Protein AF-A0A3L6N0Z6-F1 (afdb_monomer_lite)

InterPro domains:
  IPR003010 Carbon-nitrogen hydrolase [PF00795] (483-631)
  IPR003010 Carbon-nitrogen hydrolase [PS50263] (480-632)
  IPR004839 Aminotransferase, class I/classII, large domain [PF00155] (136-470)
  IPR015421 Pyridoxal phosphate-dependent transferase, major domain [G3DSA:3.40.640.10] (38-479)
  IPR015424 Pyridoxal phosphate-dependent transferase [SSF53383] (55-477)
  IPR036526 Carbon-nitrogen hydrolase superfamily [G3DSA:3.60.110.10] (480-653)
  IPR036526 Carbon-nitrogen hydrolase superfamily [SSF56317] (482-646)
  IPR050859 Class-I pyridoxal-phosphate-dependent aminotransferase-like [PTHR42790] (40-479)

Sequence (654 aa):
MLKSKLSEIDNKRAASQLLPKGSAPYTCSTFFKVRQPGGKPVAKSWDHRFSEDSQQQHTSSLKAAARAAHPEMISLGTARPWAEYFPWKALEMLCPGPEGLGSTVSMDCVKEEDEYDLDIVMNYGYAGGDWECAITCGTTSAMEIAFRLFCNPGDTILMESHTYTGTLSAALAQGLKIQGVAMDELGLVPEDLNHKLENWDSLKGPKPSVLYMIPCGQNPTGSTQSLERRQAIYRVAEAHDLYIFEDDPYYLIQLGEDSSEDSDKGLDADDYLRSLPASYLSLDVSGRVLRMDTTSKVLAPGLRCGWVTASSQVINKFIAYSEVSVASPSGPSQAMIYKLLDQTWGHEGFIRWAMMLSVQYRRRRDILFTACKAHLPSGICSWRVPDVGMFLWINLNLSYPSLAMNDKDSEWEAYRYTEDTIFSKAQENGVVVSKGSWFMTNVTEMRGVSFRLTFAAAQEEGIARAVERFGRAIRSYLEDAAGTGDICGSYQKRNLWHPERPYLTLGRNPHLAAGTPLKDINGKSLRAGLLICWDLTFPEGFRALVQDGADLIIIPAYWSTAGGEDIRQLNGDAEIVFLDSVLTARAFENNAVVVFCNAGGLSRVTLPILGSLGSIPPFEDNVEVFEVDLDVLRVAEERYKIRKDMQSLEWQYK

Secondary structure (DSSP, 8-state):
-HHHHHHHHHHHHHHSPPPPPSSS--EEGGGT--PPTT--PPPPP-GGGS-HHHHH----HHHHHGGG--TT----SS-PPPGGGSS-SEEEEEEEETTEEEEEEEEEEETTSTT--TTTTT--EE--SSEEEEEES-HHHHHHHHHHHH--TT-EEEEESB--HHHHHHHHHTT-EEEEE-EETTEE-HHHHHHHHHT--GGG-SPP-EEEE--SS-TTT-----HHHHHHHHHHHHHHT-EEEEE-TTTT-B--S---TTTSTT--HHHHHHHSPPPHHHH-SSS-EEEEEESTTTT-GGG--EEEEEEHHHHHHHHHHHTTTT-SS-HHHHHHHHIIIIIISHHHHHHHHHHHHHHHHHHHHHHHHHHHHHHS-TTTEEE---SBSSEEEEEE--SS-GGGTTS-SSHHHHHHHHHHHHHHHHHHTT---EEGGGGBS-GGG--SEEEEEESSSS-HHHHHHHHHHHHHHHHHHHHHHH------------S--TTTTTT-----SPP-PEEEEEE-TTSPEEEEEE--GGGGG-HHHHHHHHHTT-SEEEEEE---TT--HHHHHH-TTHHHHHHHHHHHHHHHHHTSEEEEEETTS-EEEEETTTEEEEEEPTT----------THHHHHHHHHH-HHHHHTSTT----

Radius of gyration: 35.71 Å; chains: 1; bounding box: 82×55×104 Å

Organism: NCBI:txid396571

Structure (mmCIF, N/CA/C/O backbone):
data_AF-A0A3L6N0Z6-F1
#
_entry.id   AF-A0A3L6N0Z6-F1
#
loop_
_atom_site.group_PDB
_atom_site.id
_atom_site.type_symbol
_atom_site.label_atom_id
_atom_site.label_alt_id
_atom_site.label_comp_id
_atom_site.label_asym_id
_atom_site.label_entity_id
_atom_site.label_seq_id
_atom_site.pdbx_PDB_ins_code
_atom_site.Cartn_x
_atom_site.Cartn_y
_atom_site.Cartn_z
_atom_site.occupancy
_atom_site.B_iso_or_equiv
_atom_site.auth_seq_id
_atom_site.auth_comp_id
_atom_site.auth_asym_id
_atom_site.auth_atom_id
_atom_site.pdbx_PDB_model_num
ATOM 1 N N . MET A 1 1 ? 25.124 -20.135 -8.822 1.00 84.62 1 MET A N 1
ATOM 2 C CA . MET A 1 1 ? 24.060 -19.872 -9.816 1.00 84.62 1 MET A CA 1
ATOM 3 C C . MET A 1 1 ? 24.345 -18.586 -10.593 1.00 84.62 1 MET A C 1
ATOM 5 O O . MET A 1 1 ? 24.390 -18.631 -11.818 1.00 84.62 1 MET A O 1
ATOM 9 N N . LEU A 1 2 ? 24.600 -17.470 -9.914 1.00 87.94 2 LEU A N 1
ATOM 10 C CA . LEU A 1 2 ? 24.880 -16.148 -10.458 1.00 87.94 2 LEU A CA 1
ATOM 11 C C . LEU A 1 2 ? 26.058 -16.160 -11.427 1.00 87.94 2 LEU A C 1
ATOM 13 O O . LEU A 1 2 ? 25.877 -15.778 -12.573 1.00 87.94 2 LEU A O 1
ATOM 17 N N . LYS A 1 3 ? 27.221 -16.697 -11.030 1.00 89.31 3 LYS A N 1
ATOM 18 C CA . LYS A 1 3 ? 28.400 -16.790 -11.918 1.00 89.31 3 LYS A CA 1
ATOM 19 C C . LYS A 1 3 ? 28.093 -17.464 -13.262 1.00 89.31 3 LYS A C 1
ATOM 21 O O . LYS A 1 3 ? 28.561 -17.002 -14.294 1.00 89.31 3 LYS A O 1
ATOM 26 N N . SER A 1 4 ? 27.272 -18.519 -13.257 1.00 89.75 4 SER A N 1
ATOM 27 C CA . SER A 1 4 ? 26.840 -19.198 -14.488 1.00 89.75 4 SER A CA 1
ATOM 28 C C . SER A 1 4 ? 25.979 -18.281 -15.359 1.00 89.75 4 SER A C 1
ATOM 30 O O . SER A 1 4 ? 26.238 -18.154 -16.550 1.00 89.75 4 SER A O 1
ATOM 32 N N . LYS A 1 5 ? 24.994 -17.594 -14.764 1.00 87.94 5 LYS A N 1
ATOM 33 C CA . LYS A 1 5 ? 24.138 -16.635 -15.482 1.00 87.94 5 LYS A CA 1
ATOM 34 C C . LYS A 1 5 ? 24.926 -15.441 -16.027 1.00 87.94 5 LYS A C 1
ATOM 36 O O . LYS A 1 5 ? 24.666 -15.008 -17.142 1.00 87.94 5 LYS A O 1
ATOM 41 N N . LEU A 1 6 ? 25.891 -14.925 -15.266 1.00 90.44 6 LEU A N 1
ATOM 42 C CA . LEU A 1 6 ? 26.773 -13.846 -15.718 1.00 90.44 6 LEU A CA 1
ATOM 43 C C . LEU A 1 6 ? 27.629 -14.299 -16.899 1.00 90.44 6 LEU A C 1
ATOM 45 O O . LEU A 1 6 ? 27.680 -13.604 -17.904 1.00 90.44 6 LEU A O 1
ATOM 49 N N . SER A 1 7 ? 28.185 -15.512 -16.841 1.00 91.50 7 SER A N 1
ATOM 50 C CA . SER A 1 7 ? 28.921 -16.080 -17.972 1.00 91.50 7 SER A CA 1
ATOM 51 C C . SER A 1 7 ? 28.052 -16.214 -19.230 1.00 91.50 7 SER A C 1
ATOM 53 O O . SER A 1 7 ? 28.520 -15.918 -20.327 1.00 91.50 7 SER A O 1
ATOM 55 N N . GLU A 1 8 ? 26.778 -16.599 -19.106 1.00 89.88 8 GLU A N 1
ATOM 56 C CA . GLU A 1 8 ? 25.841 -16.607 -20.240 1.00 89.88 8 GLU A CA 1
ATOM 57 C C . GLU A 1 8 ? 25.603 -15.203 -20.817 1.00 89.88 8 GLU A C 1
ATOM 59 O O . GLU A 1 8 ? 25.569 -15.041 -22.039 1.00 89.88 8 GLU A O 1
ATOM 64 N N . ILE A 1 9 ? 25.467 -14.189 -19.956 1.00 87.69 9 ILE A N 1
ATOM 65 C CA . ILE A 1 9 ? 25.314 -12.786 -20.365 1.00 87.69 9 ILE A CA 1
ATOM 66 C C . ILE A 1 9 ? 26.570 -12.300 -21.094 1.00 87.69 9 ILE A C 1
ATOM 68 O O . ILE A 1 9 ? 26.452 -11.714 -22.169 1.00 87.69 9 ILE A O 1
ATOM 72 N N . ASP A 1 10 ? 27.757 -12.581 -20.563 1.00 89.94 10 ASP A N 1
ATOM 73 C CA . ASP A 1 10 ? 29.029 -12.168 -21.160 1.00 89.94 10 ASP A CA 1
ATOM 74 C C . ASP A 1 10 ? 29.259 -12.852 -22.511 1.00 89.94 10 ASP A C 1
ATOM 76 O O . ASP A 1 10 ? 29.592 -12.192 -23.496 1.00 89.94 10 ASP A O 1
ATOM 80 N N . ASN A 1 11 ? 28.969 -14.153 -22.605 1.00 91.06 11 ASN A N 1
ATOM 81 C CA . ASN A 1 11 ? 29.012 -14.888 -23.869 1.00 91.06 11 ASN A CA 1
ATOM 82 C C . ASN A 1 11 ? 28.023 -14.308 -24.891 1.00 91.06 11 ASN A C 1
ATOM 84 O O . ASN A 1 11 ? 28.353 -14.156 -26.068 1.00 91.06 11 ASN A O 1
ATOM 88 N N . LYS A 1 12 ? 26.810 -13.941 -24.455 1.00 88.88 12 LYS A N 1
ATOM 89 C CA . LYS A 1 12 ? 25.811 -13.301 -25.318 1.00 88.88 12 LYS A CA 1
ATOM 90 C C . LYS A 1 12 ? 26.269 -11.919 -25.781 1.00 88.88 12 LYS A C 1
ATOM 92 O O . LYS A 1 12 ? 26.080 -11.611 -26.957 1.00 88.88 12 LYS A O 1
ATOM 97 N N . ARG A 1 13 ? 26.868 -11.107 -24.906 1.00 87.69 13 ARG A N 1
ATOM 98 C CA . ARG A 1 13 ? 27.450 -9.799 -25.255 1.00 87.69 13 ARG A CA 1
ATOM 99 C C . ARG A 1 13 ? 28.559 -9.962 -26.293 1.00 87.69 13 ARG A C 1
ATOM 101 O O . ARG A 1 13 ? 28.493 -9.318 -27.333 1.00 87.69 13 ARG A O 1
ATOM 108 N N . ALA A 1 14 ? 29.492 -10.887 -26.068 1.00 89.75 14 ALA A N 1
ATOM 109 C CA . ALA A 1 14 ? 30.599 -11.167 -26.984 1.00 89.75 14 ALA A CA 1
ATOM 110 C C . ALA A 1 14 ? 30.140 -11.680 -28.363 1.00 89.75 14 ALA A C 1
ATOM 112 O O . ALA A 1 14 ? 30.788 -11.409 -29.370 1.00 89.75 14 ALA A O 1
ATOM 113 N N . ALA A 1 15 ? 29.021 -12.410 -28.418 1.00 88.94 15 ALA A N 1
ATOM 114 C CA . ALA A 1 15 ? 28.460 -12.958 -29.654 1.00 88.94 15 ALA A CA 1
ATOM 115 C C . ALA A 1 15 ? 27.445 -12.035 -30.360 1.00 88.94 15 ALA A C 1
ATOM 117 O O . ALA A 1 15 ? 26.962 -12.379 -31.441 1.00 88.94 15 ALA A O 1
ATOM 118 N N . SER A 1 16 ? 27.060 -10.907 -29.754 1.00 83.62 16 SER A N 1
ATOM 119 C CA . SER A 1 16 ? 26.070 -9.981 -30.321 1.00 83.62 16 SER A CA 1
ATOM 120 C C . SER A 1 16 ? 26.745 -8.844 -31.088 1.00 83.62 16 SER A C 1
ATOM 122 O O . SER A 1 16 ? 27.920 -8.548 -30.887 1.00 83.62 16 SER A O 1
ATOM 124 N N . GLN A 1 17 ? 26.000 -8.196 -31.987 1.00 79.44 17 GLN A N 1
ATOM 125 C CA . GLN A 1 17 ? 26.472 -6.966 -32.623 1.00 79.44 17 GLN A CA 1
ATOM 126 C C . GLN A 1 17 ? 26.708 -5.879 -31.568 1.00 79.44 17 GLN A C 1
ATOM 128 O O . GLN A 1 17 ? 26.051 -5.869 -30.523 1.00 79.44 17 GLN A O 1
ATOM 133 N N . LEU A 1 18 ? 27.635 -4.962 -31.863 1.00 74.81 18 LEU A N 1
ATOM 134 C CA . LEU A 1 18 ? 27.858 -3.780 -31.035 1.00 74.81 18 LEU A CA 1
ATOM 135 C C . LEU A 1 18 ? 26.553 -3.002 -30.860 1.00 74.81 18 LEU A C 1
ATOM 137 O O . LEU A 1 18 ? 25.716 -2.968 -31.768 1.00 74.81 18 LEU A O 1
ATOM 141 N N . LEU A 1 19 ? 26.404 -2.366 -29.696 1.00 74.44 19 LEU A N 1
ATOM 142 C CA . LEU A 1 19 ? 25.272 -1.485 -29.450 1.00 74.44 19 LEU A CA 1
ATOM 143 C C . LEU A 1 19 ? 25.208 -0.424 -30.558 1.00 74.44 19 LEU A C 1
ATOM 145 O O . LEU A 1 19 ? 26.241 0.156 -30.910 1.00 74.44 19 LEU A O 1
ATOM 149 N N . PRO A 1 20 ? 24.022 -0.199 -31.142 1.00 70.81 20 PRO A N 1
ATOM 150 C CA . PRO A 1 20 ? 23.871 0.780 -32.202 1.00 70.81 20 PRO A CA 1
ATOM 151 C C . PRO A 1 20 ? 24.226 2.172 -31.666 1.00 70.81 20 PRO A C 1
ATOM 153 O O . PRO A 1 20 ? 23.715 2.596 -30.632 1.00 70.81 20 PRO A O 1
ATOM 156 N N . LYS A 1 21 ? 25.135 2.851 -32.371 1.00 67.94 21 LYS A N 1
ATOM 157 C CA . LYS A 1 21 ? 25.648 4.180 -32.017 1.00 67.94 21 LYS A CA 1
ATOM 158 C C . LYS A 1 21 ? 24.822 5.288 -32.674 1.00 67.94 21 LYS A C 1
ATOM 160 O O . LYS A 1 21 ? 24.148 5.053 -33.679 1.00 67.94 21 LYS A O 1
ATOM 165 N N . GLY A 1 22 ? 24.945 6.504 -32.150 1.00 66.44 22 GLY A N 1
ATOM 166 C CA . GLY A 1 22 ? 24.319 7.707 -32.698 1.00 66.44 22 GLY A CA 1
ATOM 167 C C . GLY A 1 22 ? 22.959 8.043 -32.082 1.00 66.44 22 GLY A C 1
ATOM 168 O O . GLY A 1 22 ? 22.507 7.417 -31.130 1.00 66.44 22 GLY A O 1
ATOM 169 N N . SER A 1 23 ? 22.305 9.063 -32.635 1.00 67.50 23 SER A N 1
ATOM 170 C CA . SER A 1 23 ? 21.089 9.659 -32.074 1.00 67.50 23 SER A CA 1
ATOM 171 C C . SER A 1 23 ? 19.846 8.761 -32.267 1.00 67.50 23 SER A C 1
ATOM 173 O O . SER A 1 23 ? 19.400 8.511 -33.385 1.00 67.50 23 SER A O 1
ATOM 175 N N . ALA A 1 24 ? 19.230 8.329 -31.161 1.00 70.00 24 ALA A N 1
ATOM 176 C CA . ALA A 1 24 ? 18.091 7.385 -31.013 1.00 70.00 24 ALA A CA 1
ATOM 177 C C . ALA A 1 24 ? 18.190 6.159 -31.890 1.00 70.00 24 ALA A C 1
ATOM 179 O O . ALA A 1 24 ? 17.387 5.976 -32.817 1.00 70.00 24 ALA A O 1
ATOM 180 N N . PRO A 1 25 ? 19.155 5.301 -31.567 1.00 73.81 25 PRO A N 1
ATOM 181 C CA . PRO A 1 25 ? 19.255 4.053 -32.260 1.00 73.81 25 PRO A CA 1
ATOM 182 C C . PRO A 1 25 ? 18.016 3.206 -31.963 1.00 73.81 25 PRO A C 1
ATOM 184 O O . PRO A 1 25 ? 17.479 3.198 -30.855 1.00 73.81 25 PRO A O 1
ATOM 187 N N . TYR A 1 26 ? 17.572 2.454 -32.964 1.00 76.00 26 TYR A N 1
ATOM 188 C CA . TYR A 1 26 ? 16.568 1.424 -32.747 1.00 76.00 26 TYR A CA 1
ATOM 189 C C . TYR A 1 26 ? 17.144 0.332 -31.840 1.00 76.00 26 TYR A C 1
ATOM 191 O O . TYR A 1 26 ? 18.154 -0.286 -32.179 1.00 76.00 26 TYR A O 1
ATOM 199 N N . THR A 1 27 ? 16.475 0.041 -30.727 1.00 78.25 27 THR A N 1
ATOM 200 C CA . THR A 1 27 ? 16.787 -1.127 -29.895 1.00 78.25 27 THR A CA 1
ATOM 201 C C . THR A 1 27 ? 15.528 -1.947 -29.639 1.00 78.25 27 THR A C 1
ATOM 203 O O . THR A 1 27 ? 14.425 -1.517 -29.959 1.00 78.25 27 THR A O 1
ATOM 206 N N . CYS A 1 28 ? 15.670 -3.166 -29.120 1.00 81.19 28 CYS A N 1
ATOM 207 C CA . CYS A 1 28 ? 14.576 -3.979 -28.579 1.00 81.19 28 CYS A CA 1
ATOM 208 C C . CYS A 1 28 ? 15.160 -5.039 -27.643 1.00 81.19 28 CYS A C 1
ATOM 210 O O . CYS A 1 28 ? 16.313 -5.443 -27.818 1.00 81.19 28 CYS A O 1
ATOM 212 N N . SER A 1 29 ? 14.388 -5.554 -26.682 1.00 85.62 29 SER A N 1
ATOM 213 C CA . SER A 1 29 ? 14.935 -6.523 -25.716 1.00 85.62 29 SER A CA 1
ATOM 214 C C . SER A 1 29 ? 15.380 -7.818 -26.399 1.00 85.62 29 SER A C 1
ATOM 216 O O . SER A 1 29 ? 16.235 -8.523 -25.869 1.00 85.62 29 SER A O 1
ATOM 218 N N . THR A 1 30 ? 14.871 -8.149 -27.596 1.00 82.94 30 THR A N 1
ATOM 219 C CA . THR A 1 30 ? 15.368 -9.320 -28.346 1.00 82.94 30 THR A CA 1
ATOM 220 C C . THR A 1 30 ? 16.847 -9.277 -28.693 1.00 82.94 30 THR A C 1
ATOM 222 O O . THR A 1 30 ? 17.450 -10.346 -28.800 1.00 82.94 30 THR A O 1
ATOM 225 N N . PHE A 1 31 ? 17.443 -8.089 -28.813 1.00 82.69 31 PHE A N 1
ATOM 226 C CA . PHE A 1 31 ? 18.881 -7.953 -29.044 1.00 82.69 31 PHE A CA 1
ATOM 227 C C . PHE A 1 31 ? 19.684 -8.514 -27.862 1.00 82.69 31 PHE A C 1
ATOM 229 O O . PHE A 1 31 ? 20.754 -9.091 -28.052 1.00 82.69 31 PHE A O 1
ATOM 236 N N . PHE A 1 32 ? 19.115 -8.442 -26.656 1.00 84.62 32 PHE A N 1
ATOM 237 C CA . PHE A 1 32 ? 19.800 -8.728 -25.396 1.00 84.62 32 PHE A CA 1
ATOM 238 C C . PHE A 1 32 ? 19.385 -10.057 -24.746 1.00 84.62 32 PHE A C 1
ATOM 240 O O . PHE A 1 32 ? 20.103 -10.577 -23.896 1.00 84.62 32 PHE A O 1
ATOM 247 N N . LYS A 1 33 ? 18.256 -10.653 -25.150 1.00 85.31 33 LYS A N 1
ATOM 248 C CA . LYS A 1 33 ? 17.771 -11.921 -24.580 1.00 85.31 33 LYS A CA 1
ATOM 249 C C . LYS A 1 33 ? 18.688 -13.104 -24.891 1.00 85.31 33 LYS A C 1
ATOM 251 O O . LYS A 1 33 ? 19.031 -13.362 -26.047 1.00 85.31 33 LYS A O 1
ATOM 256 N N . VAL A 1 34 ? 18.956 -13.909 -23.866 1.00 81.81 34 VAL A N 1
ATOM 257 C CA . VAL A 1 34 ? 19.492 -15.268 -24.011 1.00 81.81 34 VAL A CA 1
ATOM 258 C C . VAL A 1 34 ? 18.321 -16.209 -24.320 1.00 81.81 34 VAL A C 1
ATOM 260 O O . VAL A 1 34 ? 17.396 -16.340 -23.518 1.00 81.81 34 VAL A O 1
ATOM 263 N N . ARG A 1 35 ? 18.306 -16.828 -25.509 1.00 72.25 35 ARG A N 1
ATOM 264 C CA . ARG A 1 35 ? 17.251 -17.779 -25.907 1.00 72.25 35 ARG A CA 1
ATOM 265 C C . ARG A 1 35 ? 17.602 -19.182 -25.419 1.00 72.25 35 ARG A C 1
ATOM 267 O O . ARG A 1 35 ? 18.700 -19.659 -25.684 1.00 72.25 35 ARG A O 1
ATOM 274 N N . GLN A 1 36 ? 16.659 -19.852 -24.757 1.00 70.06 36 GLN A N 1
ATOM 275 C CA . GLN A 1 36 ? 16.825 -21.259 -24.393 1.00 70.06 36 GLN A CA 1
ATOM 276 C C . GLN A 1 36 ? 16.551 -22.182 -25.597 1.00 70.06 36 GLN A C 1
ATOM 278 O O . GLN A 1 36 ? 15.637 -21.896 -26.381 1.00 70.06 36 GLN A O 1
ATOM 283 N N . PRO A 1 37 ? 17.301 -23.290 -25.749 1.00 65.75 37 PRO A N 1
ATOM 284 C CA . PRO A 1 37 ? 17.016 -24.310 -26.756 1.00 65.75 37 PRO A CA 1
ATOM 285 C C . PRO A 1 37 ? 15.592 -24.861 -26.580 1.00 65.75 37 PRO A C 1
ATOM 287 O O . PRO A 1 37 ? 15.224 -25.260 -25.481 1.00 65.75 37 PRO A O 1
ATOM 290 N N . GLY A 1 38 ? 14.789 -24.870 -27.648 1.00 71.06 38 GLY A N 1
ATOM 291 C CA . GLY A 1 38 ? 13.402 -25.367 -27.632 1.00 71.06 38 GLY A CA 1
ATOM 292 C C . GLY A 1 38 ? 12.310 -24.294 -27.512 1.00 71.06 38 GLY A C 1
ATOM 293 O O . GLY A 1 38 ? 11.166 -24.584 -27.844 1.00 71.06 38 GLY A O 1
ATOM 294 N N . GLY A 1 39 ? 12.658 -23.053 -27.147 1.00 74.75 39 GLY A N 1
ATOM 295 C CA . GLY A 1 39 ? 11.709 -21.933 -27.061 1.00 74.75 39 GLY A CA 1
ATOM 296 C C . GLY A 1 39 ? 10.676 -22.061 -25.930 1.00 74.75 39 GLY A C 1
ATOM 297 O O . GLY A 1 39 ? 10.493 -23.119 -25.336 1.00 74.75 39 GLY A O 1
ATOM 298 N N . LYS A 1 40 ? 10.006 -20.952 -25.606 1.00 85.12 40 LYS A N 1
ATOM 299 C CA . LYS A 1 40 ? 8.816 -20.939 -24.741 1.00 85.12 40 LYS A CA 1
ATOM 300 C C . LYS A 1 40 ? 7.578 -20.662 -25.605 1.00 85.12 40 LYS A C 1
ATOM 302 O O . LYS A 1 40 ? 7.736 -20.141 -26.709 1.00 85.12 40 LYS A O 1
ATOM 307 N N . PRO A 1 41 ? 6.363 -21.003 -25.143 1.00 86.69 41 PRO A N 1
ATOM 308 C CA . PRO A 1 41 ? 5.140 -20.598 -25.824 1.00 86.69 41 PRO A CA 1
ATOM 309 C C . PRO A 1 41 ? 5.039 -19.074 -25.957 1.00 86.69 41 PRO A C 1
ATOM 311 O O . PRO A 1 41 ? 5.502 -18.336 -25.086 1.00 86.69 41 PRO A O 1
ATOM 314 N N . VAL A 1 42 ? 4.399 -18.620 -27.033 1.00 88.88 42 VAL A N 1
ATOM 315 C CA . VAL A 1 42 ? 4.073 -17.204 -27.248 1.00 88.88 42 VAL A CA 1
ATOM 316 C C . VAL A 1 42 ? 2.885 -16.818 -26.358 1.00 88.88 42 VAL A C 1
ATOM 318 O O . VAL A 1 42 ? 2.007 -17.641 -26.094 1.00 88.88 42 VAL A O 1
ATOM 321 N N . ALA A 1 43 ? 2.844 -15.561 -25.913 1.00 92.56 43 ALA A N 1
ATOM 322 C CA . ALA A 1 43 ? 1.710 -14.996 -25.183 1.00 92.56 43 ALA A CA 1
ATOM 323 C C . ALA A 1 43 ? 0.385 -15.109 -25.966 1.00 92.56 43 ALA A C 1
ATOM 325 O O . ALA A 1 43 ? 0.374 -15.087 -27.200 1.00 92.56 43 ALA A O 1
ATOM 326 N N . LYS A 1 44 ? -0.745 -15.165 -25.247 1.00 94.94 44 LYS A N 1
ATOM 327 C CA . LYS A 1 44 ? -2.086 -15.029 -25.847 1.00 94.94 44 LYS A CA 1
ATOM 328 C C . LYS A 1 44 ? -2.244 -13.636 -26.476 1.00 94.94 44 LYS A C 1
ATOM 330 O O . LYS A 1 44 ? -1.553 -12.705 -26.072 1.00 94.94 44 LYS A O 1
ATOM 335 N N . SER A 1 45 ? -3.148 -13.477 -27.447 1.00 95.31 45 SER A N 1
ATOM 336 C CA . SER A 1 45 ? -3.554 -12.133 -27.898 1.00 95.31 45 SER A CA 1
ATOM 337 C C . SER A 1 45 ? -4.395 -11.451 -26.812 1.00 95.31 45 SER A C 1
ATOM 339 O O . SER A 1 45 ? -5.211 -12.098 -26.155 1.00 95.31 45 SER A O 1
ATOM 341 N N . TRP A 1 46 ? -4.167 -10.152 -26.644 1.00 95.75 46 TRP A N 1
ATOM 342 C CA . TRP A 1 46 ? -4.835 -9.249 -25.710 1.00 95.75 46 TRP A CA 1
ATOM 343 C C . TRP A 1 46 ? -5.546 -8.102 -26.432 1.00 95.75 46 TRP A C 1
ATOM 345 O O . TRP A 1 46 ? -5.957 -7.140 -25.789 1.00 95.75 46 TRP A O 1
ATOM 355 N N . ASP A 1 47 ? -5.726 -8.194 -27.754 1.00 95.00 47 ASP A N 1
ATOM 356 C CA . ASP A 1 47 ? -6.345 -7.130 -28.554 1.00 95.00 47 ASP A CA 1
ATOM 357 C C . ASP A 1 47 ? -7.768 -6.795 -28.072 1.00 95.00 47 ASP A C 1
ATOM 359 O O . ASP A 1 47 ? -8.175 -5.632 -28.063 1.00 95.00 47 ASP A O 1
ATOM 363 N N . HIS A 1 48 ? -8.503 -7.804 -27.587 1.00 95.94 48 HIS A N 1
ATOM 364 C CA . HIS A 1 48 ? -9.843 -7.662 -27.005 1.00 95.94 48 HIS A CA 1
ATOM 365 C C . HIS A 1 48 ? -9.860 -7.012 -25.614 1.00 95.94 48 HIS A C 1
ATOM 367 O O . HIS A 1 48 ? -10.941 -6.752 -25.090 1.00 95.94 48 HIS A O 1
ATOM 373 N N . ARG A 1 49 ? -8.694 -6.791 -24.994 1.00 96.31 49 ARG A N 1
ATOM 374 C CA . ARG A 1 49 ? -8.545 -6.148 -23.677 1.00 96.31 49 ARG A CA 1
ATOM 375 C C . ARG A 1 49 ? -8.004 -4.730 -23.745 1.00 96.31 49 ARG A C 1
ATOM 377 O O . ARG A 1 49 ? -8.023 -4.048 -22.726 1.00 96.31 49 ARG A O 1
ATOM 384 N N . PHE A 1 50 ? -7.520 -4.286 -24.899 1.00 97.62 50 PHE A N 1
ATOM 385 C CA . PHE A 1 50 ? -7.124 -2.896 -25.056 1.00 97.62 50 PHE A CA 1
ATOM 386 C C . PHE A 1 50 ? -8.347 -1.977 -25.060 1.00 97.62 50 PHE A C 1
ATOM 388 O O . PHE A 1 50 ? -9.391 -2.327 -25.612 1.00 97.62 50 PHE A O 1
ATOM 395 N N . SER A 1 51 ? -8.191 -0.796 -24.460 1.00 97.25 51 SER A N 1
ATOM 396 C CA . SER A 1 51 ? -9.174 0.287 -24.530 1.00 97.25 51 SER A CA 1
ATOM 397 C C . SER A 1 51 ? -9.419 0.717 -25.978 1.00 97.25 51 SER A C 1
ATOM 399 O O . SER A 1 51 ? -8.597 0.460 -26.866 1.00 97.25 51 SER A O 1
ATOM 401 N N . GLU A 1 52 ? -10.531 1.407 -26.223 1.00 95.25 52 GLU A N 1
ATOM 402 C CA . GLU A 1 52 ? -10.881 1.896 -27.562 1.00 95.25 52 GLU A CA 1
ATOM 403 C C . GLU A 1 52 ? -9.782 2.815 -28.125 1.00 95.25 52 GLU A C 1
ATOM 405 O O . GLU A 1 52 ? -9.361 2.660 -29.276 1.00 95.25 52 GLU A O 1
ATOM 410 N N . ASP A 1 53 ? -9.244 3.702 -27.281 1.00 91.69 53 ASP A N 1
ATOM 411 C CA . ASP A 1 53 ? -8.129 4.593 -27.616 1.00 91.69 53 ASP A CA 1
ATOM 412 C C . ASP A 1 53 ? -6.857 3.802 -27.946 1.00 91.69 53 ASP A C 1
ATOM 414 O O . ASP A 1 53 ? -6.185 4.046 -28.954 1.00 91.69 53 ASP A O 1
ATOM 418 N N . SER A 1 54 ? -6.529 2.814 -27.109 1.00 94.81 54 SER A N 1
ATOM 419 C CA . SER A 1 54 ? -5.338 1.987 -27.280 1.00 94.81 54 SER A CA 1
ATOM 420 C C . SER A 1 54 ? -5.404 1.184 -28.570 1.00 94.81 54 SER A C 1
ATOM 422 O O . SER A 1 54 ? -4.402 1.110 -29.278 1.00 94.81 54 SER A O 1
ATOM 424 N N . GLN A 1 55 ? -6.561 0.635 -28.952 1.00 93.00 55 GLN A N 1
ATOM 425 C CA . GLN A 1 55 ? -6.716 -0.136 -30.192 1.00 93.00 55 GLN A CA 1
ATOM 426 C C . GLN A 1 55 ? -6.319 0.667 -31.437 1.00 93.00 55 GLN A C 1
ATOM 428 O O . GLN A 1 55 ? -5.605 0.135 -32.291 1.00 93.00 55 GLN A O 1
ATOM 433 N N . GLN A 1 56 ? -6.683 1.950 -31.493 1.00 86.75 56 GLN A N 1
ATOM 434 C CA . GLN A 1 56 ? -6.378 2.854 -32.612 1.00 86.75 56 GLN A CA 1
ATOM 435 C C . GLN A 1 56 ? -4.940 3.390 -32.591 1.00 86.75 56 GLN A C 1
ATOM 437 O O . GLN A 1 56 ? -4.459 3.963 -33.571 1.00 86.75 56 GLN A O 1
ATOM 442 N N . GLN A 1 57 ? -4.233 3.213 -31.476 1.00 86.81 57 GLN A N 1
ATOM 443 C CA . GLN A 1 57 ? -2.899 3.753 -31.300 1.00 86.81 57 GLN A CA 1
ATOM 444 C C . GLN A 1 57 ? -1.820 2.892 -31.966 1.00 86.81 57 GLN A C 1
ATOM 446 O O . GLN A 1 57 ? -1.726 1.676 -31.761 1.00 86.81 57 GLN A O 1
ATOM 451 N N . HIS A 1 58 ? -0.942 3.552 -32.719 1.00 80.25 58 HIS A N 1
ATOM 452 C CA . HIS A 1 58 ? 0.204 2.945 -33.388 1.00 80.25 58 HIS A CA 1
ATOM 453 C C . HIS A 1 58 ? 1.462 3.790 -33.170 1.00 80.25 58 HIS A C 1
ATOM 455 O O . HIS A 1 58 ? 1.382 4.988 -32.906 1.00 80.25 58 HIS A O 1
ATOM 461 N N . THR A 1 59 ? 2.632 3.164 -33.288 1.00 74.06 59 THR A N 1
ATOM 462 C CA . THR A 1 59 ? 3.926 3.855 -33.183 1.00 74.06 59 THR A CA 1
ATOM 463 C C . THR A 1 59 ? 4.082 4.914 -34.272 1.00 74.06 59 THR A C 1
ATOM 465 O O . THR A 1 59 ? 3.673 4.689 -35.414 1.00 74.06 59 THR A O 1
ATOM 468 N N . SER A 1 60 ? 4.746 6.024 -33.949 1.00 77.06 60 SER A N 1
ATOM 469 C CA . SER A 1 60 ? 5.008 7.121 -34.884 1.00 77.06 60 SER A CA 1
ATOM 470 C C . SER A 1 60 ? 5.721 6.661 -36.163 1.00 77.06 60 SER A C 1
ATOM 472 O O . SER A 1 60 ? 6.735 5.958 -36.121 1.00 77.06 60 SER A O 1
ATOM 474 N N . SER A 1 61 ? 5.238 7.130 -37.317 1.00 76.62 61 SER A N 1
ATOM 475 C CA . SER A 1 61 ? 5.851 6.871 -38.627 1.00 76.62 61 SER A CA 1
ATOM 476 C C . SER A 1 61 ? 7.283 7.412 -38.726 1.00 76.62 61 SER A C 1
ATOM 478 O O . SER A 1 61 ? 8.144 6.751 -39.306 1.00 76.62 61 SER A O 1
ATOM 480 N N . LEU A 1 62 ? 7.573 8.560 -38.100 1.00 71.00 62 LEU A N 1
ATOM 481 C CA . LEU A 1 62 ? 8.923 9.141 -38.044 1.00 71.00 62 LEU A CA 1
ATOM 482 C C . LEU A 1 62 ? 9.899 8.243 -37.282 1.00 71.00 62 LEU A C 1
ATOM 484 O O . LEU A 1 62 ? 11.052 8.087 -37.678 1.00 71.00 62 LEU A O 1
ATOM 488 N N . LYS A 1 63 ? 9.435 7.612 -36.203 1.00 68.94 63 LYS A N 1
ATOM 489 C CA . LYS A 1 63 ? 10.254 6.668 -35.445 1.00 68.94 63 LYS A CA 1
ATOM 490 C C . LYS A 1 63 ? 10.379 5.318 -36.143 1.00 68.94 63 LYS A C 1
ATOM 492 O O . LYS A 1 63 ? 11.454 4.722 -36.104 1.00 68.94 63 LYS A O 1
ATOM 497 N N . ALA A 1 64 ? 9.333 4.855 -36.827 1.00 70.88 64 ALA A N 1
ATOM 498 C CA . ALA A 1 64 ? 9.415 3.661 -37.662 1.00 70.88 64 ALA A CA 1
ATOM 499 C C . ALA A 1 64 ? 10.463 3.827 -38.780 1.00 70.88 64 ALA A C 1
ATOM 501 O O . ALA A 1 64 ? 11.206 2.887 -39.055 1.00 70.88 64 ALA A O 1
ATOM 502 N N . ALA A 1 65 ? 10.591 5.029 -39.357 1.00 70.25 65 ALA A N 1
ATOM 503 C CA . ALA A 1 65 ? 11.620 5.344 -40.349 1.00 70.25 65 ALA A CA 1
ATOM 504 C C . ALA A 1 65 ? 13.054 5.242 -39.789 1.00 70.25 65 ALA A C 1
ATOM 506 O O . ALA A 1 65 ? 13.962 4.841 -40.516 1.00 70.25 65 ALA A O 1
ATOM 507 N N . ALA A 1 66 ? 13.259 5.502 -38.490 1.00 67.31 66 ALA A N 1
ATOM 508 C CA . ALA A 1 66 ? 14.567 5.351 -37.845 1.00 67.31 66 ALA A CA 1
ATOM 509 C C . ALA A 1 66 ? 15.084 3.896 -37.847 1.00 67.31 66 ALA A C 1
ATOM 511 O O . ALA A 1 66 ? 16.285 3.679 -37.730 1.00 67.31 66 ALA A O 1
ATOM 512 N N . ARG A 1 67 ? 14.218 2.889 -38.051 1.00 69.62 67 ARG A N 1
ATOM 513 C CA . ARG A 1 67 ? 14.624 1.473 -38.183 1.00 69.62 67 ARG A CA 1
ATOM 514 C C . ARG A 1 67 ? 15.482 1.195 -39.416 1.00 69.62 67 ARG A C 1
ATOM 516 O O . ARG A 1 67 ? 16.216 0.214 -39.430 1.00 69.62 67 ARG A O 1
ATOM 523 N N . ALA A 1 68 ? 15.344 2.016 -40.456 1.00 67.56 68 ALA A N 1
ATOM 524 C CA . ALA A 1 68 ? 16.098 1.884 -41.700 1.00 67.56 68 ALA A CA 1
ATOM 525 C C . ALA A 1 68 ? 17.413 2.686 -41.688 1.00 67.56 68 ALA A C 1
ATOM 527 O O . ALA A 1 68 ? 18.183 2.611 -42.648 1.00 67.56 68 ALA A O 1
ATOM 528 N N . ALA A 1 69 ? 17.666 3.458 -40.624 1.00 65.06 69 ALA A N 1
ATOM 529 C CA . ALA A 1 69 ? 18.882 4.243 -40.483 1.00 65.06 69 ALA A CA 1
ATOM 530 C C . ALA A 1 69 ? 20.095 3.325 -40.275 1.00 65.06 69 ALA A C 1
ATOM 532 O O . ALA A 1 69 ? 20.049 2.368 -39.504 1.00 65.06 69 ALA A O 1
ATOM 533 N N . HIS A 1 70 ? 21.192 3.637 -40.958 1.00 69.75 70 HIS A N 1
ATOM 534 C CA . HIS A 1 70 ? 22.489 2.993 -40.768 1.00 69.75 70 HIS A CA 1
ATOM 535 C C . HIS A 1 70 ? 23.595 4.058 -40.778 1.00 69.75 70 HIS A C 1
ATOM 537 O O . HIS A 1 70 ? 23.346 5.168 -41.253 1.00 69.75 70 HIS A O 1
ATOM 543 N N . PRO A 1 71 ? 24.804 3.752 -40.269 1.00 65.62 71 PRO A N 1
ATOM 544 C CA . PRO A 1 71 ? 25.829 4.764 -39.995 1.00 65.62 71 PRO A CA 1
ATOM 545 C C . PRO A 1 71 ? 26.269 5.618 -41.194 1.00 65.62 71 PRO A C 1
ATOM 547 O O . PRO A 1 71 ? 26.748 6.729 -40.998 1.00 65.62 71 PRO A O 1
ATOM 550 N N . GLU A 1 72 ? 26.107 5.128 -42.426 1.00 73.31 72 GLU A N 1
ATOM 551 C CA . GLU A 1 72 ? 26.481 5.857 -43.649 1.00 73.31 72 GLU A CA 1
ATOM 552 C C . GLU A 1 72 ? 25.386 6.819 -44.153 1.00 73.31 72 GLU A C 1
ATOM 554 O O . GLU A 1 72 ? 25.630 7.618 -45.058 1.00 73.31 72 GLU A O 1
ATOM 559 N N . MET A 1 73 ? 24.177 6.779 -43.579 1.00 75.81 73 MET A N 1
ATOM 560 C CA . MET A 1 73 ? 23.094 7.692 -43.953 1.00 75.81 73 MET A CA 1
ATOM 561 C C . MET A 1 73 ? 23.234 9.049 -43.267 1.00 75.81 73 MET A C 1
ATOM 563 O O . MET A 1 73 ? 23.318 9.150 -42.045 1.00 75.81 73 MET A O 1
ATOM 567 N N . ILE A 1 74 ? 23.116 10.116 -44.057 1.00 76.44 74 ILE A N 1
ATOM 568 C CA . ILE A 1 74 ? 22.941 11.476 -43.540 1.00 76.44 74 ILE A CA 1
ATOM 569 C C . ILE A 1 74 ? 21.446 11.697 -43.269 1.00 76.44 74 ILE A C 1
ATOM 571 O O . ILE A 1 74 ? 20.638 11.728 -44.200 1.00 76.44 74 ILE A O 1
ATOM 575 N N . SER A 1 75 ? 21.062 11.850 -41.998 1.00 72.31 75 SER A N 1
ATOM 576 C CA . SER A 1 75 ? 19.667 12.109 -41.618 1.00 72.31 75 SER A CA 1
ATOM 577 C C . SER A 1 75 ? 19.303 13.584 -41.805 1.00 72.31 75 SER A C 1
ATOM 579 O O . SER A 1 75 ? 19.829 14.453 -41.117 1.00 72.31 75 SER A O 1
ATOM 581 N N . LEU A 1 76 ? 18.357 13.856 -42.707 1.00 78.94 76 LEU A N 1
ATOM 582 C CA . LEU A 1 76 ? 17.671 15.153 -42.843 1.00 78.94 76 LEU A CA 1
ATOM 583 C C . LEU A 1 76 ? 16.167 15.054 -42.519 1.00 78.94 76 LEU A C 1
ATOM 585 O O . LEU A 1 76 ? 15.425 16.013 -42.712 1.00 78.94 76 LEU A O 1
ATOM 589 N N . GLY A 1 77 ? 15.698 13.881 -42.077 1.00 74.12 77 GLY A N 1
ATOM 590 C CA . GLY A 1 77 ? 14.272 13.599 -41.875 1.00 74.12 77 GLY A CA 1
ATOM 591 C C . GLY A 1 77 ? 13.764 13.868 -40.458 1.00 74.12 77 GLY A C 1
ATOM 592 O O . GLY A 1 77 ? 12.576 14.116 -40.267 1.00 74.12 77 GLY A O 1
ATOM 593 N N . THR A 1 78 ? 14.644 13.824 -39.456 1.00 72.44 78 THR A N 1
ATOM 594 C CA . THR A 1 78 ? 14.290 14.040 -38.046 1.00 72.44 78 THR A CA 1
ATOM 595 C C . THR A 1 78 ? 14.781 15.402 -37.569 1.00 72.44 78 THR A C 1
ATOM 597 O O . THR A 1 78 ? 15.950 15.729 -37.753 1.00 72.44 78 THR A O 1
ATOM 600 N N . ALA A 1 79 ? 13.921 16.172 -36.901 1.00 76.38 79 ALA A N 1
ATOM 601 C CA . ALA A 1 79 ? 14.242 17.506 -36.389 1.00 76.38 79 ALA A CA 1
ATOM 602 C C . ALA A 1 79 ? 14.992 17.456 -35.043 1.00 76.38 79 ALA A C 1
ATOM 604 O O . ALA A 1 79 ? 14.503 17.965 -34.035 1.00 76.38 79 ALA A O 1
ATOM 605 N N . ARG A 1 80 ? 16.158 16.800 -35.012 1.00 76.81 80 ARG A N 1
ATOM 606 C CA . ARG A 1 80 ? 16.985 16.718 -33.802 1.00 76.81 80 ARG A CA 1
ATOM 607 C C . ARG A 1 80 ? 18.056 17.800 -33.769 1.00 76.81 80 ARG A C 1
ATOM 609 O O . ARG A 1 80 ? 18.738 17.978 -34.780 1.00 76.81 80 ARG A O 1
ATOM 616 N N . PRO A 1 81 ? 18.213 18.523 -32.646 1.00 79.00 81 PRO A N 1
ATOM 617 C CA . PRO A 1 81 ? 19.314 19.457 -32.485 1.00 79.00 81 PRO A CA 1
ATOM 618 C C . PRO A 1 81 ? 20.658 18.737 -32.596 1.00 79.00 81 PRO A C 1
ATOM 620 O O . PRO A 1 81 ? 20.805 17.585 -32.197 1.00 79.00 81 PRO A O 1
ATOM 623 N N . TRP A 1 82 ? 21.662 19.430 -33.118 1.00 79.25 82 TRP A N 1
ATOM 624 C CA . TRP A 1 82 ? 23.018 18.902 -33.113 1.00 79.25 82 TRP A CA 1
ATOM 625 C C . TRP A 1 82 ? 23.572 18.916 -31.683 1.00 79.25 82 TRP A C 1
ATOM 627 O O . TRP A 1 82 ? 23.537 19.959 -31.026 1.00 79.25 82 TRP A O 1
ATOM 637 N N . ALA A 1 83 ? 24.106 17.782 -31.217 1.00 77.25 83 ALA A N 1
ATOM 638 C CA . ALA A 1 83 ? 24.597 17.626 -29.846 1.00 77.25 83 ALA A CA 1
ATOM 639 C C . ALA A 1 83 ? 25.685 18.648 -29.461 1.00 77.25 83 ALA A C 1
ATOM 641 O O . ALA A 1 83 ? 25.814 19.013 -28.290 1.00 77.25 83 ALA A O 1
ATOM 642 N N . GLU A 1 84 ? 26.416 19.204 -30.437 1.00 81.38 84 GLU A N 1
ATOM 643 C CA . GLU A 1 84 ? 27.374 20.290 -30.199 1.00 81.38 84 GLU A CA 1
ATOM 644 C C . GLU A 1 84 ? 26.755 21.538 -29.564 1.00 81.38 84 GLU A C 1
ATOM 646 O O . GLU A 1 84 ? 27.427 22.242 -28.810 1.00 81.38 84 GLU A O 1
ATOM 651 N N . TYR A 1 85 ? 25.463 21.782 -29.766 1.00 84.44 85 TYR A N 1
ATOM 652 C CA . TYR A 1 85 ? 24.779 22.933 -29.181 1.00 84.44 85 TYR A CA 1
ATOM 653 C C . TYR A 1 85 ? 24.329 22.719 -27.735 1.00 84.44 85 TYR A C 1
ATOM 655 O O . TYR A 1 85 ? 23.892 23.674 -27.091 1.00 84.44 85 TYR A O 1
ATOM 663 N N . PHE A 1 86 ? 24.458 21.509 -27.186 1.00 85.12 86 PHE A N 1
ATOM 664 C CA . PHE A 1 86 ? 24.154 21.280 -25.778 1.00 85.12 86 PHE A CA 1
ATOM 665 C C . PHE A 1 86 ? 25.222 21.936 -24.883 1.00 85.12 86 PHE A C 1
ATOM 667 O O . PHE A 1 86 ? 26.420 21.701 -25.088 1.00 85.12 86 PHE A O 1
ATOM 674 N N . PRO A 1 87 ? 24.822 22.751 -23.885 1.00 89.69 87 PRO A N 1
ATOM 675 C CA . PRO A 1 87 ? 25.724 23.601 -23.102 1.00 89.69 87 PRO A CA 1
ATOM 676 C C . PRO A 1 87 ? 26.477 22.857 -21.985 1.00 89.69 87 PRO A C 1
ATOM 678 O O . PRO A 1 87 ? 26.942 23.478 -21.030 1.00 89.69 87 PRO A O 1
ATOM 681 N N . TRP A 1 88 ? 26.613 21.536 -22.090 1.00 87.94 88 TRP A N 1
ATOM 682 C CA . TRP A 1 88 ? 27.352 20.709 -21.142 1.00 87.94 88 TRP A CA 1
ATOM 683 C C . TRP A 1 88 ? 28.540 20.061 -21.856 1.00 87.94 88 TRP A C 1
ATOM 685 O O . TRP A 1 88 ? 28.452 19.710 -23.030 1.00 87.94 88 TRP A O 1
ATOM 695 N N . LYS A 1 89 ? 29.670 19.943 -21.150 1.00 86.75 89 LYS A N 1
ATOM 696 C CA . LYS A 1 89 ? 30.875 19.250 -21.644 1.00 86.75 89 LYS A CA 1
ATOM 697 C C . LYS A 1 89 ? 31.041 17.863 -21.035 1.00 86.75 89 LYS A C 1
ATOM 699 O O . LYS A 1 89 ? 31.528 16.958 -21.702 1.00 86.75 89 LYS A O 1
ATOM 704 N N . ALA A 1 90 ? 30.663 17.723 -19.768 1.00 87.44 90 ALA A N 1
ATOM 705 C CA . ALA A 1 90 ? 30.762 16.484 -19.018 1.00 87.44 90 ALA A CA 1
ATOM 706 C C . ALA A 1 90 ? 29.745 16.460 -17.866 1.00 87.44 90 ALA A C 1
ATOM 708 O O . ALA A 1 90 ? 29.270 17.514 -17.432 1.00 87.44 90 ALA A O 1
ATOM 709 N N . LEU A 1 91 ? 29.442 15.258 -17.383 1.00 86.56 91 LEU A N 1
ATOM 710 C CA . LEU A 1 91 ? 28.792 14.973 -16.108 1.00 86.56 91 LEU A CA 1
ATOM 711 C C . LEU A 1 91 ? 29.763 14.119 -15.284 1.00 86.56 91 LEU A C 1
ATOM 713 O O . LEU A 1 91 ? 30.122 13.026 -15.714 1.00 86.56 91 LEU A O 1
ATOM 717 N N . GLU A 1 92 ? 30.175 14.622 -14.124 1.00 90.38 92 GLU A N 1
ATOM 718 C CA . GLU A 1 92 ? 31.025 13.911 -13.163 1.00 90.38 92 GLU A CA 1
ATOM 719 C C . GLU A 1 92 ? 30.167 13.494 -11.965 1.00 90.38 92 GLU A C 1
ATOM 721 O O . GLU A 1 92 ? 29.434 14.309 -11.393 1.00 90.38 92 GLU A O 1
ATOM 726 N N . MET A 1 93 ? 30.212 12.211 -11.609 1.00 90.56 93 MET A N 1
ATOM 727 C CA . MET A 1 93 ? 29.380 11.627 -10.559 1.00 90.56 93 MET A CA 1
ATOM 728 C C . MET A 1 93 ? 30.228 10.753 -9.641 1.00 90.56 93 MET A C 1
ATOM 730 O O . MET A 1 93 ? 30.865 9.806 -10.089 1.00 90.56 93 MET A O 1
ATOM 734 N N . LEU A 1 94 ? 30.183 11.020 -8.337 1.00 91.12 94 LEU A N 1
ATOM 735 C CA . LEU A 1 94 ? 30.864 10.205 -7.331 1.00 91.12 94 LEU A CA 1
ATOM 736 C C . LEU A 1 94 ? 29.895 9.174 -6.749 1.00 91.12 94 LEU A C 1
ATOM 738 O O . LEU A 1 94 ? 28.800 9.527 -6.308 1.00 91.12 94 LEU A O 1
ATOM 742 N N . CYS A 1 95 ? 30.299 7.905 -6.720 1.00 88.62 95 CYS A N 1
ATOM 743 C CA . CYS A 1 95 ? 29.479 6.815 -6.195 1.00 88.62 95 CYS A CA 1
ATOM 744 C C . CYS A 1 95 ? 30.286 5.835 -5.330 1.00 88.62 95 CYS A C 1
ATOM 746 O O . CYS A 1 95 ? 31.517 5.812 -5.417 1.00 88.62 95 CYS A O 1
ATOM 748 N N . PRO A 1 96 ? 29.614 5.011 -4.505 1.00 86.56 96 PRO A N 1
ATOM 749 C CA . PRO A 1 96 ? 30.254 3.874 -3.857 1.00 86.56 96 PRO A CA 1
ATOM 750 C C . PRO A 1 96 ? 30.868 2.919 -4.885 1.00 86.56 96 PRO A C 1
ATOM 752 O O . PRO A 1 96 ? 30.249 2.643 -5.913 1.00 86.56 96 PRO A O 1
ATOM 755 N N . GLY A 1 97 ? 32.049 2.374 -4.606 1.00 81.56 97 GLY A N 1
ATOM 756 C CA . GLY A 1 97 ? 32.649 1.343 -5.450 1.00 81.56 97 GLY A CA 1
ATOM 757 C C . GLY A 1 97 ? 31.888 0.006 -5.398 1.00 81.56 97 GLY A C 1
ATOM 758 O O . GLY A 1 97 ? 31.024 -0.198 -4.541 1.00 81.56 97 GLY A O 1
ATOM 759 N N . PRO A 1 98 ? 32.231 -0.955 -6.276 1.00 73.31 98 PRO A N 1
ATOM 760 C CA . PRO A 1 98 ? 31.572 -2.269 -6.349 1.00 73.31 98 PRO A CA 1
ATOM 761 C C . PRO A 1 98 ? 31.772 -3.141 -5.093 1.00 73.31 98 PRO A C 1
ATOM 763 O O . PRO A 1 98 ? 31.077 -4.143 -4.900 1.00 73.31 98 PRO A O 1
ATOM 766 N N . GLU A 1 99 ? 32.723 -2.774 -4.229 1.00 70.75 99 GLU A N 1
ATOM 767 C CA . GLU A 1 99 ? 32.959 -3.421 -2.932 1.00 70.75 99 GLU A CA 1
ATOM 768 C C . GLU A 1 99 ? 32.118 -2.822 -1.787 1.00 70.75 99 GLU A C 1
ATOM 770 O O . GLU A 1 99 ? 32.116 -3.365 -0.684 1.00 70.75 99 GLU A O 1
ATOM 775 N N . GLY A 1 100 ? 31.358 -1.748 -2.039 1.00 68.19 100 GLY A N 1
ATOM 776 C CA . GLY A 1 100 ? 30.404 -1.158 -1.095 1.00 68.19 100 GLY A CA 1
ATOM 777 C C . GLY A 1 100 ? 30.731 0.278 -0.670 1.00 68.19 100 GLY A C 1
ATOM 778 O O . GLY A 1 100 ? 31.556 0.963 -1.267 1.00 68.19 100 GLY A O 1
ATOM 779 N N . LEU A 1 101 ? 30.068 0.738 0.400 1.00 66.06 101 LEU A N 1
ATOM 780 C CA . LEU A 1 101 ? 30.076 2.133 0.889 1.00 66.06 101 LEU A CA 1
ATOM 781 C C . LEU A 1 101 ? 31.450 2.668 1.346 1.00 66.06 101 LEU A C 1
ATOM 783 O O . LEU A 1 101 ? 31.576 3.861 1.599 1.00 66.06 101 LEU A O 1
ATOM 787 N N . GLY A 1 102 ? 32.460 1.805 1.493 1.00 68.25 102 GLY A N 1
ATOM 788 C CA . GLY A 1 102 ? 33.790 2.174 1.991 1.00 68.25 102 GLY A CA 1
ATOM 789 C C . GLY A 1 102 ? 34.757 2.720 0.935 1.00 68.25 102 GLY A C 1
ATOM 790 O O . GLY A 1 102 ? 35.825 3.204 1.301 1.00 68.25 102 GLY A O 1
ATOM 791 N N . SER A 1 103 ? 34.416 2.646 -0.356 1.00 79.44 103 SER A N 1
ATOM 792 C CA . SER A 1 103 ? 35.226 3.186 -1.455 1.00 79.44 103 SER A CA 1
ATOM 793 C C . SER A 1 103 ? 34.406 4.139 -2.318 1.00 79.44 103 SER A C 1
ATOM 795 O O . SER A 1 103 ? 33.210 3.930 -2.503 1.00 79.44 103 SER A O 1
ATOM 797 N N . THR A 1 104 ? 35.048 5.178 -2.854 1.00 87.69 104 THR A N 1
ATOM 798 C CA . THR A 1 104 ? 34.425 6.143 -3.771 1.00 87.69 104 THR A CA 1
ATOM 799 C C . THR A 1 104 ? 35.080 6.034 -5.140 1.00 87.69 104 THR A C 1
ATOM 801 O O . THR A 1 104 ? 36.307 6.031 -5.236 1.00 87.69 104 THR A O 1
ATOM 804 N N . VAL A 1 105 ? 34.267 5.975 -6.191 1.00 89.19 105 VAL A N 1
ATOM 805 C CA . VAL A 1 105 ? 34.698 5.926 -7.592 1.00 89.19 105 VAL A CA 1
ATOM 806 C C . VAL A 1 105 ? 34.065 7.095 -8.348 1.00 89.19 105 VAL A C 1
ATOM 808 O O . VAL A 1 105 ? 32.892 7.408 -8.120 1.00 89.19 105 VAL A O 1
ATOM 811 N N . SER A 1 106 ? 34.839 7.739 -9.228 1.00 90.00 106 SER A N 1
ATOM 812 C CA . SER A 1 106 ? 34.307 8.730 -10.172 1.00 90.00 106 SER A CA 1
ATOM 813 C C . SER A 1 106 ? 33.769 8.038 -11.416 1.00 90.00 106 SER A C 1
ATOM 815 O O . SER A 1 106 ? 34.428 7.167 -11.984 1.00 90.00 106 SER A O 1
ATOM 817 N N . MET A 1 107 ? 32.575 8.439 -11.831 1.00 88.56 107 MET A N 1
ATOM 818 C CA . MET A 1 107 ? 31.952 8.064 -13.089 1.00 88.56 107 MET A CA 1
ATOM 819 C C . MET A 1 107 ? 31.840 9.315 -13.948 1.00 88.56 107 MET A C 1
ATOM 821 O O . MET A 1 107 ? 31.041 10.208 -13.649 1.00 88.56 107 MET A O 1
ATOM 825 N N . ASP A 1 108 ? 32.603 9.344 -15.031 1.00 85.88 108 ASP A N 1
ATOM 826 C CA . ASP A 1 108 ? 32.603 10.462 -15.963 1.00 85.88 108 ASP A CA 1
ATOM 827 C C . ASP A 1 108 ? 31.780 10.102 -17.202 1.00 85.88 108 ASP A C 1
ATOM 829 O O . ASP A 1 108 ? 31.787 8.965 -17.688 1.00 85.88 108 ASP A O 1
ATOM 833 N N . CYS A 1 109 ? 31.033 11.080 -17.698 1.00 82.31 109 CYS A N 1
ATOM 834 C CA . CYS A 1 109 ? 30.323 11.018 -18.966 1.00 82.31 109 CYS A CA 1
ATOM 835 C C . CYS A 1 109 ? 30.664 12.296 -19.733 1.00 82.31 109 CYS A C 1
ATOM 837 O O . CYS A 1 109 ? 30.303 13.385 -19.283 1.00 82.31 109 CYS A O 1
ATOM 839 N N . VAL A 1 110 ? 31.384 12.186 -20.853 1.00 83.38 110 VAL A N 1
ATOM 840 C CA . VAL A 1 110 ? 31.997 13.329 -21.568 1.00 83.38 110 VAL A CA 1
ATOM 841 C C . VAL A 1 110 ? 31.478 13.425 -22.999 1.00 83.38 110 VAL A C 1
ATOM 843 O O . VAL A 1 110 ? 31.295 12.405 -23.639 1.00 83.38 110 VAL A O 1
ATOM 846 N N . LYS A 1 111 ? 31.307 14.640 -23.537 1.00 74.00 111 LYS A N 1
ATOM 847 C CA . LYS A 1 111 ? 30.658 14.925 -24.835 1.00 74.00 111 LYS A CA 1
ATOM 848 C C . LYS A 1 111 ? 31.085 14.127 -26.063 1.00 74.00 111 LYS A C 1
ATOM 850 O O . LYS A 1 111 ? 30.298 13.983 -26.991 1.00 74.00 111 LYS A O 1
ATOM 855 N N . GLU A 1 112 ? 32.294 13.599 -26.051 1.00 69.69 112 GLU A N 1
ATOM 856 C CA . GLU A 1 112 ? 32.871 12.834 -27.156 1.00 69.69 112 GLU A CA 1
ATOM 857 C C . GLU A 1 112 ? 32.667 11.314 -27.007 1.00 69.69 112 GLU A C 1
ATOM 859 O O . GLU A 1 112 ? 33.022 10.554 -27.905 1.00 69.69 112 GLU A O 1
ATOM 864 N N . GLU A 1 113 ? 32.096 10.864 -25.888 1.00 71.00 113 GLU A N 1
ATOM 865 C CA . GLU A 1 113 ? 31.743 9.469 -25.639 1.00 71.00 113 GLU A CA 1
ATOM 866 C C . GLU A 1 113 ? 30.422 9.102 -26.330 1.00 71.00 113 GLU A C 1
ATOM 868 O O . GLU A 1 113 ? 29.464 9.881 -26.326 1.00 71.00 113 GLU A O 1
ATOM 873 N N . ASP A 1 114 ? 30.334 7.878 -26.861 1.00 63.31 114 ASP A N 1
ATOM 874 C CA . ASP A 1 114 ? 29.092 7.346 -27.442 1.00 63.31 114 ASP A CA 1
ATOM 875 C C . ASP A 1 114 ? 27.951 7.325 -26.400 1.00 63.31 114 ASP A C 1
ATOM 877 O O . ASP A 1 114 ? 26.772 7.432 -26.737 1.00 63.31 114 ASP A O 1
ATOM 881 N N . GLU A 1 115 ? 28.309 7.219 -25.119 1.00 61.25 115 GLU A N 1
ATOM 882 C CA . GLU A 1 115 ? 27.423 7.215 -23.959 1.00 61.25 115 GLU A CA 1
ATOM 883 C C . GLU A 1 115 ? 26.939 8.605 -23.525 1.00 61.25 115 GLU A C 1
ATOM 885 O O . GLU A 1 115 ? 26.113 8.683 -22.614 1.00 61.25 115 GLU A O 1
ATOM 890 N N . TYR A 1 116 ? 27.463 9.696 -24.097 1.00 56.06 116 TYR A N 1
ATOM 891 C CA . TYR A 1 116 ? 27.137 11.044 -23.634 1.00 56.06 116 TYR A CA 1
ATOM 892 C C . TYR A 1 116 ? 25.909 11.651 -24.262 1.00 56.06 116 TYR A C 1
ATOM 894 O O . TYR A 1 116 ? 25.379 12.556 -23.640 1.00 56.06 116 TYR A O 1
ATOM 902 N N . ASP A 1 117 ? 25.459 11.221 -25.444 1.00 63.34 117 ASP A N 1
ATOM 903 C CA . ASP A 1 117 ? 24.442 11.945 -26.222 1.00 63.34 117 ASP A CA 1
ATOM 904 C C . ASP A 1 117 ? 23.168 12.264 -25.400 1.00 63.34 117 ASP A C 1
ATOM 906 O O . ASP A 1 117 ? 22.199 11.499 -25.347 1.00 63.34 117 ASP A O 1
ATOM 910 N N . LEU A 1 118 ? 23.189 13.421 -24.719 1.00 62.16 118 LEU A N 1
ATOM 911 C CA . LEU A 1 118 ? 22.244 13.803 -23.666 1.00 62.16 118 LEU A CA 1
ATOM 912 C C . LEU A 1 118 ? 20.846 14.044 -24.226 1.00 62.16 118 LEU A C 1
ATOM 914 O O . LEU A 1 118 ? 19.894 14.150 -23.452 1.00 62.16 118 LEU A O 1
ATOM 918 N N . ASP A 1 119 ? 20.729 14.108 -25.553 1.00 50.53 119 ASP A N 1
ATOM 919 C CA . ASP A 1 119 ? 19.456 14.106 -26.252 1.00 50.53 119 ASP A CA 1
ATOM 920 C C . ASP A 1 119 ? 18.677 12.822 -25.895 1.00 50.53 119 ASP A C 1
ATOM 922 O O . ASP A 1 119 ? 17.452 12.855 -25.768 1.00 50.53 119 ASP A O 1
ATOM 926 N N . ILE A 1 120 ? 19.357 11.665 -25.763 1.00 58.03 120 ILE A N 1
ATOM 927 C CA . ILE A 1 120 ? 18.728 10.364 -26.042 1.00 58.03 120 ILE A CA 1
ATOM 928 C C . ILE A 1 120 ? 19.298 9.117 -25.308 1.00 58.03 120 ILE A C 1
ATOM 930 O O . ILE A 1 120 ? 18.707 8.049 -25.448 1.00 58.03 120 ILE A O 1
ATOM 934 N N . VAL A 1 121 ? 20.386 9.154 -24.533 1.00 48.66 121 VAL A N 1
ATOM 935 C CA . VAL A 1 121 ? 21.020 7.915 -23.991 1.00 48.66 121 VAL A CA 1
ATOM 936 C C . VAL A 1 121 ? 20.015 6.866 -23.454 1.00 48.66 121 VAL A C 1
ATOM 938 O O . VAL A 1 121 ? 19.297 7.116 -22.488 1.00 48.66 121 VAL A O 1
ATOM 941 N N . MET A 1 122 ? 20.005 5.698 -24.128 1.00 50.47 122 MET A N 1
ATOM 942 C CA . MET A 1 122 ? 19.165 4.490 -23.945 1.00 50.47 122 MET A CA 1
ATOM 943 C C . MET A 1 122 ? 17.703 4.530 -24.446 1.00 50.47 122 MET A C 1
ATOM 945 O O . MET A 1 122 ? 16.859 3.764 -23.975 1.00 50.47 122 MET A O 1
ATOM 949 N N . ASN A 1 123 ? 17.368 5.364 -25.435 1.00 47.84 123 ASN A N 1
ATOM 950 C CA . ASN A 1 123 ? 15.970 5.495 -25.855 1.00 47.84 123 ASN A CA 1
ATOM 951 C C . ASN A 1 123 ? 15.428 4.364 -26.764 1.00 47.84 123 ASN A C 1
ATOM 953 O O . ASN A 1 123 ? 16.043 3.967 -27.750 1.00 47.84 123 ASN A O 1
ATOM 957 N N . TYR A 1 124 ? 14.202 3.937 -26.442 1.00 49.00 124 TYR A N 1
ATOM 958 C CA . TYR A 1 124 ? 13.267 3.088 -27.201 1.00 49.00 124 TYR A CA 1
ATOM 959 C C . TYR A 1 124 ? 13.737 1.684 -27.604 1.00 49.00 124 TYR A C 1
ATOM 961 O O . TYR A 1 124 ? 14.104 1.418 -28.751 1.00 49.00 124 TYR A O 1
ATOM 969 N N . GLY A 1 125 ? 13.559 0.742 -26.676 1.00 41.56 125 GLY A N 1
ATOM 970 C CA . GLY A 1 125 ? 13.378 -0.659 -27.030 1.00 41.56 125 GLY A CA 1
ATOM 971 C C . GLY A 1 125 ? 12.006 -0.852 -27.675 1.00 41.56 125 GLY A C 1
ATOM 972 O O . GLY A 1 125 ? 11.015 -0.666 -26.993 1.00 41.56 125 GLY A O 1
ATOM 973 N N . TYR A 1 126 ? 11.912 -1.199 -28.954 1.00 42.06 126 TYR A N 1
ATOM 974 C CA . TYR A 1 126 ? 10.690 -1.728 -29.563 1.00 42.06 126 TYR A CA 1
ATOM 975 C C . TYR A 1 126 ? 10.441 -3.167 -29.109 1.00 42.06 126 TYR A C 1
ATOM 977 O O . TYR A 1 126 ? 11.335 -3.816 -28.574 1.00 42.06 126 TYR A O 1
ATOM 985 N N . ALA A 1 127 ? 9.247 -3.703 -29.341 1.00 47.78 127 ALA A N 1
ATOM 986 C CA . ALA A 1 127 ? 8.984 -5.106 -29.060 1.00 47.78 127 ALA A CA 1
ATOM 987 C C . ALA A 1 127 ? 9.304 -5.995 -30.274 1.00 47.78 127 ALA A C 1
ATOM 989 O O . ALA A 1 127 ? 8.879 -5.687 -31.389 1.00 47.78 127 ALA A O 1
ATOM 990 N N . GLY A 1 128 ? 10.025 -7.107 -30.075 1.00 42.22 128 GLY A N 1
ATOM 991 C CA . GLY A 1 128 ? 10.384 -8.033 -31.161 1.00 42.22 128 GLY A CA 1
ATOM 992 C C . GLY A 1 128 ? 10.346 -9.526 -30.807 1.00 42.22 128 GLY A C 1
ATOM 993 O O . GLY A 1 128 ? 10.771 -10.341 -31.625 1.00 42.22 128 GLY A O 1
ATOM 994 N N . GLY A 1 129 ? 9.913 -9.903 -29.597 1.00 55.31 129 GLY A N 1
ATOM 995 C CA . GLY A 1 129 ? 9.934 -11.286 -29.085 1.00 55.31 129 GLY A CA 1
ATOM 996 C C . GLY A 1 129 ? 8.671 -11.669 -28.309 1.00 55.31 129 GLY A C 1
ATOM 997 O O . GLY A 1 129 ? 7.607 -11.140 -28.594 1.00 55.31 129 GLY A O 1
ATOM 998 N N . ASP A 1 130 ? 8.758 -12.567 -27.324 1.00 75.25 130 ASP A N 1
ATOM 999 C CA . ASP A 1 130 ? 7.563 -12.988 -26.562 1.00 75.25 130 ASP A CA 1
ATOM 1000 C C . ASP A 1 130 ? 7.224 -12.008 -25.420 1.00 75.25 130 ASP A C 1
ATOM 1002 O O . ASP A 1 130 ? 6.148 -11.409 -25.410 1.00 75.25 130 ASP A O 1
ATOM 1006 N N . TRP A 1 131 ? 8.169 -11.775 -24.500 1.00 88.06 131 TRP A N 1
ATOM 1007 C CA . TRP A 1 131 ? 8.114 -10.747 -23.443 1.00 88.06 131 TRP A CA 1
ATOM 1008 C C . TRP A 1 131 ? 9.115 -9.632 -23.731 1.00 88.06 131 TRP A C 1
ATOM 1010 O O . TRP A 1 131 ? 10.160 -9.925 -24.280 1.00 88.06 131 TRP A O 1
ATOM 1020 N N . GLU A 1 132 ? 8.885 -8.382 -23.361 1.00 91.19 132 GLU A N 1
ATOM 1021 C CA . GLU A 1 132 ? 9.781 -7.247 -23.632 1.00 91.19 132 GLU A CA 1
ATOM 1022 C C . GLU A 1 132 ? 9.814 -6.285 -22.447 1.00 91.19 132 GLU A C 1
ATOM 1024 O O . GLU A 1 132 ? 8.913 -6.312 -21.607 1.00 91.19 132 GLU A O 1
ATOM 1029 N N . CYS A 1 133 ? 10.836 -5.429 -22.408 1.00 92.00 133 CYS A N 1
ATOM 1030 C CA . CYS A 1 133 ? 10.938 -4.338 -21.452 1.00 92.00 133 CYS A CA 1
ATOM 1031 C C . CYS A 1 133 ? 10.834 -2.975 -22.145 1.00 92.00 133 CYS A C 1
ATOM 1033 O O . CYS A 1 133 ? 11.382 -2.785 -23.231 1.00 92.00 133 CYS A O 1
ATOM 1035 N N . ALA A 1 134 ? 10.207 -2.007 -21.477 1.00 92.00 134 ALA A N 1
ATOM 1036 C CA . ALA A 1 134 ? 10.265 -0.596 -21.855 1.00 92.00 134 ALA A CA 1
ATOM 1037 C C . ALA A 1 134 ? 10.610 0.265 -20.638 1.00 92.00 134 ALA A C 1
ATOM 1039 O O . ALA A 1 134 ? 10.030 0.086 -19.568 1.00 92.00 134 ALA A O 1
ATOM 1040 N N . ILE A 1 135 ? 11.555 1.194 -20.798 1.00 92.56 135 ILE A N 1
ATOM 1041 C CA . ILE A 1 135 ? 11.962 2.121 -19.735 1.00 92.56 135 ILE A CA 1
ATOM 1042 C C . ILE A 1 135 ? 10.841 3.149 -19.508 1.00 92.56 135 ILE A C 1
ATOM 1044 O O . ILE A 1 135 ? 10.218 3.619 -20.458 1.00 92.56 135 ILE A O 1
ATOM 1048 N N . THR A 1 136 ? 10.573 3.498 -18.251 1.00 94.62 136 THR A N 1
ATOM 1049 C CA . THR A 1 136 ? 9.471 4.376 -17.837 1.00 94.62 136 THR A CA 1
ATOM 1050 C C . THR A 1 136 ? 9.952 5.495 -16.927 1.00 94.62 136 THR A C 1
ATOM 1052 O O . THR A 1 136 ? 10.986 5.374 -16.266 1.00 94.62 136 THR A O 1
ATOM 1055 N N . CYS A 1 137 ? 9.161 6.564 -16.804 1.00 95.31 137 CYS A N 1
ATOM 1056 C CA . CYS A 1 137 ? 9.419 7.667 -15.872 1.00 95.31 137 CYS A CA 1
ATOM 1057 C C . CYS A 1 137 ? 9.091 7.301 -14.400 1.00 95.31 137 CYS A C 1
ATOM 1059 O O . CYS A 1 137 ? 8.655 8.139 -13.602 1.00 95.31 137 CYS A O 1
ATOM 1061 N N . GLY A 1 138 ? 9.277 6.025 -14.038 1.00 95.19 138 GLY A N 1
ATOM 1062 C CA . GLY A 1 138 ? 8.882 5.406 -12.774 1.00 95.19 138 GLY A CA 1
ATOM 1063 C C . GLY A 1 138 ? 7.484 4.774 -12.809 1.00 95.19 138 GLY A C 1
ATOM 1064 O O . GLY A 1 138 ? 6.677 5.050 -13.704 1.00 95.19 138 GLY A O 1
ATOM 1065 N N . THR A 1 139 ? 7.185 3.955 -11.793 1.00 96.06 139 THR A N 1
ATOM 1066 C CA . THR A 1 139 ? 5.947 3.153 -11.704 1.00 96.06 139 THR A CA 1
ATOM 1067 C C . THR A 1 139 ? 4.676 3.998 -11.761 1.00 96.06 139 THR A C 1
ATOM 1069 O O . THR A 1 139 ? 3.712 3.585 -12.387 1.00 96.06 139 THR A O 1
ATOM 1072 N N . THR A 1 140 ? 4.682 5.228 -11.232 1.00 96.56 140 THR A N 1
ATOM 1073 C CA . THR A 1 140 ? 3.529 6.143 -11.328 1.00 96.56 140 THR A CA 1
ATOM 1074 C C . THR A 1 140 ? 3.128 6.431 -12.777 1.00 96.56 140 THR A C 1
ATOM 1076 O O . THR A 1 140 ? 1.950 6.357 -13.104 1.00 96.56 140 THR A O 1
ATOM 1079 N N . SER A 1 141 ? 4.098 6.732 -13.651 1.00 95.50 141 SER A N 1
ATOM 1080 C CA . SER A 1 141 ? 3.818 6.946 -15.079 1.00 95.50 141 SER A CA 1
ATOM 1081 C C . SER A 1 141 ? 3.434 5.645 -15.776 1.00 95.50 141 SER A C 1
ATOM 1083 O O . SER A 1 141 ? 2.527 5.631 -16.595 1.00 95.50 141 SER A O 1
ATOM 1085 N N . ALA A 1 142 ? 4.083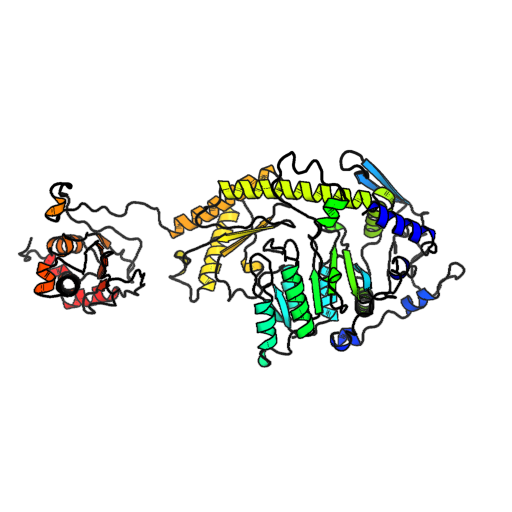 4.537 -15.409 1.00 97.31 142 ALA A N 1
ATOM 1086 C CA . ALA A 1 142 ? 3.799 3.237 -15.993 1.00 97.31 142 ALA A CA 1
ATOM 1087 C C . ALA A 1 142 ? 2.366 2.774 -15.714 1.00 97.31 142 ALA A C 1
ATOM 1089 O O . ALA A 1 142 ? 1.680 2.320 -16.622 1.00 97.31 142 ALA A O 1
ATOM 1090 N N . MET A 1 143 ? 1.911 2.943 -14.476 1.00 97.44 143 MET A N 1
ATOM 1091 C CA . MET A 1 143 ? 0.557 2.632 -14.040 1.00 97.44 143 MET A CA 1
ATOM 1092 C C . MET A 1 143 ? -0.481 3.513 -14.740 1.00 97.44 143 MET A C 1
ATOM 1094 O O . MET A 1 143 ? -1.495 3.005 -15.204 1.00 97.44 143 MET A O 1
ATOM 1098 N N . GLU A 1 144 ? -0.225 4.820 -14.847 1.00 96.38 144 GLU A N 1
ATOM 1099 C CA . GLU A 1 144 ? -1.120 5.759 -15.534 1.00 96.38 144 GLU A CA 1
ATOM 1100 C C . GLU A 1 144 ? -1.324 5.361 -17.002 1.00 96.38 144 GLU A C 1
ATOM 1102 O O . GLU A 1 144 ? -2.464 5.253 -17.457 1.00 96.38 144 GLU A O 1
ATOM 1107 N N . ILE A 1 145 ? -0.231 5.038 -17.700 1.00 97.38 145 ILE A N 1
ATOM 1108 C CA . ILE A 1 145 ? -0.269 4.544 -19.077 1.00 97.38 145 ILE A CA 1
ATOM 1109 C C . ILE A 1 145 ? -0.994 3.198 -19.131 1.00 97.38 145 ILE A C 1
ATOM 1111 O O . ILE A 1 145 ? -1.875 3.018 -19.964 1.00 97.38 145 ILE A O 1
ATOM 1115 N N . ALA A 1 146 ? -0.680 2.260 -18.233 1.00 98.12 146 ALA A N 1
ATOM 1116 C CA . ALA A 1 146 ? -1.318 0.945 -18.197 1.00 98.12 146 ALA A CA 1
ATOM 1117 C C . ALA A 1 146 ? -2.845 1.042 -18.030 1.00 98.12 146 ALA A C 1
ATOM 1119 O O . ALA A 1 146 ? -3.571 0.328 -18.718 1.00 98.12 146 ALA A O 1
ATOM 1120 N N . PHE A 1 147 ? -3.346 1.961 -17.199 1.00 98.19 147 PHE A N 1
ATOM 1121 C CA . PHE A 1 147 ? -4.784 2.222 -17.088 1.00 98.19 147 PHE A CA 1
ATOM 1122 C C . PHE A 1 147 ? -5.375 2.693 -18.416 1.00 98.19 147 PHE A C 1
ATOM 1124 O O . PHE A 1 147 ? -6.356 2.116 -18.870 1.00 98.19 147 PHE A O 1
ATOM 1131 N N . ARG A 1 148 ? -4.731 3.636 -19.110 1.00 96.62 148 ARG A N 1
ATOM 1132 C CA . ARG A 1 148 ? -5.204 4.090 -20.427 1.00 96.62 148 ARG A CA 1
ATOM 1133 C C . ARG A 1 148 ? -5.162 3.017 -21.497 1.00 96.62 148 ARG A C 1
ATOM 1135 O O . ARG A 1 148 ? -5.992 3.034 -22.398 1.00 96.62 148 ARG A O 1
ATOM 1142 N N . LEU A 1 149 ? -4.195 2.104 -21.432 1.00 97.56 149 LEU A N 1
ATOM 1143 C CA . LEU A 1 149 ? -4.065 1.042 -22.423 1.00 97.56 149 LEU A CA 1
ATOM 1144 C C . LEU A 1 149 ? -5.183 0.001 -22.327 1.00 97.56 149 LEU A C 1
ATOM 1146 O O . LEU A 1 149 ? -5.516 -0.594 -23.350 1.00 97.56 149 LEU A O 1
ATOM 1150 N N . PHE A 1 150 ? -5.722 -0.239 -21.130 1.00 98.44 150 PHE A N 1
ATOM 1151 C CA . PHE A 1 150 ? -6.614 -1.371 -20.846 1.00 98.44 150 PHE A CA 1
ATOM 1152 C C . PHE A 1 150 ? -8.006 -0.980 -20.339 1.00 98.44 150 PHE A C 1
ATOM 1154 O O . PHE A 1 150 ? -8.880 -1.841 -20.279 1.00 98.44 150 PHE A O 1
ATOM 1161 N N . CYS A 1 151 ? -8.222 0.280 -19.967 1.00 97.94 151 CYS A N 1
ATOM 1162 C CA . CYS A 1 151 ? -9.480 0.746 -19.400 1.00 97.94 151 CYS A CA 1
ATOM 1163 C C . CYS A 1 151 ? -10.016 1.951 -20.177 1.00 97.94 151 CYS A C 1
ATOM 1165 O O . CYS A 1 151 ? -9.260 2.830 -20.593 1.00 97.94 151 CYS A O 1
ATOM 1167 N N . ASN A 1 152 ? -11.335 2.016 -20.306 1.00 97.19 152 ASN A N 1
ATOM 1168 C CA . ASN A 1 152 ? -12.075 3.182 -20.768 1.00 97.19 152 ASN A CA 1
ATOM 1169 C C . ASN A 1 152 ? -12.703 3.914 -19.565 1.00 97.19 152 ASN A C 1
ATOM 1171 O O . ASN A 1 152 ? -12.955 3.297 -18.523 1.00 97.19 152 ASN A O 1
ATOM 1175 N N . PRO A 1 153 ? -13.011 5.219 -19.674 1.00 96.88 153 PRO A N 1
ATOM 1176 C CA . PRO A 1 153 ? -13.770 5.920 -18.642 1.00 96.88 153 PRO A CA 1
ATOM 1177 C C . PRO A 1 153 ? -15.083 5.194 -18.304 1.00 96.88 153 PRO A C 1
ATOM 1179 O O . PRO A 1 153 ? -15.854 4.833 -19.189 1.00 96.88 153 PRO A O 1
ATOM 1182 N N . GLY A 1 154 ? -15.353 4.998 -17.013 1.00 96.44 154 GLY A N 1
ATOM 1183 C CA . GLY A 1 154 ? -16.511 4.254 -16.511 1.00 96.44 154 GLY A CA 1
ATOM 1184 C C . GLY A 1 154 ? -16.273 2.757 -16.275 1.00 96.44 154 GLY A C 1
ATOM 1185 O O . GLY A 1 154 ? -17.085 2.146 -15.564 1.00 96.44 154 GLY A O 1
ATOM 1186 N N . ASP A 1 155 ? -15.173 2.193 -16.790 1.00 97.75 155 ASP A N 1
ATOM 1187 C CA . ASP A 1 155 ? -14.756 0.820 -16.494 1.00 97.75 155 ASP A CA 1
ATOM 1188 C C . ASP A 1 155 ? -14.395 0.659 -15.017 1.00 97.75 155 ASP A C 1
ATOM 1190 O O . ASP A 1 155 ? -14.068 1.616 -14.308 1.00 97.75 155 ASP A O 1
ATOM 1194 N N . THR A 1 156 ? -14.470 -0.584 -14.538 1.00 98.44 156 THR A N 1
ATOM 1195 C CA . THR A 1 156 ? -14.115 -0.926 -13.161 1.00 98.44 156 THR A CA 1
ATOM 1196 C C . THR A 1 156 ? -12.802 -1.693 -13.112 1.00 98.44 156 THR A C 1
ATOM 1198 O O . THR A 1 156 ? -12.648 -2.703 -13.798 1.00 98.44 156 THR A O 1
ATOM 1201 N N . ILE A 1 157 ? -11.880 -1.241 -12.264 1.00 98.31 157 ILE A N 1
ATOM 1202 C CA . ILE A 1 157 ? -10.611 -1.913 -11.976 1.00 98.31 157 ILE A CA 1
ATOM 1203 C C . ILE A 1 157 ? -10.659 -2.580 -10.599 1.00 98.31 157 ILE A C 1
ATOM 1205 O O . ILE A 1 157 ? -11.166 -2.008 -9.630 1.00 98.31 157 ILE A O 1
ATOM 1209 N N . LEU A 1 158 ? -10.132 -3.802 -10.514 1.00 98.81 158 LEU A N 1
ATOM 1210 C CA . LEU A 1 158 ? -9.987 -4.525 -9.255 1.00 98.81 158 LEU A CA 1
ATOM 1211 C C . LEU A 1 158 ? -8.688 -4.112 -8.571 1.00 98.81 158 LEU A C 1
ATOM 1213 O O . LEU A 1 158 ? -7.633 -4.065 -9.207 1.00 98.81 158 LEU A O 1
ATOM 1217 N N . MET A 1 159 ? -8.767 -3.839 -7.274 1.00 98.75 159 MET A N 1
ATOM 1218 C CA . MET A 1 159 ? -7.615 -3.503 -6.442 1.00 98.75 159 MET A CA 1
ATOM 1219 C C . MET A 1 159 ? -7.727 -4.188 -5.085 1.00 98.75 159 MET A C 1
ATOM 1221 O O . MET A 1 159 ? -8.814 -4.528 -4.631 1.00 98.75 159 MET A O 1
ATOM 1225 N N . GLU A 1 160 ? -6.604 -4.346 -4.403 1.00 98.81 160 GLU A N 1
ATOM 1226 C CA . GLU A 1 160 ? -6.561 -4.640 -2.970 1.00 98.81 160 GLU A CA 1
ATOM 1227 C C . GLU A 1 160 ? -7.448 -3.666 -2.167 1.00 98.81 160 GLU A C 1
ATOM 1229 O O . GLU A 1 160 ? -7.436 -2.463 -2.427 1.00 98.81 160 GLU A O 1
ATOM 1234 N N . SER A 1 161 ? -8.224 -4.168 -1.194 1.00 98.25 161 SER A N 1
ATOM 1235 C CA . SER A 1 161 ? -9.180 -3.362 -0.404 1.00 98.25 161 SER A CA 1
ATOM 1236 C C . SER A 1 161 ? -8.533 -2.144 0.255 1.00 98.25 161 SER A C 1
ATOM 1238 O O . SER A 1 161 ? -9.179 -1.099 0.362 1.00 98.25 161 SER A O 1
ATOM 1240 N N . HIS A 1 162 ? -7.256 -2.277 0.623 1.00 98.50 162 HIS A N 1
ATOM 1241 C CA . HIS A 1 162 ? -6.358 -1.196 0.995 1.00 98.50 162 HIS A CA 1
ATOM 1242 C C . HIS A 1 162 ? -5.204 -1.156 -0.003 1.00 98.50 162 HIS A C 1
ATOM 1244 O O . HIS A 1 162 ? -4.493 -2.144 -0.148 1.00 98.50 162 HIS A O 1
ATOM 1250 N N . THR A 1 163 ? -4.972 -0.032 -0.672 1.00 98.44 163 THR A N 1
ATOM 1251 C CA . THR A 1 163 ? -3.915 0.082 -1.683 1.00 98.44 163 THR A CA 1
ATOM 1252 C C . THR A 1 163 ? -3.281 1.469 -1.699 1.00 98.44 163 THR A C 1
ATOM 1254 O O . THR A 1 163 ? -3.666 2.370 -0.950 1.00 98.44 163 THR A O 1
ATOM 1257 N N . TYR A 1 164 ? -2.273 1.660 -2.547 1.00 97.94 164 TYR A N 1
ATOM 1258 C CA . TYR A 1 164 ? -1.537 2.909 -2.623 1.00 97.94 164 TYR A CA 1
ATOM 1259 C C . TYR A 1 164 ? -2.441 4.082 -3.038 1.00 97.94 164 TYR A C 1
ATOM 1261 O O . TYR A 1 164 ? -3.083 4.076 -4.086 1.00 97.94 164 TYR A O 1
ATOM 1269 N N . THR A 1 165 ? -2.430 5.149 -2.238 1.00 97.19 165 THR A N 1
ATOM 1270 C CA . THR A 1 165 ? -3.243 6.359 -2.454 1.00 97.19 165 THR A CA 1
ATOM 1271 C C . THR A 1 165 ? -3.008 7.031 -3.805 1.00 97.19 165 THR A C 1
ATOM 1273 O O . THR A 1 165 ? -3.935 7.608 -4.381 1.00 97.19 165 THR A O 1
ATOM 1276 N N . GLY A 1 166 ? -1.781 6.948 -4.330 1.00 96.81 166 GLY A N 1
ATOM 1277 C CA . GLY A 1 166 ? -1.453 7.444 -5.666 1.00 96.81 166 GLY A CA 1
ATOM 1278 C C . GLY A 1 166 ? -2.173 6.660 -6.762 1.00 96.81 166 GLY A C 1
ATOM 1279 O O . GLY A 1 166 ? -2.632 7.257 -7.731 1.00 96.81 166 GLY A O 1
ATOM 1280 N N . THR A 1 167 ? -2.341 5.350 -6.574 1.00 97.56 167 THR A N 1
ATOM 1281 C CA . THR A 1 167 ? -3.069 4.469 -7.493 1.00 97.56 167 THR A CA 1
ATOM 1282 C C . THR A 1 167 ? -4.564 4.752 -7.487 1.00 97.56 167 THR A C 1
ATOM 1284 O O . THR A 1 167 ? -5.155 4.907 -8.555 1.00 97.56 167 THR A O 1
ATOM 1287 N N . LEU A 1 168 ? -5.156 4.917 -6.298 1.00 97.81 168 LEU A N 1
ATOM 1288 C CA . LEU A 1 168 ? -6.559 5.323 -6.156 1.00 97.81 168 LEU A CA 1
ATOM 1289 C C . LEU A 1 168 ? -6.822 6.645 -6.890 1.00 97.81 168 LEU A C 1
ATOM 1291 O O . LEU A 1 168 ? -7.717 6.735 -7.727 1.00 97.81 168 LEU A O 1
ATOM 1295 N N . SER A 1 169 ? -5.985 7.653 -6.627 1.00 97.25 169 SER A N 1
ATOM 1296 C CA . SER A 1 169 ? -6.090 8.968 -7.270 1.00 97.25 169 SER A CA 1
ATOM 1297 C C . SER A 1 169 ? -5.942 8.885 -8.791 1.00 97.25 169 SER A C 1
ATOM 1299 O O . SER A 1 169 ? -6.694 9.536 -9.511 1.00 97.25 169 SER A O 1
ATOM 1301 N N . ALA A 1 170 ? -4.998 8.079 -9.290 1.00 96.75 170 ALA A N 1
ATOM 1302 C CA . ALA A 1 170 ? -4.764 7.917 -10.723 1.00 96.75 170 ALA A CA 1
ATOM 1303 C C . ALA A 1 170 ? -5.947 7.246 -11.438 1.00 96.75 170 ALA A C 1
ATOM 1305 O O . ALA A 1 170 ? -6.351 7.707 -12.502 1.00 96.75 170 ALA A O 1
ATOM 1306 N N . ALA A 1 171 ? -6.531 6.201 -10.843 1.00 97.88 171 ALA A N 1
ATOM 1307 C CA . ALA A 1 171 ? -7.700 5.528 -11.402 1.00 97.88 171 ALA A CA 1
ATOM 1308 C C . ALA A 1 171 ? -8.916 6.468 -11.459 1.00 97.88 171 ALA A C 1
ATOM 1310 O O . ALA A 1 171 ? -9.530 6.627 -12.515 1.00 97.88 171 ALA A O 1
ATOM 1311 N N . LEU A 1 172 ? -9.215 7.164 -10.355 1.00 97.25 172 LEU A N 1
ATOM 1312 C CA . LEU A 1 172 ? -10.326 8.119 -10.296 1.00 97.25 172 LEU A CA 1
ATOM 1313 C C . LEU A 1 172 ? -10.144 9.284 -11.280 1.00 97.25 172 LEU A C 1
ATOM 1315 O O . LEU A 1 172 ? -11.104 9.692 -11.931 1.00 97.25 172 LEU A O 1
ATOM 1319 N N . ALA A 1 173 ? -8.917 9.793 -11.441 1.00 97.56 173 ALA A N 1
ATOM 1320 C CA . ALA A 1 173 ? -8.613 10.868 -12.387 1.00 97.56 173 ALA A CA 1
ATOM 1321 C C . ALA A 1 173 ? -8.831 10.466 -13.858 1.00 97.56 173 ALA A C 1
ATOM 1323 O O . ALA A 1 173 ? -9.075 11.333 -14.695 1.00 97.56 173 ALA A O 1
ATOM 1324 N N . GLN A 1 174 ? -8.773 9.169 -14.174 1.00 97.50 174 GLN A N 1
ATOM 1325 C CA . GLN A 1 174 ? -9.106 8.629 -15.497 1.00 97.50 174 GLN A CA 1
ATOM 1326 C C . GLN A 1 174 ? -10.590 8.236 -15.633 1.00 97.50 174 GLN A C 1
ATOM 1328 O O . GLN A 1 174 ? -10.991 7.675 -16.649 1.00 97.50 174 GLN A O 1
ATOM 1333 N N . GLY A 1 175 ? -11.423 8.539 -14.632 1.00 97.62 175 GLY A N 1
ATOM 1334 C CA . GLY A 1 175 ? -12.848 8.208 -14.639 1.00 97.62 175 GLY A CA 1
ATOM 1335 C C . GLY A 1 175 ? -13.138 6.728 -14.386 1.00 97.62 175 GLY A C 1
ATOM 1336 O O . GLY A 1 175 ? -14.224 6.263 -14.731 1.00 97.62 175 GLY A O 1
ATOM 1337 N N . LEU A 1 176 ? -12.192 5.981 -13.810 1.00 98.19 176 LEU A N 1
ATOM 1338 C CA . LEU A 1 176 ? -12.383 4.571 -13.479 1.00 98.19 176 LEU A CA 1
ATOM 1339 C C . LEU A 1 176 ? -13.122 4.414 -12.149 1.00 98.19 176 LEU A C 1
ATOM 1341 O O . LEU A 1 176 ? -12.914 5.172 -11.199 1.00 98.19 176 LEU A O 1
ATOM 1345 N N . LYS A 1 177 ? -13.947 3.374 -12.065 1.00 98.00 177 LYS A N 1
ATOM 1346 C CA . LYS A 1 177 ? -14.514 2.877 -10.809 1.00 98.00 177 LYS A CA 1
ATOM 1347 C C . LYS A 1 177 ? -13.546 1.876 -10.187 1.00 98.00 177 LYS A C 1
ATOM 1349 O O . LYS A 1 177 ? -12.835 1.169 -10.897 1.00 98.00 177 LYS A O 1
ATOM 1354 N N . ILE A 1 178 ? -13.545 1.774 -8.865 1.00 98.25 178 ILE A N 1
ATOM 1355 C CA . ILE A 1 178 ? -12.642 0.878 -8.138 1.00 98.25 178 ILE A CA 1
ATOM 1356 C C . ILE A 1 178 ? -13.476 -0.155 -7.391 1.00 98.25 178 ILE A C 1
ATOM 1358 O O . ILE A 1 178 ? -14.374 0.202 -6.632 1.00 98.25 178 ILE A O 1
ATOM 1362 N N . GLN A 1 179 ? -13.161 -1.433 -7.593 1.00 98.19 179 GLN A N 1
ATOM 1363 C CA . GLN A 1 179 ? -13.691 -2.524 -6.787 1.00 98.19 179 GLN A CA 1
ATOM 1364 C C . GLN A 1 179 ? -12.578 -3.074 -5.895 1.00 98.19 179 GLN A C 1
ATOM 1366 O O . GLN A 1 179 ? -11.663 -3.750 -6.367 1.00 98.19 179 GLN A O 1
ATOM 1371 N N . GLY A 1 180 ? -12.688 -2.817 -4.591 1.00 98.31 180 GLY A N 1
ATOM 1372 C CA . GLY A 1 180 ? -11.817 -3.426 -3.592 1.00 98.31 180 GLY A CA 1
ATOM 1373 C C . GLY A 1 180 ? -12.028 -4.935 -3.506 1.00 98.31 180 GLY A C 1
ATOM 1374 O O . GLY A 1 180 ? -13.168 -5.406 -3.546 1.00 98.31 180 GLY A O 1
ATOM 1375 N N . VAL A 1 181 ? -10.940 -5.683 -3.358 1.00 98.75 181 VAL A N 1
ATOM 1376 C CA . VAL A 1 181 ? -10.878 -7.125 -3.091 1.00 98.75 181 VAL A CA 1
ATOM 1377 C C . VAL A 1 181 ? -10.356 -7.319 -1.672 1.00 98.75 181 VAL A C 1
ATOM 1379 O O . VAL A 1 181 ? -9.382 -6.678 -1.275 1.00 98.75 181 VAL A O 1
ATOM 1382 N N . ALA A 1 182 ? -11.023 -8.165 -0.892 1.00 98.31 182 ALA A N 1
ATOM 1383 C CA . ALA A 1 182 ? -10.681 -8.428 0.496 1.00 98.31 182 ALA A CA 1
ATOM 1384 C C . ALA A 1 182 ? -9.222 -8.878 0.623 1.00 98.31 182 ALA A C 1
ATOM 1386 O O . ALA A 1 182 ? -8.635 -9.454 -0.298 1.00 98.31 182 ALA A O 1
ATOM 1387 N N . MET A 1 183 ? -8.636 -8.577 1.775 1.00 98.06 183 MET A N 1
ATOM 1388 C CA . MET A 1 183 ? -7.251 -8.900 2.083 1.00 98.06 183 MET A CA 1
ATOM 1389 C C . MET A 1 183 ? -7.161 -9.598 3.432 1.00 98.06 183 MET A C 1
ATOM 1391 O O . MET A 1 183 ? -7.966 -9.333 4.323 1.00 98.06 183 MET A O 1
ATOM 1395 N N . ASP A 1 184 ? -6.148 -10.440 3.573 1.00 96.56 184 ASP A N 1
ATOM 1396 C CA . ASP A 1 184 ? -5.697 -11.005 4.837 1.00 96.56 184 ASP A CA 1
ATOM 1397 C C . ASP A 1 184 ? -4.203 -10.686 5.054 1.00 96.56 184 ASP A C 1
ATOM 1399 O O . ASP A 1 184 ? -3.608 -9.862 4.354 1.00 96.56 184 ASP A O 1
ATOM 1403 N N . GLU A 1 185 ? -3.577 -11.345 6.029 1.00 94.56 185 GLU A N 1
ATOM 1404 C CA . GLU A 1 185 ? -2.160 -11.164 6.371 1.00 94.56 185 GLU A CA 1
ATOM 1405 C C . GLU A 1 185 ? -1.185 -11.502 5.227 1.00 94.56 185 GLU A C 1
ATOM 1407 O O . GLU A 1 185 ? -0.011 -11.126 5.281 1.00 94.56 185 GLU A O 1
ATOM 1412 N N . LEU A 1 186 ? -1.637 -12.223 4.197 1.00 95.81 186 LEU A N 1
ATOM 1413 C CA . LEU A 1 186 ? -0.880 -12.559 2.990 1.00 95.81 186 LEU A CA 1
ATOM 1414 C C . LEU A 1 186 ? -1.278 -11.688 1.789 1.00 95.81 186 LEU A C 1
ATOM 1416 O O . LEU A 1 186 ? -0.825 -11.954 0.677 1.00 95.81 186 LEU A O 1
ATOM 1420 N N . GLY A 1 187 ? -2.082 -10.644 1.998 1.00 97.50 187 GLY A N 1
ATOM 1421 C CA . GLY A 1 187 ? -2.530 -9.718 0.963 1.00 97.50 187 GLY A CA 1
ATOM 1422 C C . GLY A 1 187 ? -3.874 -10.124 0.361 1.00 97.50 187 GLY A C 1
ATOM 1423 O O . GLY A 1 187 ? -4.760 -10.608 1.059 1.00 97.50 187 GLY A O 1
ATOM 1424 N N . LEU A 1 188 ? -4.056 -9.883 -0.938 1.00 98.44 188 LEU A N 1
ATOM 1425 C CA . LEU A 1 188 ? -5.307 -10.134 -1.663 1.00 98.44 188 LEU A CA 1
ATOM 1426 C C . LEU A 1 188 ? -5.845 -11.570 -1.474 1.00 98.44 188 LEU A C 1
ATOM 1428 O O . LEU A 1 188 ? -5.094 -12.540 -1.577 1.00 98.44 188 LEU A O 1
ATOM 1432 N N . VAL A 1 189 ? -7.153 -11.718 -1.237 1.00 98.75 189 VAL A N 1
ATOM 1433 C CA . VAL A 1 189 ? -7.831 -13.013 -1.029 1.00 98.75 189 VAL A CA 1
ATOM 1434 C C . VAL A 1 189 ? -8.391 -13.560 -2.357 1.00 98.75 189 VAL A C 1
ATOM 1436 O O . VAL A 1 189 ? -9.303 -12.949 -2.923 1.00 98.75 189 VAL A O 1
ATOM 1439 N N . PRO A 1 190 ? -7.879 -14.697 -2.880 1.00 98.75 190 PRO A N 1
ATOM 1440 C CA . PRO A 1 190 ? -8.319 -15.263 -4.157 1.00 98.75 190 PRO A CA 1
ATOM 1441 C C . PRO A 1 190 ? -9.799 -15.658 -4.168 1.00 98.75 190 PRO A C 1
ATOM 1443 O O . PRO A 1 190 ? -10.463 -15.517 -5.192 1.00 98.75 190 PRO A O 1
ATOM 1446 N N . GLU A 1 191 ? -10.322 -16.144 -3.045 1.00 98.75 191 GLU A N 1
ATOM 1447 C CA . GLU A 1 191 ? -11.709 -16.588 -2.913 1.00 98.75 191 GLU A CA 1
ATOM 1448 C C . GLU A 1 191 ? -12.681 -15.412 -3.070 1.00 98.75 191 GLU A C 1
ATOM 1450 O O . GLU A 1 191 ? -13.667 -15.520 -3.796 1.00 98.75 191 GLU A O 1
ATOM 1455 N N . ASP A 1 192 ? -12.371 -14.261 -2.463 1.00 98.75 192 ASP A N 1
ATOM 1456 C CA . ASP A 1 192 ? -13.161 -13.036 -2.617 1.00 98.75 192 ASP A CA 1
ATOM 1457 C C . ASP A 1 192 ? -13.037 -12.454 -4.034 1.00 98.75 192 ASP A C 1
ATOM 1459 O O . ASP A 1 192 ? -14.039 -12.025 -4.611 1.00 98.75 192 ASP A O 1
ATOM 1463 N N . LEU A 1 193 ? -11.840 -12.504 -4.636 1.00 98.81 193 LEU A N 1
ATOM 1464 C CA . LEU A 1 193 ? -11.636 -12.129 -6.040 1.00 98.81 193 LEU A CA 1
ATOM 1465 C C . LEU A 1 193 ? -12.545 -12.947 -6.969 1.00 98.81 193 LEU A C 1
ATOM 1467 O O . LEU A 1 193 ? -13.257 -12.375 -7.796 1.00 98.81 193 LEU A O 1
ATOM 1471 N N . ASN A 1 194 ? -12.535 -14.275 -6.818 1.00 98.81 194 ASN A N 1
ATOM 1472 C CA . ASN A 1 194 ? -13.351 -15.187 -7.617 1.00 98.81 194 ASN A CA 1
ATOM 1473 C C . ASN A 1 194 ? -14.846 -14.936 -7.380 1.00 98.81 194 ASN A C 1
ATOM 1475 O O . ASN A 1 194 ? -15.596 -14.725 -8.330 1.00 98.81 194 ASN A O 1
ATOM 1479 N N . HIS A 1 195 ? -15.265 -14.847 -6.115 1.00 98.62 195 HIS A N 1
ATOM 1480 C CA . HIS A 1 195 ? -16.655 -14.596 -5.740 1.00 98.62 195 HIS A CA 1
ATOM 1481 C C . HIS A 1 195 ? -17.199 -13.289 -6.341 1.00 98.62 195 HIS A C 1
ATOM 1483 O O . HIS A 1 195 ? -18.304 -13.274 -6.887 1.00 98.62 195 HIS A O 1
ATOM 1489 N N . LYS A 1 196 ? -16.426 -12.195 -6.295 1.00 98.12 196 LYS A N 1
ATOM 1490 C CA . LYS A 1 196 ? -16.818 -10.903 -6.889 1.00 98.12 196 LYS A CA 1
ATOM 1491 C C . LYS A 1 196 ? -16.954 -10.973 -8.406 1.00 98.12 196 LYS A C 1
ATOM 1493 O O . LYS A 1 196 ? -17.833 -10.326 -8.970 1.00 98.12 196 LYS A O 1
ATOM 1498 N N . LEU A 1 197 ? -16.102 -11.747 -9.072 1.00 98.44 197 LEU A N 1
ATOM 1499 C CA . LEU A 1 197 ? -16.137 -11.915 -10.522 1.00 98.44 197 LEU A CA 1
ATOM 1500 C C . LEU A 1 197 ? -17.263 -12.850 -10.980 1.00 98.44 197 LEU A C 1
ATOM 1502 O O . LEU A 1 197 ? -17.851 -12.606 -12.035 1.00 98.44 197 LEU A O 1
ATOM 1506 N N . GLU A 1 198 ? -17.563 -13.913 -10.238 1.00 98.06 198 GLU A N 1
ATOM 1507 C CA . GLU A 1 198 ? -18.681 -14.824 -10.519 1.00 98.06 198 GLU A CA 1
ATOM 1508 C C . GLU A 1 198 ? -20.036 -14.144 -10.319 1.00 98.06 198 GLU A C 1
ATOM 1510 O O . GLU A 1 198 ? -20.931 -14.303 -11.146 1.00 98.06 198 GLU A O 1
ATOM 1515 N N . ASN A 1 199 ? -20.157 -13.323 -9.274 1.00 97.69 199 ASN A N 1
ATOM 1516 C CA . ASN A 1 199 ? -21.397 -12.644 -8.897 1.00 97.69 199 ASN A CA 1
ATOM 1517 C C . ASN A 1 199 ? -21.415 -11.172 -9.333 1.00 97.69 199 ASN A C 1
ATOM 1519 O O . ASN A 1 199 ? -21.999 -10.322 -8.657 1.00 97.69 199 ASN A O 1
ATOM 1523 N N . TRP A 1 200 ? -20.737 -10.848 -10.439 1.00 97.88 200 TRP A N 1
ATOM 1524 C CA . TRP A 1 200 ? -20.635 -9.469 -10.900 1.00 97.88 200 TRP A CA 1
ATOM 1525 C C . TRP A 1 200 ? -22.008 -8.909 -11.288 1.00 97.88 200 TRP A C 1
ATOM 1527 O O . TRP A 1 200 ? -22.650 -9.382 -12.227 1.00 97.88 200 TRP A O 1
ATOM 1537 N N . ASP A 1 201 ? -22.437 -7.863 -10.586 1.00 95.12 201 ASP A N 1
ATOM 1538 C CA . ASP A 1 201 ? -23.679 -7.163 -10.888 1.00 95.12 201 ASP A CA 1
ATOM 1539 C C . ASP A 1 201 ? -23.520 -6.306 -12.150 1.00 95.12 201 ASP A C 1
ATOM 1541 O O . ASP A 1 201 ? -22.868 -5.259 -12.142 1.00 95.12 201 ASP A O 1
ATOM 1545 N N . SER A 1 202 ? -24.165 -6.739 -13.235 1.00 93.06 202 SER A N 1
ATOM 1546 C CA . SER A 1 202 ? -24.167 -6.031 -14.519 1.00 93.06 202 SER A CA 1
ATOM 1547 C C . SER A 1 202 ? -24.695 -4.591 -14.444 1.00 93.06 202 SER A C 1
ATOM 1549 O O . SER A 1 202 ? -24.343 -3.779 -15.300 1.00 93.06 202 SER A O 1
ATOM 1551 N N . LEU A 1 203 ? -25.473 -4.231 -13.412 1.00 93.81 203 LEU A N 1
ATOM 1552 C CA . LEU A 1 203 ? -25.933 -2.854 -13.197 1.00 93.81 203 LEU A CA 1
ATOM 1553 C C . LEU A 1 203 ? -24.785 -1.905 -12.814 1.00 93.81 203 LEU A C 1
ATOM 1555 O O . LEU A 1 203 ? -24.890 -0.697 -13.028 1.00 93.81 203 LEU A O 1
ATOM 1559 N N . LYS A 1 204 ? -23.665 -2.428 -12.295 1.00 91.44 204 LYS A N 1
ATOM 1560 C CA . LYS A 1 204 ? -22.454 -1.640 -11.991 1.00 91.44 204 LYS A CA 1
ATOM 1561 C C . LYS A 1 204 ? -21.636 -1.305 -13.242 1.00 91.44 204 LYS A C 1
ATOM 1563 O O . LYS A 1 204 ? -20.812 -0.382 -13.207 1.00 91.44 204 LYS A O 1
ATOM 1568 N N . GLY A 1 205 ? -21.896 -2.011 -14.342 1.00 93.81 205 GLY A N 1
ATOM 1569 C CA . GLY A 1 205 ? -21.194 -1.910 -15.616 1.00 93.81 205 GLY A CA 1
ATOM 1570 C C . GLY A 1 205 ? -20.603 -3.252 -16.063 1.00 93.81 205 GLY A C 1
ATOM 1571 O O . GLY A 1 205 ? -20.883 -4.292 -15.454 1.00 93.81 205 GLY A O 1
ATOM 1572 N N . PRO A 1 206 ? -19.774 -3.241 -17.122 1.00 94.62 206 PRO A N 1
ATOM 1573 C CA . PRO A 1 206 ? -19.079 -4.429 -17.601 1.00 94.62 206 PRO A CA 1
ATOM 1574 C C . PRO A 1 206 ? -18.261 -5.102 -16.496 1.00 94.62 206 PRO A C 1
ATOM 1576 O O . PRO A 1 206 ? -17.749 -4.443 -15.588 1.00 94.62 206 PRO A O 1
ATOM 1579 N N . LYS A 1 207 ? -18.126 -6.428 -16.586 1.00 97.25 207 LYS A N 1
ATOM 1580 C CA . LYS A 1 207 ? -17.289 -7.200 -15.666 1.00 97.25 207 LYS A CA 1
ATOM 1581 C C . LYS A 1 207 ? -15.826 -6.723 -15.757 1.00 97.25 207 LYS A C 1
ATOM 1583 O O . LYS A 1 207 ? -15.312 -6.658 -16.876 1.00 97.25 207 LYS A O 1
ATOM 1588 N N . PRO A 1 208 ? -15.149 -6.435 -14.625 1.00 97.88 208 PRO A N 1
ATOM 1589 C CA . PRO A 1 208 ? -13.762 -5.993 -14.603 1.00 97.88 208 PRO A CA 1
ATOM 1590 C C . PRO A 1 208 ? -12.845 -6.973 -15.323 1.00 97.88 208 PRO A C 1
ATOM 1592 O O . PRO A 1 208 ? -12.976 -8.189 -15.164 1.00 97.88 208 PRO A O 1
ATOM 1595 N N . SER A 1 209 ? -11.882 -6.436 -16.064 1.00 97.88 209 SER A N 1
ATOM 1596 C CA . SER A 1 209 ? -10.881 -7.219 -16.795 1.00 97.88 209 SER A CA 1
ATOM 1597 C C . SER A 1 209 ? -9.447 -6.935 -16.370 1.00 97.88 209 SER A C 1
ATOM 1599 O O . SER A 1 209 ? -8.525 -7.508 -16.942 1.00 97.88 209 SER A O 1
ATOM 1601 N N . VAL A 1 210 ? -9.247 -6.060 -15.385 1.00 98.75 210 VAL A N 1
ATOM 1602 C CA . VAL A 1 210 ? -7.928 -5.635 -14.910 1.00 98.75 210 VAL A CA 1
ATOM 1603 C C . VAL A 1 210 ? -7.855 -5.777 -13.395 1.00 98.75 210 VAL A C 1
ATOM 1605 O O . VAL A 1 210 ? -8.752 -5.323 -12.681 1.00 98.75 210 VAL A O 1
ATOM 1608 N N . LEU A 1 211 ? -6.765 -6.379 -12.919 1.00 98.88 211 LEU A N 1
ATOM 1609 C CA . LEU A 1 211 ? -6.400 -6.478 -11.509 1.00 98.88 211 LEU A CA 1
ATOM 1610 C C . LEU A 1 211 ? -5.078 -5.745 -11.265 1.00 98.88 211 LEU A C 1
ATOM 1612 O O . LEU A 1 211 ? -4.047 -6.153 -11.795 1.00 98.88 211 LEU A O 1
ATOM 1616 N N . TYR A 1 212 ? -5.099 -4.707 -10.431 1.00 98.88 212 TYR A N 1
ATOM 1617 C CA . TYR A 1 212 ? -3.899 -4.053 -9.906 1.00 98.88 212 TYR A CA 1
ATOM 1618 C C . TYR A 1 212 ? -3.602 -4.533 -8.483 1.00 98.88 212 TYR A C 1
ATOM 1620 O O . TYR A 1 212 ? -4.498 -4.593 -7.639 1.00 98.88 212 TYR A O 1
ATOM 1628 N N . MET A 1 213 ? -2.337 -4.842 -8.202 1.00 98.12 213 MET A N 1
ATOM 1629 C CA . MET A 1 213 ? -1.893 -5.250 -6.868 1.00 98.12 213 MET A CA 1
ATOM 1630 C C . MET A 1 213 ? -0.416 -4.939 -6.625 1.00 98.12 213 MET A C 1
ATOM 1632 O O . MET A 1 213 ? 0.361 -4.790 -7.572 1.00 98.12 213 MET A O 1
ATOM 1636 N N . ILE A 1 214 ? -0.043 -4.901 -5.341 1.00 98.69 214 ILE A N 1
ATOM 1637 C CA . ILE A 1 214 ? 1.332 -4.721 -4.860 1.00 98.69 214 ILE A CA 1
ATOM 1638 C C . ILE A 1 214 ? 1.745 -5.994 -4.093 1.00 98.69 214 ILE A C 1
ATOM 1640 O O . ILE A 1 214 ? 1.569 -6.061 -2.877 1.00 98.69 214 ILE A O 1
ATOM 1644 N N . PRO A 1 215 ? 2.272 -7.040 -4.764 1.00 98.00 215 PRO A N 1
ATOM 1645 C CA . PRO A 1 215 ? 2.375 -8.374 -4.159 1.00 98.00 215 PRO A CA 1
ATOM 1646 C C . PRO A 1 215 ? 3.433 -8.531 -3.060 1.00 98.00 215 PRO A C 1
ATOM 1648 O O . PRO A 1 215 ? 3.358 -9.492 -2.288 1.00 98.00 215 PRO A O 1
ATOM 1651 N N . CYS A 1 216 ? 4.446 -7.658 -3.022 1.00 96.88 216 CYS A N 1
ATOM 1652 C CA . CYS A 1 216 ? 5.534 -7.698 -2.044 1.00 96.88 216 CYS A CA 1
ATOM 1653 C C . CYS A 1 216 ? 5.587 -6.401 -1.239 1.00 96.88 216 CYS A C 1
ATOM 1655 O O . CYS A 1 216 ? 5.597 -5.314 -1.820 1.00 96.88 216 CYS A O 1
ATOM 1657 N N . GLY A 1 217 ? 5.691 -6.507 0.090 1.00 97.44 217 GLY A N 1
ATOM 1658 C CA . GLY A 1 217 ? 5.772 -5.342 0.975 1.00 97.44 217 GLY A CA 1
ATOM 1659 C C . GLY A 1 217 ? 4.623 -4.360 0.740 1.00 97.44 217 GLY A C 1
ATOM 1660 O O . GLY A 1 217 ? 4.856 -3.157 0.602 1.00 97.44 217 GLY A O 1
ATOM 1661 N N . GLN A 1 218 ? 3.409 -4.901 0.623 1.00 98.56 218 GLN A N 1
ATOM 1662 C CA . GLN A 1 218 ? 2.203 -4.236 0.141 1.00 98.56 218 GLN A CA 1
ATOM 1663 C C . GLN A 1 218 ? 2.006 -2.864 0.796 1.00 98.56 218 GLN A C 1
ATOM 1665 O O . GLN A 1 218 ? 2.184 -2.695 2.002 1.00 98.56 218 GLN A O 1
ATOM 1670 N N . ASN A 1 219 ? 1.642 -1.851 0.012 1.00 98.50 219 ASN A N 1
ATOM 1671 C CA . ASN A 1 219 ? 1.366 -0.521 0.547 1.00 98.50 219 ASN A CA 1
ATOM 1672 C C . ASN A 1 219 ? -0.151 -0.345 0.732 1.00 98.50 219 ASN A C 1
ATOM 1674 O O . ASN A 1 219 ? -0.844 -0.202 -0.276 1.00 98.50 219 ASN A O 1
ATOM 1678 N N . PRO A 1 220 ? -0.671 -0.301 1.973 1.00 98.19 220 PRO A N 1
ATOM 1679 C CA . PRO A 1 220 ? 0.047 0.051 3.206 1.00 98.19 220 PRO A CA 1
ATOM 1680 C C . PRO A 1 220 ? 0.385 -1.096 4.176 1.00 98.19 220 PRO A C 1
ATOM 1682 O O . PRO A 1 220 ? 1.056 -0.838 5.174 1.00 98.19 220 PRO A O 1
ATOM 1685 N N . THR A 1 221 ? -0.115 -2.310 3.954 1.00 98.06 221 THR A N 1
ATOM 1686 C CA . THR A 1 221 ? -0.192 -3.358 4.992 1.00 98.06 221 THR A CA 1
ATOM 1687 C C . THR A 1 221 ? 1.149 -4.020 5.338 1.00 98.06 221 THR A C 1
ATOM 1689 O O . THR A 1 221 ? 1.277 -4.652 6.381 1.00 98.06 221 THR A O 1
ATOM 1692 N N . GLY A 1 222 ? 2.157 -3.901 4.474 1.00 97.44 222 GLY A N 1
ATOM 1693 C CA . GLY A 1 222 ? 3.427 -4.624 4.572 1.00 97.44 222 GLY A CA 1
ATOM 1694 C C . GLY A 1 222 ? 3.323 -6.119 4.242 1.00 97.44 222 GLY A C 1
ATOM 1695 O O . GLY A 1 222 ? 4.334 -6.818 4.295 1.00 97.44 222 GLY A O 1
ATOM 1696 N N . SER A 1 223 ? 2.131 -6.615 3.885 1.00 97.19 223 SER A N 1
ATOM 1697 C CA . SER A 1 223 ? 1.911 -8.023 3.546 1.00 97.19 223 SER A CA 1
ATOM 1698 C C . SER A 1 223 ? 2.686 -8.436 2.292 1.00 97.19 223 SER A C 1
ATOM 1700 O O . SER A 1 223 ? 3.005 -7.624 1.421 1.00 97.19 223 SER A O 1
ATOM 1702 N N . THR A 1 224 ? 3.037 -9.718 2.213 1.00 97.38 224 THR A N 1
ATOM 1703 C CA . THR A 1 224 ? 3.697 -10.309 1.044 1.00 97.38 224 THR A CA 1
ATOM 1704 C C . THR A 1 224 ? 3.015 -11.626 0.709 1.00 97.38 224 THR A C 1
ATOM 1706 O O . THR A 1 224 ? 2.873 -12.499 1.565 1.00 97.38 224 THR A O 1
ATOM 1709 N N . GLN A 1 225 ? 2.586 -11.765 -0.544 1.00 98.00 225 GLN A N 1
ATOM 1710 C CA . GLN A 1 225 ? 1.877 -12.951 -1.020 1.00 98.00 225 GLN A CA 1
ATOM 1711 C C . GLN A 1 225 ? 2.832 -14.146 -1.138 1.00 98.00 225 GLN A C 1
ATOM 1713 O O . GLN A 1 225 ? 3.874 -14.039 -1.799 1.00 98.00 225 GLN A O 1
ATOM 1718 N N . SER A 1 226 ? 2.441 -15.294 -0.570 1.00 97.19 226 SER A N 1
ATOM 1719 C CA . SER A 1 226 ? 3.151 -16.570 -0.752 1.00 97.19 226 SER A CA 1
ATOM 1720 C C . SER A 1 226 ? 3.066 -17.072 -2.201 1.00 97.19 226 SER A C 1
ATOM 1722 O O . SER A 1 226 ? 2.254 -16.591 -2.998 1.00 97.19 226 SER A O 1
ATOM 1724 N N . LEU A 1 227 ? 3.877 -18.073 -2.556 1.00 97.50 227 LEU A N 1
ATOM 1725 C CA . LEU A 1 227 ? 3.819 -18.695 -3.882 1.00 97.50 227 LEU A CA 1
ATOM 1726 C C . LEU A 1 227 ? 2.436 -19.303 -4.160 1.00 97.50 227 LEU A C 1
ATOM 1728 O O . LEU A 1 227 ? 1.874 -19.105 -5.235 1.00 97.50 227 LEU A O 1
ATOM 1732 N N . GLU A 1 228 ? 1.867 -19.997 -3.179 1.00 98.50 228 GLU A N 1
ATOM 1733 C CA . GLU A 1 228 ? 0.553 -20.640 -3.265 1.00 98.50 228 GLU A CA 1
ATOM 1734 C C . GLU A 1 228 ? -0.540 -19.592 -3.476 1.00 98.50 228 GLU A C 1
ATOM 1736 O O . GLU A 1 228 ? -1.427 -19.777 -4.314 1.00 98.50 228 GLU A O 1
ATOM 1741 N N . ARG A 1 229 ? -0.436 -18.460 -2.765 1.00 98.38 229 ARG A N 1
ATOM 1742 C CA . ARG A 1 229 ? -1.345 -17.322 -2.905 1.00 98.38 229 ARG A CA 1
ATOM 1743 C C . ARG A 1 229 ? -1.299 -16.754 -4.324 1.00 98.38 229 ARG A C 1
ATOM 1745 O O . ARG A 1 229 ? -2.347 -16.597 -4.949 1.00 98.38 229 ARG A O 1
ATOM 1752 N N . ARG A 1 230 ? -0.098 -16.533 -4.870 1.00 98.62 230 ARG A N 1
ATOM 1753 C CA . ARG A 1 230 ? 0.095 -16.040 -6.246 1.00 98.62 230 ARG A CA 1
ATOM 1754 C C . ARG A 1 230 ? -0.433 -17.013 -7.292 1.00 98.62 230 ARG A C 1
ATOM 1756 O O . ARG A 1 230 ? -1.106 -16.600 -8.230 1.00 98.62 230 ARG A O 1
ATOM 1763 N N . GLN A 1 231 ? -0.184 -18.310 -7.119 1.00 98.69 231 GLN A N 1
ATOM 1764 C CA . GLN A 1 231 ? -0.715 -19.345 -8.006 1.00 98.69 231 GLN A CA 1
ATOM 1765 C C . GLN A 1 231 ? -2.247 -19.403 -7.968 1.00 98.69 231 GLN A C 1
ATOM 1767 O O . GLN A 1 231 ? -2.875 -19.560 -9.013 1.00 98.69 231 GLN A O 1
ATOM 1772 N N . ALA A 1 232 ? -2.862 -19.264 -6.789 1.00 98.81 232 ALA A N 1
ATOM 1773 C CA . ALA A 1 232 ? -4.315 -19.221 -6.656 1.00 98.81 232 ALA A CA 1
ATOM 1774 C C . ALA A 1 232 ? -4.916 -18.004 -7.374 1.00 98.81 232 ALA A C 1
ATOM 1776 O O . ALA A 1 232 ? -5.824 -18.172 -8.186 1.00 98.81 232 ALA A O 1
ATOM 1777 N N . ILE A 1 233 ? -4.357 -16.809 -7.163 1.00 98.81 233 ILE A N 1
ATOM 1778 C CA . ILE A 1 233 ? -4.791 -15.583 -7.850 1.00 98.81 233 ILE A CA 1
ATOM 1779 C C . ILE A 1 233 ? -4.578 -15.697 -9.365 1.00 98.81 233 ILE A C 1
ATOM 1781 O O . ILE A 1 233 ? -5.470 -15.343 -10.132 1.00 98.81 233 ILE A O 1
ATOM 1785 N N . TYR A 1 234 ? -3.444 -16.246 -9.817 1.00 98.81 234 TYR A N 1
ATOM 1786 C CA . TYR A 1 234 ? -3.179 -16.444 -11.245 1.00 98.81 234 TYR A CA 1
ATOM 1787 C C . TYR A 1 234 ? -4.203 -17.390 -11.890 1.00 98.81 234 TYR A C 1
ATOM 1789 O O . TYR A 1 234 ? -4.688 -17.103 -12.981 1.00 98.81 234 TYR A O 1
ATOM 1797 N N . ARG A 1 235 ? -4.612 -18.469 -11.204 1.00 98.75 235 ARG A N 1
ATOM 1798 C CA . ARG A 1 235 ? -5.690 -19.358 -11.680 1.00 98.75 235 ARG A CA 1
ATOM 1799 C C . ARG A 1 235 ? -7.025 -18.626 -11.828 1.00 98.75 235 ARG A C 1
ATOM 1801 O O . ARG A 1 235 ? -7.698 -18.816 -12.837 1.00 98.75 235 ARG A O 1
ATOM 1808 N N . VAL A 1 236 ? -7.391 -17.773 -10.867 1.00 98.81 236 VAL A N 1
ATOM 1809 C CA . VAL A 1 236 ? -8.607 -16.939 -10.956 1.00 98.81 236 VAL A CA 1
ATOM 1810 C C . VAL A 1 236 ? -8.502 -15.954 -12.124 1.00 98.81 236 VAL A C 1
ATOM 1812 O O . VAL A 1 236 ? -9.449 -15.802 -12.898 1.00 98.81 236 VAL A O 1
ATOM 1815 N N . ALA A 1 237 ? -7.331 -15.337 -12.311 1.00 98.75 237 ALA A N 1
ATOM 1816 C CA . ALA A 1 237 ? -7.076 -14.466 -13.450 1.00 98.75 237 ALA A CA 1
ATOM 1817 C C . ALA A 1 237 ? -7.234 -15.215 -14.780 1.00 98.75 237 ALA A C 1
ATOM 1819 O O . ALA A 1 237 ? -7.870 -14.689 -15.689 1.00 98.75 237 ALA A O 1
ATOM 1820 N N . GLU A 1 238 ? -6.737 -16.451 -14.894 1.00 98.25 238 GLU A N 1
ATOM 1821 C CA . GLU A 1 238 ? -6.956 -17.280 -16.081 1.00 98.25 238 GLU A CA 1
ATOM 1822 C C . GLU A 1 238 ? -8.424 -17.635 -16.311 1.00 98.25 238 GLU A C 1
ATOM 1824 O O . GLU A 1 238 ? -8.898 -17.503 -17.440 1.00 98.25 238 GLU A O 1
ATOM 1829 N N . ALA A 1 239 ? -9.146 -18.031 -15.261 1.00 98.38 239 ALA A N 1
ATOM 1830 C CA . ALA A 1 239 ? -10.548 -18.432 -15.344 1.00 98.38 239 ALA A CA 1
ATOM 1831 C C . ALA A 1 239 ? -11.484 -17.282 -15.755 1.00 98.38 239 ALA A C 1
ATOM 1833 O O . ALA A 1 239 ? -12.471 -17.501 -16.458 1.00 98.38 239 ALA A O 1
ATOM 1834 N N . HIS A 1 240 ? -11.176 -16.051 -15.342 1.00 98.44 240 HIS A N 1
ATOM 1835 C CA . HIS A 1 240 ? -11.976 -14.863 -15.654 1.00 98.44 240 HIS A CA 1
ATOM 1836 C C . HIS A 1 240 ? -11.362 -13.950 -16.715 1.00 98.44 240 HIS A C 1
ATOM 1838 O O . HIS A 1 240 ? -11.895 -12.873 -16.978 1.00 98.44 240 HIS A O 1
ATOM 1844 N N . ASP A 1 241 ? -10.272 -14.392 -17.338 1.00 98.12 241 ASP A N 1
ATOM 1845 C CA . ASP A 1 241 ? -9.542 -13.655 -18.361 1.00 98.12 241 ASP A CA 1
ATOM 1846 C C . ASP A 1 241 ? -9.135 -12.227 -17.927 1.00 98.12 241 ASP A C 1
ATOM 1848 O O . ASP A 1 241 ? -9.296 -11.257 -18.665 1.00 98.12 241 ASP A O 1
ATOM 1852 N N . LEU A 1 242 ? -8.600 -12.105 -16.705 1.00 98.56 242 LEU A N 1
ATOM 1853 C CA . LEU A 1 242 ? -8.080 -10.847 -16.157 1.00 98.56 242 LEU A CA 1
ATOM 1854 C C . LEU A 1 242 ? -6.656 -10.563 -16.634 1.00 98.56 242 LEU A C 1
ATOM 1856 O O . LEU A 1 242 ? -5.800 -11.452 -16.615 1.00 98.56 242 LEU A O 1
ATOM 1860 N N . TYR A 1 243 ? -6.368 -9.306 -16.939 1.00 98.75 243 TYR A N 1
ATOM 1861 C CA . TYR A 1 243 ? -5.009 -8.807 -17.095 1.00 98.75 243 TYR A CA 1
ATOM 1862 C C . TYR A 1 243 ? -4.467 -8.313 -15.743 1.00 98.75 243 TYR A C 1
ATOM 1864 O O . TYR A 1 243 ? -5.171 -7.637 -14.991 1.00 98.75 243 TYR A O 1
ATOM 1872 N N . ILE A 1 244 ? -3.226 -8.670 -15.410 1.00 98.88 244 ILE A N 1
ATOM 1873 C CA . ILE A 1 244 ? -2.601 -8.394 -14.112 1.00 98.88 244 ILE A CA 1
ATOM 1874 C C . ILE A 1 244 ? -1.596 -7.251 -14.242 1.00 98.88 244 ILE A C 1
ATOM 1876 O O . ILE A 1 244 ? -0.645 -7.325 -15.023 1.00 98.88 244 ILE A O 1
ATOM 1880 N N . PHE A 1 245 ? -1.759 -6.233 -13.404 1.00 98.81 245 PHE A N 1
ATOM 1881 C CA . PHE A 1 245 ? -0.769 -5.197 -13.146 1.00 98.81 245 PHE A CA 1
ATOM 1882 C C . PHE A 1 245 ? -0.072 -5.486 -11.815 1.00 98.81 245 PHE A C 1
ATOM 1884 O O . PHE A 1 245 ? -0.656 -5.337 -10.741 1.00 98.81 245 PHE A O 1
ATOM 1891 N N . GLU A 1 246 ? 1.181 -5.926 -11.908 1.00 98.62 246 GLU A N 1
ATOM 1892 C CA . GLU A 1 246 ? 2.060 -6.200 -10.770 1.00 98.62 246 GLU A CA 1
ATOM 1893 C C . GLU A 1 246 ? 2.943 -4.967 -10.525 1.00 98.62 246 GLU A C 1
ATOM 1895 O O . GLU A 1 246 ? 3.907 -4.747 -11.257 1.00 98.62 246 GLU A O 1
ATOM 1900 N N . ASP A 1 247 ? 2.615 -4.146 -9.524 1.00 98.56 247 ASP A N 1
ATOM 1901 C CA . ASP A 1 247 ? 3.433 -2.996 -9.108 1.00 98.56 247 ASP A CA 1
ATOM 1902 C C . ASP A 1 247 ? 4.337 -3.402 -7.944 1.00 98.56 247 ASP A C 1
ATOM 1904 O O . ASP A 1 247 ? 3.863 -3.611 -6.829 1.00 98.56 247 ASP A O 1
ATOM 1908 N N . ASP A 1 248 ? 5.638 -3.562 -8.195 1.00 95.75 248 ASP A N 1
ATOM 1909 C CA . ASP A 1 248 ? 6.535 -4.231 -7.246 1.00 95.75 248 ASP A CA 1
ATOM 1910 C C . ASP A 1 248 ? 7.778 -3.392 -6.882 1.00 95.75 248 ASP A C 1
ATOM 1912 O O . ASP A 1 248 ? 8.925 -3.820 -7.053 1.00 95.75 248 ASP A O 1
ATOM 1916 N N . PRO A 1 249 ? 7.591 -2.165 -6.355 1.00 97.44 249 PRO A N 1
ATOM 1917 C CA . PRO A 1 249 ? 8.689 -1.240 -6.091 1.00 97.44 249 PRO A CA 1
ATOM 1918 C C . PRO A 1 249 ? 9.553 -1.648 -4.890 1.00 97.44 249 PRO A C 1
ATOM 1920 O O . PRO A 1 249 ? 10.609 -1.053 -4.673 1.00 97.44 249 PRO A O 1
ATOM 1923 N N . TYR A 1 250 ? 9.103 -2.617 -4.088 1.00 97.75 250 TYR A N 1
ATOM 1924 C CA . TYR A 1 250 ? 9.747 -3.045 -2.844 1.00 97.75 250 TYR A CA 1
ATOM 1925 C C . TYR A 1 250 ? 10.447 -4.404 -2.960 1.00 97.75 250 TYR A C 1
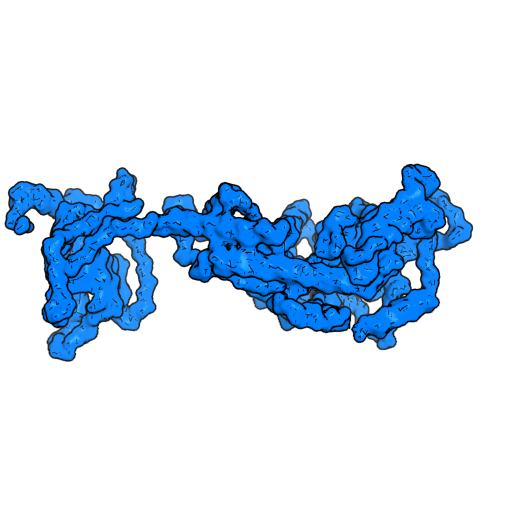ATOM 1927 O O . TYR A 1 250 ? 11.106 -4.812 -2.008 1.00 97.75 250 TYR A O 1
ATOM 1935 N N . TYR A 1 251 ? 10.346 -5.071 -4.116 1.00 96.88 251 TYR A N 1
ATOM 1936 C CA . TYR A 1 251 ? 10.807 -6.440 -4.363 1.00 96.88 251 TYR A CA 1
ATOM 1937 C C . TYR A 1 251 ? 12.223 -6.754 -3.858 1.00 96.88 251 TYR A C 1
ATOM 1939 O O . TYR A 1 251 ? 12.476 -7.844 -3.360 1.00 96.88 251 TYR A O 1
ATOM 1947 N N . LEU A 1 252 ? 13.162 -5.809 -3.964 1.00 95.94 252 LEU A N 1
ATOM 1948 C CA . LEU A 1 252 ? 14.563 -6.022 -3.577 1.00 95.94 252 LEU A CA 1
ATOM 1949 C C . LEU A 1 252 ? 14.862 -5.733 -2.095 1.00 95.94 252 LEU A C 1
ATOM 1951 O O . LEU A 1 252 ? 15.992 -5.933 -1.660 1.00 95.94 252 LEU A O 1
ATOM 1955 N N . ILE A 1 253 ? 13.898 -5.256 -1.305 1.00 96.00 253 ILE A N 1
ATOM 1956 C CA . ILE A 1 253 ? 14.108 -4.917 0.111 1.00 96.00 253 ILE A CA 1
ATOM 1957 C C . ILE A 1 253 ? 13.680 -6.107 0.974 1.00 96.00 253 ILE A C 1
ATOM 1959 O O . ILE A 1 253 ? 12.560 -6.140 1.476 1.00 96.00 253 ILE A O 1
ATOM 1963 N N . GLN A 1 254 ? 14.566 -7.093 1.119 1.00 94.00 254 GLN A N 1
ATOM 1964 C CA . GLN A 1 254 ? 14.286 -8.362 1.799 1.00 94.00 254 GLN A CA 1
ATOM 1965 C C . GLN A 1 254 ? 14.665 -8.298 3.279 1.00 94.00 254 GLN A C 1
ATOM 1967 O O . GLN A 1 254 ? 15.838 -8.242 3.648 1.00 94.00 254 GLN A O 1
ATOM 1972 N N . LEU A 1 255 ? 13.670 -8.317 4.156 1.00 92.31 255 LEU A N 1
ATOM 1973 C CA . LEU A 1 255 ? 13.886 -8.038 5.567 1.00 92.31 255 LEU A CA 1
ATOM 1974 C C . LEU A 1 255 ? 14.255 -9.284 6.374 1.00 92.31 255 LEU A C 1
ATOM 1976 O O . LEU A 1 255 ? 14.864 -9.108 7.416 1.00 92.31 255 LEU A O 1
ATOM 1980 N N . GLY A 1 256 ? 13.972 -10.507 5.910 1.00 79.12 256 GLY A N 1
ATOM 1981 C CA . GLY A 1 256 ? 14.369 -11.759 6.584 1.00 79.12 256 GLY A CA 1
ATOM 1982 C C . GLY A 1 256 ? 13.926 -11.878 8.056 1.00 79.12 256 GLY A C 1
ATOM 1983 O O . GLY A 1 256 ? 13.178 -11.036 8.562 1.00 79.12 256 GLY A O 1
ATOM 1984 N N . GLU A 1 257 ? 14.407 -12.915 8.749 1.00 68.31 257 GLU A N 1
ATOM 1985 C CA . GLU A 1 257 ? 14.228 -13.096 10.204 1.00 68.31 257 GLU A CA 1
ATOM 1986 C C . GLU A 1 257 ? 15.313 -12.341 11.015 1.00 68.31 257 GLU A C 1
ATOM 1988 O O . GLU A 1 257 ? 16.271 -11.831 10.429 1.00 68.31 257 GLU A O 1
ATOM 1993 N N . ASP A 1 258 ? 15.104 -12.210 12.336 1.00 55.88 258 ASP A N 1
ATOM 1994 C CA . ASP A 1 258 ? 15.821 -11.350 13.310 1.00 55.88 258 ASP A CA 1
ATOM 1995 C C . ASP A 1 258 ? 17.313 -11.066 13.015 1.00 55.88 258 ASP A C 1
ATOM 1997 O O . ASP A 1 258 ? 18.097 -11.960 12.694 1.00 55.88 258 ASP A O 1
ATOM 2001 N N . SER A 1 259 ? 17.743 -9.814 13.231 1.00 54.78 259 SER A N 1
ATOM 2002 C CA . SER A 1 259 ? 19.134 -9.360 13.077 1.00 54.78 259 SER A CA 1
ATOM 2003 C C . SER A 1 259 ? 20.062 -9.811 14.220 1.00 54.78 259 SER A C 1
ATOM 2005 O O . SER A 1 259 ? 20.630 -8.983 14.940 1.00 54.78 259 SER A O 1
ATOM 2007 N N . SER A 1 260 ? 20.247 -11.112 14.433 1.00 52.56 260 SER A N 1
ATOM 2008 C CA . SER A 1 260 ? 21.413 -11.533 15.219 1.00 52.56 260 SER A CA 1
ATOM 2009 C C . SER A 1 260 ? 22.690 -11.137 14.458 1.00 52.56 260 SER A C 1
ATOM 2011 O O . SER A 1 260 ? 22.761 -11.303 13.243 1.00 52.56 260 SER A O 1
ATOM 2013 N N . GLU A 1 261 ? 23.717 -10.606 15.131 1.00 49.31 261 GLU A N 1
ATOM 2014 C CA . GLU A 1 261 ? 24.983 -10.208 14.472 1.00 49.31 261 GLU A CA 1
ATOM 2015 C C . GLU A 1 261 ? 25.672 -11.367 13.716 1.00 49.31 261 GLU A C 1
ATOM 2017 O O . GLU A 1 261 ? 26.564 -11.135 12.894 1.00 49.31 261 GLU A O 1
ATOM 2022 N N . ASP A 1 262 ? 25.247 -12.608 13.969 1.00 47.41 262 ASP A N 1
ATOM 2023 C CA . ASP A 1 262 ? 25.726 -13.814 13.301 1.00 47.41 262 ASP A CA 1
ATOM 2024 C C . ASP A 1 262 ? 24.876 -14.247 12.090 1.00 47.41 262 ASP A C 1
ATOM 2026 O O . ASP A 1 262 ? 25.397 -14.958 11.234 1.00 47.41 262 ASP A O 1
ATOM 2030 N N . SER A 1 263 ? 23.620 -13.797 11.936 1.00 51.94 263 SER A N 1
ATOM 2031 C CA . SER A 1 263 ? 22.755 -14.215 10.814 1.00 51.94 263 SER A CA 1
ATOM 2032 C C . SER A 1 263 ? 23.051 -13.500 9.490 1.00 51.94 263 SER A C 1
ATOM 2034 O O . SER A 1 263 ? 22.759 -14.048 8.430 1.00 51.94 263 SER A O 1
ATOM 2036 N N . ASP A 1 264 ? 23.666 -12.312 9.522 1.00 51.16 264 ASP A N 1
ATOM 2037 C CA . ASP A 1 264 ? 24.052 -11.563 8.310 1.00 51.16 264 ASP A CA 1
ATOM 2038 C C . ASP A 1 264 ? 25.492 -11.851 7.839 1.00 51.16 264 ASP A C 1
ATOM 2040 O O . ASP A 1 264 ? 25.871 -11.497 6.719 1.00 51.16 264 ASP A O 1
ATOM 2044 N N . LYS A 1 265 ? 26.299 -12.556 8.645 1.00 51.25 265 LYS A N 1
ATOM 2045 C CA . LYS A 1 265 ? 27.626 -13.056 8.247 1.00 51.25 265 LYS A CA 1
ATOM 2046 C C . LYS A 1 265 ? 27.485 -14.343 7.430 1.00 51.25 265 LYS A C 1
ATOM 2048 O O . LYS A 1 265 ? 27.879 -15.413 7.881 1.00 51.25 265 LYS A O 1
ATOM 2053 N N . GLY A 1 266 ? 26.926 -14.268 6.225 1.00 53.25 266 GLY A N 1
ATOM 2054 C CA . GLY A 1 266 ? 26.887 -15.467 5.381 1.00 53.25 266 GLY A CA 1
ATOM 2055 C C . GLY A 1 266 ? 25.991 -15.463 4.157 1.00 53.25 266 GLY A C 1
ATOM 2056 O O . GLY A 1 266 ? 26.091 -16.408 3.385 1.00 53.25 266 GLY A O 1
ATOM 2057 N N . LEU A 1 267 ? 25.150 -14.448 3.939 1.00 61.88 267 LEU A N 1
ATOM 2058 C CA . LEU A 1 267 ? 24.367 -14.399 2.705 1.00 61.88 267 LEU A CA 1
ATOM 2059 C C . LEU A 1 267 ? 25.306 -14.106 1.536 1.00 61.88 267 LEU A C 1
ATOM 2061 O O . LEU A 1 267 ? 25.790 -12.985 1.381 1.00 61.88 267 LEU A O 1
ATOM 2065 N N . ASP A 1 268 ? 25.577 -15.122 0.723 1.00 82.81 268 ASP A N 1
ATOM 2066 C CA . ASP A 1 268 ? 26.173 -14.919 -0.587 1.00 82.81 268 ASP A CA 1
ATOM 2067 C C . ASP A 1 268 ? 25.100 -14.460 -1.595 1.00 82.81 268 ASP A C 1
ATOM 2069 O O . ASP A 1 268 ? 23.891 -14.473 -1.335 1.00 82.81 268 ASP A O 1
ATOM 2073 N N . ALA A 1 269 ? 25.537 -13.998 -2.766 1.00 87.94 269 ALA A N 1
ATOM 2074 C CA . ALA A 1 269 ? 24.629 -13.473 -3.781 1.00 87.94 269 ALA A CA 1
ATOM 2075 C C . ALA A 1 269 ? 23.642 -14.529 -4.327 1.00 87.94 269 ALA A C 1
ATOM 2077 O O . ALA A 1 269 ? 22.556 -14.169 -4.780 1.00 87.94 269 ALA A O 1
ATOM 2078 N N . ASP A 1 270 ? 23.991 -15.820 -4.297 1.00 90.31 270 ASP A N 1
ATOM 2079 C CA . ASP A 1 270 ? 23.105 -16.901 -4.736 1.00 90.31 270 ASP A CA 1
ATOM 2080 C C . ASP A 1 270 ? 21.997 -17.170 -3.715 1.00 90.31 270 ASP A C 1
ATOM 2082 O O . ASP A 1 270 ? 20.854 -17.416 -4.105 1.00 90.31 270 ASP A O 1
ATOM 2086 N N . ASP A 1 271 ? 22.309 -17.101 -2.423 1.00 88.62 271 ASP A N 1
ATOM 2087 C CA . ASP A 1 271 ? 21.322 -17.220 -1.348 1.00 88.62 271 ASP A CA 1
ATOM 2088 C C . ASP A 1 271 ? 20.324 -16.065 -1.369 1.00 88.62 271 ASP A C 1
ATOM 2090 O O . ASP A 1 271 ? 19.116 -16.299 -1.320 1.00 88.62 271 ASP A O 1
ATOM 2094 N N . TYR A 1 272 ? 20.805 -14.832 -1.552 1.00 90.25 272 TYR A N 1
ATOM 2095 C CA . TYR A 1 272 ? 19.929 -13.670 -1.703 1.00 90.25 272 TYR A CA 1
ATOM 2096 C C . TYR A 1 272 ? 19.000 -13.798 -2.919 1.00 90.25 272 TYR A C 1
ATOM 2098 O O . TYR A 1 272 ? 17.801 -13.567 -2.818 1.00 90.25 272 TYR A O 1
ATOM 2106 N N . LEU A 1 273 ? 19.513 -14.219 -4.079 1.00 90.94 273 LEU A N 1
ATOM 2107 C CA . LEU A 1 273 ? 18.669 -14.398 -5.264 1.00 90.94 273 LEU A CA 1
ATOM 2108 C C . LEU A 1 273 ? 17.632 -15.517 -5.099 1.00 90.94 273 LEU A C 1
ATOM 2110 O O . LEU A 1 273 ? 16.567 -15.444 -5.711 1.00 90.94 273 LEU A O 1
ATOM 2114 N N . ARG A 1 274 ? 17.936 -16.552 -4.306 1.00 90.06 274 ARG A N 1
ATOM 2115 C CA . ARG A 1 274 ? 17.002 -17.644 -3.993 1.00 90.06 274 ARG A CA 1
ATOM 2116 C C . ARG A 1 274 ? 15.939 -17.251 -2.972 1.00 90.06 274 ARG A C 1
ATOM 2118 O O . ARG A 1 274 ? 14.877 -17.865 -2.984 1.00 90.06 274 ARG A O 1
ATOM 2125 N N . SER A 1 275 ? 16.208 -16.268 -2.112 1.00 89.31 275 SER A N 1
ATOM 2126 C CA . SER A 1 275 ? 15.234 -15.792 -1.123 1.00 89.31 275 SER A CA 1
ATOM 2127 C C . SER A 1 275 ? 14.181 -14.852 -1.711 1.00 89.31 275 SER A C 1
ATOM 2129 O O . SER A 1 275 ? 13.131 -14.661 -1.101 1.00 89.31 275 SER A O 1
ATOM 2131 N N . LEU A 1 276 ? 14.421 -14.291 -2.903 1.00 92.00 276 LEU A N 1
ATOM 2132 C CA . LEU A 1 276 ? 13.458 -13.423 -3.575 1.00 92.00 276 LEU A CA 1
ATOM 2133 C C . LEU A 1 276 ? 12.146 -14.177 -3.892 1.00 92.00 276 LEU A C 1
ATOM 2135 O O . LEU A 1 276 ? 12.193 -15.251 -4.501 1.00 92.00 276 LEU A O 1
ATOM 2139 N N . PRO A 1 277 ? 10.968 -13.619 -3.543 1.00 92.38 277 PRO A N 1
ATOM 2140 C CA . PRO A 1 277 ? 9.683 -14.239 -3.853 1.00 92.38 277 PRO A CA 1
ATOM 2141 C C . PRO A 1 277 ? 9.473 -14.432 -5.360 1.00 92.38 277 PRO A C 1
ATOM 2143 O O . PRO A 1 277 ? 9.865 -13.597 -6.168 1.00 92.38 277 PRO A O 1
ATOM 2146 N N . ALA A 1 278 ? 8.774 -15.492 -5.765 1.00 94.62 278 ALA A N 1
ATOM 2147 C CA . ALA A 1 278 ? 8.369 -15.646 -7.162 1.00 94.62 278 ALA A CA 1
ATOM 2148 C C . ALA A 1 278 ? 7.408 -14.514 -7.580 1.00 94.62 278 ALA A C 1
ATOM 2150 O O . ALA A 1 278 ? 6.375 -14.308 -6.944 1.00 94.62 278 ALA A O 1
ATOM 2151 N N . SER A 1 279 ? 7.710 -13.796 -8.663 1.00 97.12 279 SER A N 1
ATOM 2152 C CA . SER A 1 279 ? 6.826 -12.758 -9.218 1.00 97.12 279 SER A CA 1
ATOM 2153 C C . SER A 1 279 ? 5.665 -13.355 -10.015 1.00 97.12 279 SER A C 1
ATOM 2155 O O . SER A 1 279 ? 5.753 -14.496 -10.479 1.00 97.12 279 SER A O 1
ATOM 2157 N N . TYR A 1 280 ? 4.598 -12.587 -10.253 1.00 98.31 280 TYR A N 1
ATOM 2158 C CA . TYR A 1 280 ? 3.556 -13.019 -11.198 1.00 98.31 280 TYR A CA 1
ATOM 2159 C C . TYR A 1 280 ? 4.120 -13.206 -12.602 1.00 98.31 280 TYR A C 1
ATOM 2161 O O . TYR A 1 280 ? 3.779 -14.181 -13.267 1.00 98.31 280 TYR A O 1
ATOM 2169 N N . LEU A 1 281 ? 5.055 -12.345 -13.013 1.00 96.62 281 LEU A N 1
ATOM 2170 C CA . LEU A 1 281 ? 5.784 -12.502 -14.272 1.00 96.62 281 LEU A CA 1
ATOM 2171 C C . LEU A 1 281 ? 6.489 -13.870 -14.386 1.00 96.62 281 LEU A C 1
ATOM 2173 O O . LEU A 1 281 ? 6.540 -14.450 -15.467 1.00 96.62 281 LEU A O 1
ATOM 2177 N N . SER A 1 282 ? 7.014 -14.418 -13.283 1.00 94.56 282 SER A N 1
ATOM 2178 C CA . SER A 1 282 ? 7.658 -15.744 -13.282 1.00 94.56 282 SER A CA 1
ATOM 2179 C C . SER A 1 282 ? 6.675 -16.908 -13.469 1.00 94.56 282 SER A C 1
ATOM 2181 O O . SER A 1 282 ? 7.071 -17.972 -13.949 1.00 94.56 282 SER A O 1
ATOM 2183 N N . LEU A 1 283 ? 5.401 -16.692 -13.126 1.00 95.38 283 LEU A N 1
ATOM 2184 C CA . LEU A 1 283 ? 4.299 -17.642 -13.293 1.00 95.38 283 LEU A CA 1
ATOM 2185 C C . LEU A 1 283 ? 3.558 -17.450 -14.625 1.00 95.38 283 LEU A C 1
ATOM 2187 O O . LEU A 1 283 ? 2.650 -18.220 -14.937 1.00 95.38 283 LEU A O 1
ATOM 2191 N N . ASP A 1 284 ? 3.911 -16.423 -15.402 1.00 96.44 284 ASP A N 1
ATOM 2192 C CA . ASP A 1 284 ? 3.076 -15.942 -16.494 1.00 96.44 284 ASP A CA 1
ATOM 2193 C C . ASP A 1 284 ? 3.184 -16.786 -17.771 1.00 96.44 284 ASP A C 1
ATOM 2195 O O . ASP A 1 284 ? 3.885 -16.453 -18.725 1.00 96.44 284 ASP A O 1
ATOM 2199 N N . VAL A 1 285 ? 2.441 -17.888 -17.804 1.00 93.69 285 VAL A N 1
ATOM 2200 C CA . VAL A 1 285 ? 2.354 -18.785 -18.965 1.00 93.69 285 VAL A CA 1
ATOM 2201 C C . VAL A 1 285 ? 1.483 -18.239 -20.099 1.00 93.69 285 VAL A C 1
ATOM 2203 O O . VAL A 1 285 ? 1.600 -18.698 -21.232 1.00 93.69 285 VAL A O 1
ATOM 2206 N N . SER A 1 286 ? 0.602 -17.277 -19.813 1.00 94.88 286 SER A N 1
ATOM 2207 C CA . SER A 1 286 ? -0.351 -16.721 -20.786 1.00 94.88 286 SER A CA 1
ATOM 2208 C C . SER A 1 286 ? 0.029 -15.336 -21.316 1.00 94.88 286 SER A C 1
ATOM 2210 O O . SER A 1 286 ? -0.582 -14.869 -22.280 1.00 94.88 286 SER A O 1
ATOM 2212 N N . GLY A 1 287 ? 1.053 -14.701 -20.741 1.00 96.31 287 GLY A N 1
ATOM 2213 C CA . GLY A 1 287 ? 1.483 -13.351 -21.098 1.00 96.31 287 GLY A CA 1
ATOM 2214 C C . GLY A 1 287 ? 0.529 -12.262 -20.602 1.00 96.31 287 GLY A C 1
ATOM 2215 O O . GLY A 1 287 ? 0.414 -11.239 -21.278 1.00 96.31 287 GLY A O 1
ATOM 2216 N N . ARG A 1 288 ? -0.199 -12.512 -19.500 1.00 98.00 288 ARG A N 1
ATOM 2217 C CA . ARG A 1 288 ? -1.238 -11.638 -18.918 1.00 98.00 288 ARG A CA 1
ATOM 2218 C C . ARG A 1 288 ? -0.720 -10.661 -17.867 1.00 98.00 288 ARG A C 1
ATOM 2220 O O . ARG A 1 288 ? -1.526 -10.013 -17.206 1.00 98.00 288 ARG A O 1
ATOM 2227 N N . VAL A 1 289 ? 0.588 -10.616 -17.636 1.00 98.56 289 VAL A N 1
ATOM 2228 C CA . VAL A 1 289 ? 1.193 -9.784 -16.595 1.00 98.56 289 VAL A CA 1
ATOM 2229 C C . VAL A 1 289 ? 1.916 -8.603 -17.235 1.00 98.56 289 VAL A C 1
ATOM 2231 O O . VAL A 1 289 ? 2.741 -8.762 -18.134 1.00 98.56 289 VAL A O 1
ATOM 2234 N N . LEU A 1 290 ? 1.625 -7.397 -16.747 1.00 98.69 290 LEU A N 1
ATOM 2235 C CA . LEU A 1 290 ? 2.493 -6.231 -16.880 1.00 98.69 290 LEU A CA 1
ATOM 2236 C C . LEU A 1 290 ? 3.088 -5.952 -15.504 1.00 98.69 290 LEU A C 1
ATOM 2238 O O . LEU A 1 290 ? 2.395 -5.520 -14.583 1.00 98.69 290 LEU A O 1
ATOM 2242 N N . ARG A 1 291 ? 4.384 -6.228 -15.376 1.00 98.62 291 ARG A N 1
ATOM 2243 C CA . ARG A 1 291 ? 5.161 -5.946 -14.173 1.00 98.62 291 ARG A CA 1
ATOM 2244 C C . ARG A 1 291 ? 5.762 -4.551 -14.263 1.00 98.62 291 ARG A C 1
ATOM 2246 O O . ARG A 1 291 ? 6.339 -4.214 -15.294 1.00 98.62 291 ARG A O 1
ATOM 2253 N N . MET A 1 292 ? 5.661 -3.772 -13.194 1.00 98.44 292 MET A N 1
ATOM 2254 C CA . MET A 1 292 ? 6.257 -2.446 -13.054 1.00 98.44 292 MET A CA 1
ATOM 2255 C C . MET A 1 292 ? 7.377 -2.492 -12.014 1.00 98.44 292 MET A C 1
ATOM 2257 O O . MET A 1 292 ? 7.142 -2.797 -10.846 1.00 98.44 292 MET A O 1
ATOM 2261 N N . ASP A 1 293 ? 8.587 -2.140 -12.436 1.00 97.56 293 ASP A N 1
ATOM 2262 C CA . ASP A 1 293 ? 9.765 -2.022 -11.580 1.00 97.56 293 ASP A CA 1
ATOM 2263 C C . ASP A 1 293 ? 10.251 -0.558 -11.545 1.00 97.56 293 ASP A C 1
ATOM 2265 O O . ASP A 1 293 ? 9.982 0.252 -12.441 1.00 97.56 293 ASP A O 1
ATOM 2269 N N . THR A 1 294 ? 10.994 -0.181 -10.500 1.00 96.50 294 THR A N 1
ATOM 2270 C CA . THR A 1 294 ? 11.504 1.190 -10.342 1.00 96.50 294 THR A CA 1
ATOM 2271 C C . THR A 1 294 ? 12.863 1.252 -9.663 1.00 96.50 294 THR A C 1
ATOM 2273 O O . THR A 1 294 ? 13.182 0.461 -8.781 1.00 96.50 294 THR A O 1
ATOM 2276 N N . THR A 1 295 ? 13.633 2.292 -9.987 1.00 96.12 295 THR A N 1
ATOM 2277 C CA . THR A 1 295 ? 14.841 2.652 -9.236 1.00 96.12 295 THR A CA 1
ATOM 2278 C C . THR A 1 295 ? 14.532 3.453 -7.967 1.00 96.12 295 THR A C 1
ATOM 2280 O O . THR A 1 295 ? 15.420 3.678 -7.149 1.00 96.12 295 THR A O 1
ATOM 2283 N N . SER A 1 296 ? 13.277 3.866 -7.748 1.00 96.81 296 SER A N 1
ATOM 2284 C CA . SER A 1 296 ? 12.915 4.846 -6.714 1.00 96.81 296 SER A CA 1
ATOM 2285 C C . SER A 1 296 ? 13.203 4.399 -5.282 1.00 96.81 296 SER A C 1
ATOM 2287 O O . SER A 1 296 ? 13.433 5.245 -4.423 1.00 96.81 296 SER A O 1
ATOM 2289 N N . LYS A 1 297 ? 13.121 3.096 -4.999 1.00 96.56 297 LYS A N 1
ATOM 2290 C CA . LYS A 1 297 ? 13.323 2.536 -3.649 1.00 96.56 297 LYS A CA 1
ATOM 2291 C C . LYS A 1 297 ? 14.648 1.799 -3.496 1.00 96.56 297 LYS A C 1
ATOM 2293 O O . LYS A 1 297 ? 14.974 1.386 -2.392 1.00 96.56 297 LYS A O 1
ATOM 2298 N N . VAL A 1 298 ? 15.397 1.682 -4.592 1.00 94.88 298 VAL A N 1
ATOM 2299 C CA . VAL A 1 298 ? 16.659 0.940 -4.662 1.00 94.88 298 VAL A CA 1
ATOM 2300 C C . VAL A 1 298 ? 17.842 1.885 -4.853 1.00 94.88 298 VAL A C 1
ATOM 2302 O O . VAL A 1 298 ? 18.867 1.698 -4.212 1.00 94.88 298 VAL A O 1
ATOM 2305 N N . LEU A 1 299 ? 17.698 2.911 -5.698 1.00 95.31 299 LEU A N 1
ATOM 2306 C CA . LEU A 1 299 ? 18.724 3.920 -5.972 1.00 95.31 299 LEU A CA 1
ATOM 2307 C C . LEU A 1 299 ? 18.282 5.293 -5.451 1.00 95.31 299 LEU A C 1
ATOM 2309 O O . LEU A 1 299 ? 18.746 5.732 -4.404 1.00 95.31 299 LEU A O 1
ATOM 2313 N N . ALA A 1 300 ? 17.364 5.969 -6.152 1.00 95.50 300 ALA A N 1
ATOM 2314 C CA . ALA A 1 300 ? 16.853 7.274 -5.734 1.00 95.50 300 ALA A CA 1
ATOM 2315 C C . ALA A 1 300 ? 15.508 7.628 -6.408 1.00 95.50 300 ALA A C 1
ATOM 2317 O O . ALA A 1 300 ? 15.388 7.517 -7.631 1.00 95.50 300 ALA A O 1
ATOM 2318 N N . PRO A 1 301 ? 14.507 8.152 -5.664 1.00 96.19 301 PRO A N 1
ATOM 2319 C CA . PRO A 1 301 ? 13.218 8.573 -6.232 1.00 96.19 301 PRO A CA 1
ATOM 2320 C C . PRO A 1 301 ? 13.323 9.685 -7.282 1.00 96.19 301 PRO A C 1
ATOM 2322 O O . PRO A 1 301 ? 12.490 9.754 -8.188 1.00 96.19 301 PRO A O 1
ATOM 2325 N N . GLY A 1 302 ? 14.323 10.563 -7.143 1.00 96.25 302 GLY A N 1
ATOM 2326 C CA . GLY A 1 302 ? 14.544 11.724 -8.010 1.00 96.25 302 GLY A CA 1
ATOM 2327 C C . GLY A 1 302 ? 15.042 11.378 -9.413 1.00 96.25 302 GLY A C 1
ATOM 2328 O O . GLY A 1 302 ? 14.947 12.216 -10.299 1.00 96.25 302 GLY A O 1
ATOM 2329 N N . LEU A 1 303 ? 15.495 10.139 -9.642 1.00 94.50 303 LEU A N 1
ATOM 2330 C CA . LEU A 1 303 ? 15.913 9.667 -10.968 1.00 94.50 303 LEU A CA 1
ATOM 2331 C C . LEU A 1 303 ? 14.755 9.576 -11.960 1.00 94.50 303 LEU A C 1
ATOM 2333 O O . LEU A 1 303 ? 14.994 9.525 -13.161 1.00 94.50 303 LEU A O 1
ATOM 2337 N N . ARG A 1 304 ? 13.513 9.505 -11.453 1.00 96.12 304 ARG A N 1
ATOM 2338 C CA . ARG A 1 304 ? 12.288 9.348 -12.255 1.00 96.12 304 ARG A CA 1
ATOM 2339 C C . ARG A 1 304 ? 12.449 8.255 -13.317 1.00 96.12 304 ARG A C 1
ATOM 2341 O O . ARG A 1 304 ? 12.152 8.477 -14.481 1.00 96.12 304 ARG A O 1
ATOM 2348 N N . CYS A 1 305 ? 12.958 7.092 -12.913 1.00 94.69 305 CYS A N 1
ATOM 2349 C CA . CYS A 1 305 ? 13.284 6.002 -13.825 1.00 94.69 305 CYS A CA 1
ATOM 2350 C C . CYS A 1 305 ? 12.768 4.655 -13.291 1.00 94.69 305 CYS A C 1
ATOM 2352 O O . CYS A 1 305 ? 12.719 4.391 -12.082 1.00 94.69 305 CYS A O 1
ATOM 2354 N N . GLY A 1 306 ? 12.340 3.804 -14.209 1.00 95.50 306 GLY A N 1
ATOM 2355 C CA . GLY A 1 306 ? 11.861 2.452 -13.972 1.00 95.50 306 GLY A CA 1
ATOM 2356 C C . GLY A 1 306 ? 11.712 1.719 -15.295 1.00 95.50 306 GLY A C 1
ATOM 2357 O O . GLY A 1 306 ? 12.180 2.199 -16.327 1.00 95.50 306 GLY A O 1
ATOM 2358 N N . TRP A 1 307 ? 11.062 0.565 -15.279 1.00 96.12 307 TRP A N 1
ATOM 2359 C CA . TRP A 1 307 ? 10.719 -0.154 -16.501 1.00 96.12 307 TRP A CA 1
ATOM 2360 C C . TRP A 1 307 ? 9.456 -0.982 -16.297 1.00 96.12 307 TRP A C 1
ATOM 2362 O O . TRP A 1 307 ? 9.073 -1.300 -15.171 1.00 96.12 307 TRP A O 1
ATOM 2372 N N . VAL A 1 308 ? 8.800 -1.312 -17.401 1.00 97.62 308 VAL A N 1
ATOM 2373 C CA . VAL A 1 308 ? 7.738 -2.317 -17.446 1.00 97.62 308 VAL A CA 1
ATOM 2374 C C . VAL A 1 308 ? 8.234 -3.560 -18.152 1.00 97.62 308 VAL A C 1
ATOM 2376 O O . VAL A 1 308 ? 9.012 -3.442 -19.094 1.00 97.62 308 VAL A O 1
ATOM 2379 N N . THR A 1 309 ? 7.752 -4.726 -17.727 1.00 97.31 309 THR A N 1
ATOM 2380 C CA . THR A 1 309 ? 7.961 -6.004 -18.416 1.00 97.31 309 THR A CA 1
ATOM 2381 C C . THR A 1 309 ? 6.610 -6.640 -18.722 1.00 97.31 309 THR A C 1
ATOM 2383 O O . THR A 1 309 ? 5.821 -6.860 -17.805 1.00 97.31 309 THR A O 1
ATOM 2386 N N . ALA A 1 310 ? 6.325 -6.916 -19.996 1.00 97.12 310 ALA A N 1
ATOM 2387 C CA . ALA A 1 310 ? 5.056 -7.503 -20.443 1.00 97.12 310 ALA A CA 1
ATOM 2388 C C . ALA A 1 310 ? 5.219 -8.220 -21.793 1.00 97.12 310 ALA A C 1
ATOM 2390 O O . ALA A 1 310 ? 6.308 -8.235 -22.366 1.00 97.12 310 ALA A O 1
ATOM 2391 N N . SER A 1 311 ? 4.143 -8.798 -22.337 1.00 94.94 311 SER A N 1
ATOM 2392 C CA . SER A 1 311 ? 4.168 -9.345 -23.701 1.00 94.94 311 SER A CA 1
ATOM 2393 C C . SER A 1 311 ? 4.429 -8.258 -24.756 1.00 94.94 311 SER A C 1
ATOM 2395 O O . SER A 1 311 ? 4.069 -7.090 -24.582 1.00 94.94 311 SER A O 1
ATOM 2397 N N . SER A 1 312 ? 5.035 -8.633 -25.885 1.00 91.75 312 SER A N 1
ATOM 2398 C CA . SER A 1 312 ? 5.433 -7.676 -26.930 1.00 91.75 312 SER A CA 1
ATOM 2399 C C . SER A 1 312 ? 4.308 -6.781 -27.450 1.00 91.75 312 SER A C 1
ATOM 2401 O O . SER A 1 312 ? 4.526 -5.595 -27.694 1.00 91.75 312 SER A O 1
ATOM 2403 N N . GLN A 1 313 ? 3.100 -7.325 -27.614 1.00 92.44 313 GLN A N 1
ATOM 2404 C CA . GLN A 1 313 ? 1.938 -6.553 -28.073 1.00 92.44 313 GLN A CA 1
ATOM 2405 C C . GLN A 1 313 ? 1.595 -5.404 -27.110 1.00 92.44 313 GLN A C 1
ATOM 2407 O O . GLN A 1 313 ? 1.293 -4.297 -27.547 1.00 92.44 313 GLN A O 1
ATOM 2412 N N . VAL A 1 314 ? 1.731 -5.644 -25.803 1.00 95.31 314 VAL A N 1
ATOM 2413 C CA . VAL A 1 314 ? 1.440 -4.667 -24.752 1.00 95.31 314 VAL A CA 1
ATOM 2414 C C . VAL A 1 314 ? 2.548 -3.627 -24.681 1.00 95.31 314 VAL A C 1
ATOM 2416 O O . VAL A 1 314 ? 2.266 -2.433 -24.633 1.00 95.31 314 VAL A O 1
ATOM 2419 N N . ILE A 1 315 ? 3.811 -4.053 -24.769 1.00 94.12 315 ILE A N 1
ATOM 2420 C CA . ILE A 1 315 ? 4.955 -3.135 -24.794 1.00 94.12 315 ILE A CA 1
ATOM 2421 C C . ILE A 1 315 ? 4.913 -2.213 -26.020 1.00 94.12 315 ILE A C 1
ATOM 2423 O O . ILE A 1 315 ? 5.179 -1.021 -25.888 1.00 94.12 315 ILE A O 1
ATOM 2427 N N . ASN A 1 316 ? 4.491 -2.701 -27.189 1.00 90.81 316 ASN A N 1
ATOM 2428 C CA . ASN A 1 316 ? 4.305 -1.847 -28.366 1.00 90.81 316 ASN A CA 1
ATOM 2429 C C . ASN A 1 316 ? 3.265 -0.741 -28.137 1.00 90.81 316 ASN A C 1
ATOM 2431 O O . ASN A 1 316 ? 3.523 0.412 -28.488 1.00 90.81 316 ASN A O 1
ATOM 2435 N N . LYS A 1 317 ? 2.117 -1.067 -27.529 1.00 93.44 317 LYS A N 1
ATOM 2436 C CA . LYS A 1 317 ? 1.099 -0.069 -27.161 1.00 93.44 317 LYS A CA 1
ATOM 2437 C C . LYS A 1 317 ? 1.634 0.907 -26.112 1.00 93.44 317 LYS A C 1
ATOM 2439 O O . LYS A 1 317 ? 1.470 2.114 -26.260 1.00 93.44 317 LYS A O 1
ATOM 2444 N N . PHE A 1 318 ? 2.368 0.405 -25.121 1.00 94.31 318 PHE A N 1
ATOM 2445 C CA . PHE A 1 318 ? 3.004 1.222 -24.088 1.00 94.31 318 PHE A CA 1
ATOM 2446 C C . PHE A 1 318 ? 3.990 2.246 -24.662 1.00 94.31 318 PHE A C 1
ATOM 2448 O O . PHE A 1 318 ? 3.965 3.417 -24.280 1.00 94.31 318 PHE A O 1
ATOM 2455 N N . ILE A 1 319 ? 4.837 1.837 -25.607 1.00 89.94 319 ILE A N 1
ATOM 2456 C CA . ILE A 1 319 ? 5.793 2.731 -26.276 1.00 89.94 319 ILE A CA 1
ATOM 2457 C C . ILE A 1 319 ? 5.058 3.761 -27.133 1.00 89.94 319 ILE A C 1
ATOM 2459 O O . ILE A 1 319 ? 5.381 4.947 -27.065 1.00 89.94 319 ILE A O 1
ATOM 2463 N N . ALA A 1 320 ? 4.051 3.328 -27.897 1.00 90.44 320 ALA A N 1
ATOM 2464 C CA . ALA A 1 320 ? 3.244 4.219 -28.724 1.00 90.44 320 ALA A CA 1
ATOM 2465 C C . ALA A 1 320 ? 2.505 5.276 -27.883 1.00 90.44 320 ALA A C 1
ATOM 2467 O O . ALA A 1 320 ? 2.377 6.422 -28.310 1.00 90.44 320 ALA A O 1
ATOM 2468 N N . TYR A 1 321 ? 2.073 4.929 -26.667 1.00 93.25 321 TYR A N 1
ATOM 2469 C CA . TYR A 1 321 ? 1.507 5.897 -25.728 1.00 93.25 321 TYR A CA 1
ATOM 2470 C C . TYR A 1 321 ? 2.558 6.803 -25.093 1.00 93.25 321 TYR A C 1
ATOM 2472 O O . TYR A 1 321 ? 2.370 8.020 -25.021 1.00 93.25 321 TYR A O 1
ATOM 2480 N N . SER A 1 322 ? 3.696 6.243 -24.686 1.00 91.56 322 SER A N 1
ATOM 2481 C CA . SER A 1 322 ? 4.812 7.022 -24.142 1.00 91.56 322 SER A CA 1
ATOM 2482 C C . SER A 1 322 ? 5.259 8.109 -25.123 1.00 91.56 322 SER A C 1
ATOM 2484 O O . SER A 1 322 ? 5.505 9.234 -24.713 1.00 91.56 322 SER A O 1
ATOM 2486 N N . GLU A 1 323 ? 5.270 7.819 -26.426 1.00 86.62 323 GLU A N 1
ATOM 2487 C CA . GLU A 1 323 ? 5.637 8.753 -27.501 1.00 86.62 323 GLU A CA 1
ATOM 2488 C C . GLU A 1 323 ? 4.884 10.079 -27.511 1.00 86.62 323 GLU A C 1
ATOM 2490 O O . GLU A 1 323 ? 5.460 11.097 -27.888 1.00 86.62 323 GLU A O 1
ATOM 2495 N N . VAL A 1 324 ? 3.617 10.062 -27.111 1.00 88.56 324 VAL A N 1
ATOM 2496 C CA . VAL A 1 324 ? 2.739 11.239 -27.121 1.00 88.56 324 VAL A CA 1
ATOM 2497 C C . VAL A 1 324 ? 2.453 11.767 -25.715 1.00 88.56 324 VAL A C 1
ATOM 2499 O O . VAL A 1 324 ? 1.660 12.690 -25.552 1.00 88.56 324 VAL A O 1
ATOM 2502 N N . SER A 1 325 ? 3.093 11.182 -24.700 1.00 92.62 325 SER A N 1
ATOM 2503 C CA . SER A 1 325 ? 2.950 11.559 -23.295 1.00 92.62 325 SER A CA 1
ATOM 2504 C C . SER A 1 325 ? 4.311 11.897 -22.684 1.00 92.62 325 SER A C 1
ATOM 2506 O O . SER A 1 325 ? 4.823 12.998 -22.865 1.00 92.62 325 SER A O 1
ATOM 2508 N N . VAL A 1 326 ? 4.915 10.957 -21.960 1.00 92.25 326 VAL A N 1
ATOM 2509 C CA . VAL A 1 326 ? 6.149 11.168 -21.191 1.00 92.25 326 VAL A CA 1
ATOM 2510 C C . VAL A 1 326 ? 7.421 11.133 -22.039 1.00 92.25 326 VAL A C 1
ATOM 2512 O O . VAL A 1 326 ? 8.488 11.454 -21.528 1.00 92.25 326 VAL A O 1
ATOM 2515 N N . ALA A 1 327 ? 7.315 10.741 -23.310 1.00 87.81 327 ALA A N 1
ATOM 2516 C CA . ALA A 1 327 ? 8.389 10.416 -24.241 1.00 87.81 327 ALA A CA 1
ATOM 2517 C C . ALA A 1 327 ? 9.347 9.340 -23.713 1.00 87.81 327 ALA A C 1
ATOM 2519 O O . ALA A 1 327 ? 9.319 8.215 -24.203 1.00 87.81 327 ALA A O 1
ATOM 2520 N N . SER A 1 328 ? 10.208 9.674 -22.758 1.00 85.69 328 SER A N 1
ATOM 2521 C CA . SER A 1 328 ? 11.189 8.792 -22.125 1.00 85.69 328 SER A CA 1
ATOM 2522 C C . SER A 1 328 ? 11.704 9.422 -20.828 1.00 85.69 328 SER A C 1
ATOM 2524 O O . SER A 1 328 ? 11.565 10.633 -20.639 1.00 85.69 328 SER A O 1
ATOM 2526 N N . PRO A 1 329 ? 12.366 8.657 -19.944 1.00 89.44 329 PRO A N 1
ATOM 2527 C CA . PRO A 1 329 ? 13.066 9.243 -18.805 1.00 89.44 329 PRO A CA 1
ATOM 2528 C C . PRO A 1 329 ? 14.152 10.224 -19.238 1.00 89.44 329 PRO A C 1
ATOM 2530 O O . PRO A 1 329 ? 14.675 10.157 -20.352 1.00 89.44 329 PRO A O 1
ATOM 2533 N N . SER A 1 330 ? 14.535 11.102 -18.316 1.00 89.12 330 SER A N 1
ATOM 2534 C CA . SER A 1 330 ? 15.611 12.074 -18.515 1.00 89.12 330 SER A CA 1
ATOM 2535 C C . SER A 1 330 ? 16.915 11.395 -18.962 1.00 89.12 330 SER A C 1
ATOM 2537 O O . SER A 1 330 ? 17.405 10.498 -18.273 1.00 89.12 330 SER A O 1
ATOM 2539 N N . GLY A 1 331 ? 17.493 11.837 -20.086 1.00 84.31 331 GLY A N 1
ATOM 2540 C CA . GLY A 1 331 ? 18.759 11.325 -20.633 1.00 84.31 331 GLY A CA 1
ATOM 2541 C C . GLY A 1 331 ? 19.913 11.332 -19.618 1.00 84.31 331 GLY A C 1
ATOM 2542 O O . GLY A 1 331 ? 20.499 10.277 -19.380 1.00 84.31 331 GLY A O 1
ATOM 2543 N N . PRO A 1 332 ? 20.183 12.449 -18.910 1.00 86.44 332 PRO A N 1
ATOM 2544 C CA . PRO A 1 332 ? 21.159 12.478 -17.817 1.00 86.44 332 PRO A CA 1
ATOM 2545 C C . PRO A 1 332 ? 20.908 11.439 -16.712 1.00 86.44 332 PRO A C 1
ATOM 2547 O O . PRO A 1 332 ? 21.850 10.847 -16.188 1.00 86.44 332 PRO A O 1
ATOM 2550 N N . SER A 1 333 ? 19.644 11.183 -16.353 1.00 90.38 333 SER A N 1
ATOM 2551 C CA . SER A 1 333 ? 19.313 10.148 -15.363 1.00 90.38 333 SER A CA 1
ATOM 2552 C C . SER A 1 333 ? 19.603 8.747 -15.896 1.00 90.38 333 SER A C 1
ATOM 2554 O O . SER A 1 333 ? 20.110 7.914 -15.149 1.00 90.38 333 SER A O 1
ATOM 2556 N N . GLN A 1 334 ? 19.327 8.490 -17.177 1.00 88.50 334 GLN A N 1
ATOM 2557 C CA . GLN A 1 334 ? 19.666 7.224 -17.830 1.00 88.50 334 GLN A CA 1
ATOM 2558 C C . GLN A 1 334 ? 21.185 7.023 -17.917 1.00 88.50 334 GLN A C 1
ATOM 2560 O O . GLN A 1 334 ? 21.660 5.952 -17.550 1.00 88.50 334 GLN A O 1
ATOM 2565 N N . ALA A 1 335 ? 21.950 8.053 -18.294 1.00 85.75 335 ALA A N 1
ATOM 2566 C CA . ALA A 1 335 ? 23.414 8.009 -18.338 1.00 85.75 335 ALA A CA 1
ATOM 2567 C C . ALA A 1 335 ? 24.025 7.711 -16.957 1.00 85.75 335 ALA A C 1
ATOM 2569 O O . ALA A 1 335 ? 24.872 6.828 -16.832 1.00 85.75 335 ALA A O 1
ATOM 2570 N N . MET A 1 336 ? 23.537 8.376 -15.903 1.00 88.62 336 MET A N 1
ATOM 2571 C CA . MET A 1 336 ? 23.953 8.112 -14.520 1.00 88.62 336 MET A CA 1
ATOM 2572 C C . MET A 1 336 ? 23.669 6.665 -14.097 1.00 88.62 336 MET A C 1
ATOM 2574 O O . MET A 1 336 ? 24.530 6.008 -13.516 1.00 88.62 336 MET A O 1
ATOM 2578 N N . ILE A 1 337 ? 22.473 6.150 -14.402 1.00 91.12 337 ILE A N 1
ATOM 2579 C CA . ILE A 1 337 ? 22.097 4.767 -14.080 1.00 91.12 337 ILE A CA 1
ATOM 2580 C C . ILE A 1 337 ? 22.952 3.774 -14.874 1.00 91.12 337 ILE A C 1
ATOM 2582 O O . ILE A 1 337 ? 23.404 2.786 -14.305 1.00 91.12 337 ILE A O 1
ATOM 2586 N N . TYR A 1 338 ? 23.201 4.027 -16.159 1.00 88.81 338 TYR A N 1
ATOM 2587 C CA . TYR A 1 338 ? 24.029 3.171 -17.007 1.00 88.81 338 TYR A CA 1
ATOM 2588 C C . TYR A 1 338 ? 25.481 3.106 -16.513 1.00 88.81 338 TYR A C 1
ATOM 2590 O O . TYR A 1 338 ? 26.004 2.014 -16.288 1.00 88.81 338 TYR A O 1
ATOM 2598 N N . LYS A 1 339 ? 26.118 4.263 -16.272 1.00 88.38 339 LYS A N 1
ATOM 2599 C CA . LYS A 1 339 ? 27.499 4.330 -15.767 1.00 88.38 339 LYS A CA 1
ATOM 2600 C C . LYS A 1 339 ? 27.630 3.628 -14.410 1.00 88.38 339 LYS A C 1
ATOM 2602 O O . LYS A 1 339 ? 28.612 2.924 -14.179 1.00 88.38 339 LYS A O 1
ATOM 2607 N N . LEU A 1 340 ? 26.617 3.744 -13.550 1.00 91.88 340 LEU A N 1
ATOM 2608 C CA . LEU A 1 340 ? 26.585 3.051 -12.265 1.00 91.88 340 LEU A CA 1
ATOM 2609 C C . LEU A 1 340 ? 26.395 1.538 -12.422 1.00 91.88 340 LEU A C 1
ATOM 2611 O O . LEU A 1 340 ? 27.228 0.765 -11.962 1.00 91.88 340 LEU A O 1
ATOM 2615 N N . LEU A 1 341 ? 25.300 1.107 -13.052 1.00 91.88 341 LEU A N 1
ATOM 2616 C CA . LEU A 1 341 ? 24.866 -0.292 -13.036 1.00 91.88 341 LEU A CA 1
ATOM 2617 C C . LEU A 1 341 ? 25.625 -1.184 -14.018 1.00 91.88 341 LEU A C 1
ATOM 2619 O O . LEU A 1 341 ? 25.806 -2.363 -13.726 1.00 91.88 341 LEU A O 1
ATOM 2623 N N . ASP A 1 342 ? 26.052 -0.659 -15.165 1.00 88.19 342 ASP A N 1
ATOM 2624 C CA . ASP A 1 342 ? 26.748 -1.451 -16.184 1.00 88.19 342 ASP A CA 1
ATOM 2625 C C . ASP A 1 342 ? 28.267 -1.271 -16.115 1.00 88.19 342 ASP A C 1
ATOM 2627 O O . ASP A 1 342 ? 28.989 -2.260 -16.011 1.00 88.19 342 ASP A O 1
ATOM 2631 N N . GLN A 1 343 ? 28.749 -0.024 -16.113 1.00 86.69 343 GLN A N 1
ATOM 2632 C CA . GLN A 1 343 ? 30.186 0.263 -16.238 1.00 86.69 343 GLN A CA 1
ATOM 2633 C C . GLN A 1 343 ? 30.951 0.170 -14.912 1.00 86.69 343 GLN A C 1
ATOM 2635 O O . GLN A 1 343 ? 32.131 -0.171 -14.914 1.00 86.69 343 GLN A O 1
ATOM 2640 N N . THR A 1 344 ? 30.296 0.462 -13.784 1.00 90.69 344 THR A N 1
ATOM 2641 C CA . THR A 1 344 ? 30.971 0.540 -12.476 1.00 90.69 344 THR A CA 1
ATOM 2642 C C . THR A 1 344 ? 30.664 -0.659 -11.585 1.00 90.69 344 THR A C 1
ATOM 2644 O O . THR A 1 344 ? 31.575 -1.344 -11.127 1.00 90.69 344 THR A O 1
ATOM 2647 N N . TRP A 1 345 ? 29.388 -0.927 -11.305 1.00 92.00 345 TRP A N 1
ATOM 2648 C CA . TRP A 1 345 ? 28.984 -2.018 -10.412 1.00 92.00 345 TRP A CA 1
ATOM 2649 C C . TRP A 1 345 ? 28.872 -3.361 -11.123 1.00 92.00 345 TRP A C 1
ATOM 2651 O O . TRP A 1 345 ? 29.173 -4.402 -10.531 1.00 92.00 345 TRP A O 1
ATOM 2661 N N . GLY A 1 346 ? 28.389 -3.353 -12.365 1.00 90.81 346 GLY A N 1
ATOM 2662 C CA . GLY A 1 346 ? 27.894 -4.556 -13.017 1.00 90.81 346 GLY A CA 1
ATOM 2663 C C . GLY A 1 346 ? 26.750 -5.220 -12.234 1.00 90.81 346 GLY A C 1
ATOM 2664 O O . GLY A 1 346 ? 26.301 -4.766 -11.176 1.00 90.81 346 GLY A O 1
ATOM 2665 N N . HIS A 1 347 ? 26.297 -6.370 -12.735 1.00 90.38 347 HIS A N 1
ATOM 2666 C CA . HIS A 1 347 ? 25.235 -7.154 -12.090 1.00 90.38 347 HIS A CA 1
ATOM 2667 C C . HIS A 1 347 ? 25.601 -7.588 -10.665 1.00 90.38 347 HIS A C 1
ATOM 2669 O O . HIS A 1 347 ? 24.756 -7.556 -9.774 1.00 90.38 347 HIS A O 1
ATOM 2675 N N . GLU A 1 348 ? 26.856 -7.985 -10.435 1.00 90.44 348 GLU A N 1
ATOM 2676 C CA . GLU A 1 348 ? 27.308 -8.447 -9.120 1.00 90.44 348 GLU A CA 1
ATOM 2677 C C . GLU A 1 348 ? 27.325 -7.309 -8.091 1.00 90.44 348 GLU A C 1
ATOM 2679 O O . GLU A 1 348 ? 26.795 -7.479 -6.992 1.00 90.44 348 GLU A O 1
ATOM 2684 N N . GLY A 1 349 ? 27.859 -6.135 -8.447 1.00 90.81 349 GLY A N 1
ATOM 2685 C CA . GLY A 1 349 ? 27.842 -4.964 -7.569 1.00 90.81 349 GLY A CA 1
ATOM 2686 C C . GLY A 1 349 ? 26.420 -4.494 -7.260 1.00 90.81 349 GLY A C 1
ATOM 2687 O O . GLY A 1 349 ? 26.121 -4.168 -6.113 1.00 90.81 349 GLY A O 1
ATOM 2688 N N . PHE A 1 350 ? 25.505 -4.553 -8.235 1.00 92.81 350 PHE A N 1
ATOM 2689 C CA . PHE A 1 350 ? 24.094 -4.236 -8.004 1.00 92.81 350 PHE A CA 1
ATOM 2690 C C . PHE A 1 350 ? 23.415 -5.208 -7.025 1.00 92.81 350 PHE A C 1
ATOM 2692 O O . PHE A 1 350 ? 22.681 -4.776 -6.136 1.00 92.81 350 PHE A O 1
ATOM 2699 N N . ILE A 1 351 ? 23.679 -6.514 -7.139 1.00 92.19 351 ILE A N 1
ATOM 2700 C CA . ILE A 1 351 ? 23.136 -7.508 -6.199 1.00 92.19 351 ILE A CA 1
ATOM 2701 C C . ILE A 1 351 ? 23.691 -7.272 -4.790 1.00 92.19 351 ILE A C 1
ATOM 2703 O O . ILE A 1 351 ? 22.922 -7.247 -3.830 1.00 92.19 351 ILE A O 1
ATOM 2707 N N . ARG A 1 352 ? 24.997 -7.005 -4.658 1.00 90.44 352 ARG A N 1
ATOM 2708 C CA . ARG A 1 352 ? 25.610 -6.640 -3.369 1.00 90.44 352 ARG A CA 1
ATOM 2709 C C . ARG A 1 352 ? 24.987 -5.376 -2.777 1.00 90.44 352 ARG A C 1
ATOM 2711 O O . ARG A 1 352 ? 24.726 -5.329 -1.576 1.00 90.44 352 ARG A O 1
ATOM 2718 N N . TRP A 1 353 ? 24.706 -4.372 -3.607 1.00 92.38 353 TRP A N 1
ATOM 2719 C CA . TRP A 1 353 ? 23.992 -3.168 -3.184 1.00 92.38 353 TRP A CA 1
ATOM 2720 C C . TRP A 1 353 ? 22.594 -3.494 -2.642 1.00 92.38 353 TRP A C 1
ATOM 2722 O O . TRP A 1 353 ? 22.239 -3.032 -1.560 1.00 92.38 353 TRP A O 1
ATOM 2732 N N . ALA A 1 354 ? 21.818 -4.327 -3.341 1.00 93.00 354 ALA A N 1
ATOM 2733 C CA . ALA A 1 354 ? 20.481 -4.735 -2.908 1.00 93.00 354 ALA A CA 1
ATOM 2734 C C . ALA A 1 354 ? 20.496 -5.550 -1.596 1.00 93.00 354 ALA A C 1
ATOM 2736 O O . ALA A 1 354 ? 19.635 -5.358 -0.731 1.00 93.00 354 ALA A O 1
ATOM 2737 N N . MET A 1 355 ? 21.506 -6.404 -1.406 1.00 91.69 355 MET A N 1
ATOM 2738 C CA . MET A 1 355 ? 21.746 -7.123 -0.148 1.00 91.69 355 MET A CA 1
ATOM 2739 C C . MET A 1 355 ? 22.060 -6.157 0.998 1.00 91.69 355 MET A C 1
ATOM 2741 O O . MET A 1 355 ? 21.440 -6.228 2.056 1.00 91.69 355 MET A O 1
ATOM 2745 N N . MET A 1 356 ? 22.978 -5.211 0.781 1.00 90.38 356 MET A N 1
ATOM 2746 C CA . MET A 1 356 ? 23.312 -4.189 1.776 1.00 90.38 356 MET A CA 1
ATOM 2747 C C . MET A 1 356 ? 22.079 -3.355 2.138 1.00 90.38 356 MET A C 1
ATOM 2749 O O . MET A 1 356 ? 21.786 -3.166 3.317 1.00 90.38 356 MET A O 1
ATOM 2753 N N . LEU A 1 357 ? 21.310 -2.924 1.136 1.00 92.62 357 LEU A N 1
ATOM 2754 C CA . LEU A 1 357 ? 20.063 -2.190 1.331 1.00 92.62 357 LEU A CA 1
ATOM 2755 C C . LEU A 1 357 ? 19.083 -2.982 2.208 1.00 92.62 357 LEU A C 1
ATOM 2757 O O . LEU A 1 357 ? 18.522 -2.437 3.157 1.00 92.62 357 LEU A O 1
ATOM 2761 N N . SER A 1 358 ? 18.924 -4.275 1.929 1.00 94.00 358 SER A N 1
ATOM 2762 C CA . SER A 1 358 ? 18.084 -5.195 2.701 1.00 94.00 358 SER A CA 1
ATOM 2763 C C . SER A 1 358 ? 18.499 -5.267 4.177 1.00 94.00 358 SER A C 1
ATOM 2765 O O . SER A 1 358 ? 17.646 -5.134 5.053 1.00 94.00 358 SER A O 1
ATOM 2767 N N . VAL A 1 359 ? 19.804 -5.364 4.463 1.00 91.19 359 VAL A N 1
ATOM 2768 C CA . VAL A 1 359 ? 20.353 -5.338 5.835 1.00 91.19 359 VAL A CA 1
ATOM 2769 C C . VAL A 1 359 ? 20.029 -4.019 6.547 1.00 91.19 359 VAL A C 1
ATOM 2771 O O . VAL A 1 359 ? 19.569 -4.020 7.690 1.00 91.19 359 VAL A O 1
ATOM 2774 N N . GLN A 1 360 ? 20.202 -2.877 5.873 1.00 91.81 360 GLN A N 1
ATOM 2775 C CA . GLN A 1 360 ? 19.902 -1.567 6.467 1.00 91.81 360 GLN A CA 1
ATOM 2776 C C . GLN A 1 360 ? 18.411 -1.410 6.798 1.00 91.81 360 GLN A C 1
ATOM 2778 O O . GLN A 1 360 ? 18.051 -0.905 7.864 1.00 91.81 360 GLN A O 1
ATOM 2783 N N . TYR A 1 361 ? 17.524 -1.854 5.905 1.00 95.94 361 TYR A N 1
ATOM 2784 C CA . TYR A 1 361 ? 16.083 -1.803 6.153 1.00 95.94 361 TYR A CA 1
ATOM 2785 C C . TYR A 1 361 ? 15.635 -2.799 7.230 1.00 95.94 361 TYR A C 1
ATOM 2787 O O . TYR A 1 361 ? 14.773 -2.443 8.034 1.00 95.94 361 TYR A O 1
ATOM 2795 N N . ARG A 1 362 ? 16.249 -3.989 7.308 1.00 94.00 362 ARG A N 1
ATOM 2796 C CA . ARG A 1 362 ? 16.045 -4.963 8.394 1.00 94.00 362 ARG A CA 1
ATOM 2797 C C . ARG A 1 362 ? 16.357 -4.348 9.755 1.00 94.00 362 ARG A C 1
ATOM 2799 O O . ARG A 1 362 ? 15.475 -4.289 10.605 1.00 94.00 362 ARG A O 1
ATOM 2806 N N . ARG A 1 363 ? 17.541 -3.752 9.919 1.00 93.62 363 ARG A N 1
ATOM 2807 C CA . ARG A 1 363 ? 17.923 -3.052 11.159 1.00 93.62 363 ARG A CA 1
ATOM 2808 C C . ARG A 1 363 ? 16.899 -1.986 11.566 1.00 93.62 363 ARG A C 1
ATOM 2810 O O . ARG A 1 363 ? 16.488 -1.910 12.721 1.00 93.62 363 ARG A O 1
ATOM 2817 N N . ARG A 1 364 ? 16.447 -1.167 10.613 1.00 96.25 364 ARG A N 1
ATOM 2818 C CA . ARG A 1 364 ? 15.444 -0.114 10.860 1.00 96.25 364 ARG A CA 1
ATOM 2819 C C . ARG A 1 364 ? 14.079 -0.676 11.255 1.00 96.25 364 ARG A C 1
ATOM 2821 O O . ARG A 1 364 ? 13.425 -0.118 12.139 1.00 96.25 364 ARG A O 1
ATOM 2828 N N . ARG A 1 365 ? 13.656 -1.770 10.618 1.00 96.06 365 ARG A N 1
ATOM 2829 C CA . ARG A 1 365 ? 12.441 -2.514 10.971 1.00 96.06 365 ARG A CA 1
ATOM 2830 C C . ARG A 1 365 ? 12.526 -3.039 12.404 1.00 96.06 365 ARG A C 1
ATOM 2832 O O . ARG A 1 365 ? 11.572 -2.859 13.157 1.00 96.06 365 ARG A O 1
ATOM 2839 N N . ASP A 1 366 ? 13.667 -3.592 12.801 1.00 94.31 366 ASP A N 1
ATOM 2840 C CA . ASP A 1 366 ? 13.861 -4.204 14.121 1.00 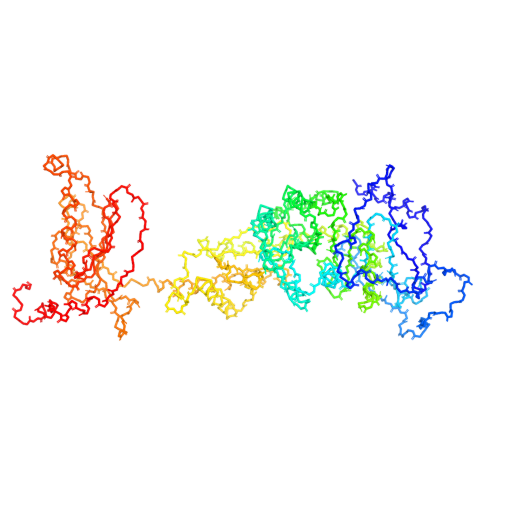94.31 366 ASP A CA 1
ATOM 2841 C C . ASP A 1 366 ? 13.865 -3.147 15.244 1.00 94.31 366 ASP A C 1
ATOM 2843 O O . ASP A 1 366 ? 13.259 -3.351 16.302 1.00 94.31 366 ASP A O 1
ATOM 2847 N N . ILE A 1 367 ? 14.432 -1.958 14.986 1.00 95.62 367 ILE A N 1
ATOM 2848 C CA . ILE A 1 367 ? 14.329 -0.789 15.882 1.00 95.62 367 ILE A CA 1
ATOM 2849 C C . ILE A 1 367 ? 12.866 -0.360 16.056 1.00 95.62 367 ILE A C 1
ATOM 2851 O O . ILE A 1 367 ? 12.405 -0.181 17.188 1.00 95.62 367 ILE A O 1
ATOM 2855 N N . LEU A 1 368 ? 12.123 -0.203 14.952 1.00 96.94 368 LEU A N 1
ATOM 2856 C CA . LEU A 1 368 ? 10.705 0.171 14.996 1.00 96.94 368 LEU A CA 1
ATOM 2857 C C . LEU A 1 368 ? 9.894 -0.869 15.777 1.00 96.94 368 LEU A C 1
ATOM 2859 O O . LEU A 1 368 ? 9.124 -0.513 16.663 1.00 96.94 368 LEU A O 1
ATOM 2863 N N . PHE A 1 369 ? 10.101 -2.150 15.480 1.00 93.94 369 PHE A N 1
ATOM 2864 C CA . PHE A 1 369 ? 9.390 -3.261 16.099 1.00 93.94 369 PHE A CA 1
ATOM 2865 C C . PHE A 1 369 ? 9.659 -3.365 17.605 1.00 93.94 369 PHE A C 1
ATOM 2867 O O . PHE A 1 369 ? 8.721 -3.521 18.392 1.00 93.94 369 PHE A O 1
ATOM 2874 N N . THR A 1 370 ? 10.918 -3.211 18.022 1.00 95.06 370 THR A N 1
ATOM 2875 C CA . THR A 1 370 ? 11.305 -3.174 19.441 1.00 95.06 370 THR A CA 1
ATOM 2876 C C . THR A 1 370 ? 10.628 -2.010 20.162 1.00 95.06 370 THR A C 1
ATOM 2878 O O . THR A 1 370 ? 10.057 -2.192 21.239 1.00 95.06 370 THR A O 1
ATOM 2881 N N . ALA A 1 371 ? 10.610 -0.824 19.547 1.00 96.56 371 ALA A N 1
ATOM 2882 C CA . ALA A 1 371 ? 9.918 0.331 20.105 1.00 96.56 371 ALA A CA 1
ATOM 2883 C C . ALA A 1 371 ? 8.396 0.120 20.179 1.00 96.56 371 ALA A C 1
ATOM 2885 O O . ALA A 1 371 ? 7.769 0.530 21.157 1.00 96.56 371 ALA A O 1
ATOM 2886 N N . CYS A 1 372 ? 7.795 -0.556 19.194 1.00 97.38 372 CYS A N 1
ATOM 2887 C CA . CYS A 1 372 ? 6.371 -0.890 19.215 1.00 97.38 372 CYS A CA 1
ATOM 2888 C C . CYS A 1 372 ? 6.034 -1.798 20.400 1.00 97.38 372 CYS A C 1
ATOM 2890 O O . CYS A 1 372 ? 5.111 -1.485 21.149 1.00 97.38 372 CYS A O 1
ATOM 2892 N N . LYS A 1 373 ? 6.828 -2.853 20.632 1.00 95.81 373 LYS A N 1
ATOM 2893 C CA . LYS A 1 373 ? 6.674 -3.737 21.801 1.00 95.81 373 LYS A CA 1
ATOM 2894 C C . LYS A 1 373 ? 6.789 -2.985 23.129 1.00 95.81 373 LYS A C 1
ATOM 2896 O O . LYS A 1 373 ? 6.065 -3.300 24.065 1.00 95.81 373 LYS A O 1
ATOM 2901 N N . ALA A 1 374 ? 7.695 -2.012 23.214 1.00 96.12 374 ALA A N 1
ATOM 2902 C CA . ALA A 1 374 ? 7.935 -1.256 24.441 1.00 96.12 374 ALA A CA 1
ATOM 2903 C C . ALA A 1 374 ? 6.869 -0.185 24.724 1.00 96.12 374 ALA A C 1
ATOM 2905 O O . ALA A 1 374 ? 6.600 0.120 25.886 1.00 96.12 374 ALA A O 1
ATOM 2906 N N . HIS A 1 375 ? 6.287 0.423 23.684 1.00 96.88 375 HIS A N 1
ATOM 2907 C CA . HIS A 1 375 ? 5.513 1.656 23.844 1.00 96.88 375 HIS A CA 1
ATOM 2908 C C . HIS A 1 375 ? 4.068 1.604 23.354 1.00 96.88 375 HIS A C 1
ATOM 2910 O O . HIS A 1 375 ? 3.305 2.497 23.738 1.00 96.88 375 HIS A O 1
ATOM 2916 N N . LEU A 1 376 ? 3.660 0.633 22.533 1.00 96.25 376 LEU A N 1
ATOM 2917 C CA . LEU A 1 376 ? 2.261 0.507 22.114 1.00 96.25 376 LEU A CA 1
ATOM 2918 C C . LEU A 1 376 ? 1.465 -0.346 23.119 1.00 96.25 376 LEU A C 1
ATOM 2920 O O . LEU A 1 376 ? 2.002 -1.327 23.632 1.00 96.25 376 LEU A O 1
ATOM 2924 N N . PRO A 1 377 ? 0.197 -0.005 23.427 1.00 91.69 377 PRO A N 1
ATOM 2925 C CA . PRO A 1 377 ? -0.625 -0.802 24.341 1.00 91.69 377 PRO A CA 1
ATOM 2926 C C . PRO A 1 377 ? -0.886 -2.213 23.784 1.00 91.69 377 PRO A C 1
ATOM 2928 O O . PRO A 1 377 ? -1.656 -2.368 22.840 1.00 91.69 377 PRO A O 1
ATOM 2931 N N . SER A 1 378 ? -0.268 -3.242 24.370 1.00 87.81 378 SER A N 1
ATOM 2932 C CA . SER A 1 378 ? -0.252 -4.618 23.837 1.00 87.81 378 SER A CA 1
ATOM 2933 C C . SER A 1 378 ? -1.617 -5.313 23.779 1.00 87.81 378 SER A C 1
ATOM 2935 O O . SER A 1 378 ? -1.809 -6.196 22.953 1.00 87.81 378 SER A O 1
ATOM 2937 N N . GLY A 1 379 ? -2.571 -4.915 24.627 1.00 86.31 379 GLY A N 1
ATOM 2938 C CA . GLY A 1 379 ? -3.946 -5.434 24.593 1.00 86.31 379 GLY A CA 1
ATOM 2939 C C . GLY A 1 379 ? -4.831 -4.805 23.511 1.00 86.31 379 GLY A C 1
ATOM 2940 O O . GLY A 1 379 ? -5.913 -5.315 23.251 1.00 86.31 379 GLY A O 1
ATOM 2941 N N . ILE A 1 380 ? -4.383 -3.708 22.892 1.00 89.88 380 ILE A N 1
ATOM 2942 C CA . ILE A 1 380 ? -5.155 -2.949 21.896 1.00 89.88 380 ILE A CA 1
ATOM 2943 C C . ILE A 1 380 ? -4.475 -2.997 20.532 1.00 89.88 380 ILE A C 1
ATOM 2945 O O . ILE A 1 380 ? -5.135 -3.181 19.520 1.00 89.88 380 ILE A O 1
ATOM 2949 N N . CYS A 1 381 ? -3.159 -2.818 20.477 1.00 95.38 381 CYS A N 1
ATOM 2950 C CA . CYS A 1 381 ? -2.418 -2.750 19.225 1.00 95.38 381 CYS A CA 1
ATOM 2951 C C . CYS A 1 381 ? -1.885 -4.128 18.831 1.00 95.38 381 CYS A C 1
ATOM 2953 O O . CYS A 1 381 ? -1.223 -4.791 19.626 1.00 95.38 381 CYS A O 1
ATOM 2955 N N . SER A 1 382 ? -2.096 -4.507 17.574 1.00 94.94 382 SER A N 1
ATOM 2956 C CA . SER A 1 382 ? -1.515 -5.699 16.957 1.00 94.94 382 SER A CA 1
ATOM 2957 C C . SER A 1 382 ? -0.834 -5.341 15.638 1.00 94.94 382 SER A C 1
ATOM 2959 O O . SER A 1 382 ? -1.213 -4.380 14.967 1.00 94.94 382 SER A O 1
ATOM 2961 N N . TRP A 1 383 ? 0.217 -6.077 15.291 1.00 95.44 383 TRP A N 1
ATOM 2962 C CA . TRP A 1 383 ? 0.960 -5.899 14.046 1.00 95.44 383 TRP A CA 1
ATOM 2963 C C . TRP A 1 383 ? 1.727 -7.171 13.697 1.00 95.44 383 TRP A C 1
ATOM 2965 O O . TRP A 1 383 ? 2.114 -7.938 14.582 1.00 95.44 383 TRP A O 1
ATOM 2975 N N . ARG A 1 384 ? 1.994 -7.360 12.404 1.00 92.06 384 ARG A N 1
ATOM 2976 C CA . ARG A 1 384 ? 2.837 -8.441 11.889 1.00 92.06 384 ARG A CA 1
ATOM 2977 C C . ARG A 1 384 ? 4.195 -7.891 11.462 1.00 92.06 384 ARG A C 1
ATOM 2979 O O . ARG A 1 384 ? 4.286 -6.791 10.923 1.00 92.06 384 ARG A O 1
ATOM 2986 N N . VAL A 1 385 ? 5.256 -8.656 11.714 1.00 92.81 385 VAL A N 1
ATOM 2987 C CA . VAL A 1 385 ? 6.599 -8.329 11.219 1.00 92.81 385 VAL A CA 1
ATOM 2988 C C . VAL A 1 385 ? 6.606 -8.475 9.693 1.00 92.81 385 VAL A C 1
ATOM 2990 O O . VAL A 1 385 ? 6.272 -9.556 9.211 1.00 92.81 385 VAL A O 1
ATOM 2993 N N . PRO A 1 386 ? 6.952 -7.426 8.927 1.00 94.25 386 PRO A N 1
ATOM 2994 C CA . PRO A 1 386 ? 7.007 -7.519 7.475 1.00 94.25 386 PRO A CA 1
ATOM 2995 C C . PRO A 1 386 ? 8.253 -8.290 7.022 1.00 94.25 386 PRO A C 1
ATOM 2997 O O . PRO A 1 386 ? 9.349 -8.097 7.562 1.00 94.25 386 PRO A O 1
ATOM 3000 N N . ASP A 1 387 ? 8.072 -9.101 5.980 1.00 92.50 387 ASP A N 1
ATOM 3001 C CA . ASP A 1 387 ? 9.138 -9.871 5.325 1.00 92.50 387 ASP A CA 1
ATOM 3002 C C . ASP A 1 387 ? 9.856 -9.051 4.240 1.00 92.50 387 ASP A C 1
ATOM 3004 O O . ASP A 1 387 ? 11.041 -9.249 3.974 1.00 92.50 387 ASP A O 1
ATOM 3008 N N . VAL A 1 388 ? 9.143 -8.102 3.621 1.00 96.06 388 VAL A N 1
ATOM 3009 C CA . VAL A 1 388 ? 9.623 -7.281 2.500 1.00 96.06 388 VAL A CA 1
ATOM 3010 C C . VAL A 1 388 ? 9.185 -5.829 2.681 1.00 96.06 388 VAL A C 1
ATOM 3012 O O . VAL A 1 388 ? 8.096 -5.540 3.175 1.00 96.06 388 VAL A O 1
ATOM 3015 N N . GLY A 1 389 ? 10.013 -4.895 2.220 1.00 96.56 389 GLY A N 1
ATOM 3016 C CA . GLY A 1 389 ? 9.625 -3.501 2.039 1.00 96.56 389 GLY A CA 1
ATOM 3017 C C . GLY A 1 389 ? 9.934 -2.602 3.228 1.00 96.56 389 GLY A C 1
ATOM 3018 O O . GLY A 1 389 ? 11.004 -2.675 3.824 1.00 96.56 389 GLY A O 1
ATOM 3019 N N . MET A 1 390 ? 9.046 -1.642 3.495 1.00 97.69 390 MET A N 1
ATOM 3020 C CA . MET A 1 390 ? 9.377 -0.486 4.341 1.00 97.69 390 MET A CA 1
ATOM 3021 C C . MET A 1 390 ? 8.228 0.048 5.204 1.00 97.69 390 MET A C 1
ATOM 3023 O O . MET A 1 390 ? 8.268 1.202 5.657 1.00 97.69 390 MET A O 1
ATOM 3027 N N . PHE A 1 391 ? 7.195 -0.771 5.407 1.00 98.12 391 PHE A N 1
ATOM 3028 C CA . PHE A 1 391 ? 5.987 -0.409 6.143 1.00 98.12 391 PHE A CA 1
ATOM 3029 C C . PHE A 1 391 ? 5.676 -1.420 7.239 1.00 98.12 391 PHE A C 1
ATOM 3031 O O . PHE A 1 391 ? 5.873 -2.617 7.061 1.00 98.12 391 PHE A O 1
ATOM 3038 N N . LEU A 1 392 ? 5.171 -0.911 8.358 1.00 97.81 392 LEU A N 1
ATOM 3039 C CA . LEU A 1 392 ? 4.578 -1.682 9.438 1.00 97.81 392 LEU A CA 1
ATOM 3040 C C . LEU A 1 392 ? 3.126 -1.228 9.596 1.00 97.81 392 LEU A C 1
ATOM 3042 O O . LEU A 1 392 ? 2.857 -0.026 9.703 1.00 97.81 392 LEU A O 1
ATOM 3046 N N . TRP A 1 393 ? 2.207 -2.185 9.608 1.00 97.94 393 TRP A N 1
ATOM 3047 C CA . TRP A 1 393 ? 0.777 -1.941 9.742 1.00 97.94 393 TRP A CA 1
ATOM 3048 C C . TRP A 1 393 ? 0.315 -2.260 11.160 1.00 97.94 393 TRP A C 1
ATOM 3050 O O . TRP A 1 393 ? 0.484 -3.382 11.634 1.00 97.94 393 TRP A O 1
ATOM 3060 N N . ILE A 1 394 ? -0.225 -1.254 11.845 1.00 98.12 394 ILE A N 1
ATOM 3061 C CA . ILE A 1 394 ? -0.729 -1.369 13.215 1.00 98.12 394 ILE A CA 1
ATOM 3062 C C . ILE A 1 394 ? -2.247 -1.402 13.159 1.00 98.12 394 ILE A C 1
ATOM 3064 O O . ILE A 1 394 ? -2.856 -0.426 12.730 1.00 98.12 394 ILE A O 1
ATOM 3068 N N . ASN A 1 395 ? -2.845 -2.488 13.632 1.00 96.50 395 ASN A N 1
ATOM 3069 C CA . ASN A 1 395 ? -4.283 -2.624 13.829 1.00 96.50 395 ASN A CA 1
ATOM 3070 C C . ASN A 1 395 ? -4.633 -2.356 15.296 1.00 96.50 395 ASN A C 1
ATOM 3072 O O . ASN A 1 395 ? -3.919 -2.803 16.197 1.00 96.50 395 ASN A O 1
ATOM 3076 N N . LEU A 1 396 ? -5.729 -1.639 15.543 1.00 94.31 396 LEU A N 1
ATOM 3077 C CA . LEU A 1 396 ? -6.270 -1.405 16.880 1.00 94.31 396 LEU A CA 1
ATOM 3078 C C . LEU A 1 396 ? -7.524 -2.267 17.084 1.00 94.31 396 LEU A C 1
ATOM 3080 O O . LEU A 1 396 ? -8.564 -2.028 16.471 1.00 94.31 396 LEU A O 1
ATOM 3084 N N . ASN A 1 397 ? -7.424 -3.236 17.989 1.00 88.31 397 ASN A N 1
ATOM 3085 C CA . ASN A 1 397 ? -8.507 -4.100 18.440 1.00 88.31 397 ASN A CA 1
ATOM 3086 C C . ASN A 1 397 ? -9.332 -3.359 19.497 1.00 88.31 397 ASN A C 1
ATOM 3088 O O . ASN A 1 397 ? -9.064 -3.445 20.695 1.00 88.31 397 ASN A O 1
ATOM 3092 N N . LEU A 1 398 ? -10.307 -2.578 19.039 1.00 79.56 398 LEU A N 1
ATOM 3093 C CA . LEU A 1 398 ? -11.241 -1.853 19.897 1.00 79.56 398 LEU A CA 1
ATOM 3094 C C . LEU A 1 398 ? -12.562 -2.625 19.954 1.00 79.56 398 LEU A C 1
ATOM 3096 O O . LEU A 1 398 ? -13.127 -2.928 18.904 1.00 79.56 398 LEU A O 1
ATOM 3100 N N . SER A 1 399 ? -13.081 -2.893 21.156 1.00 65.25 399 SER A N 1
ATOM 3101 C CA . SER A 1 399 ? -14.362 -3.586 21.396 1.00 65.25 399 SER A CA 1
ATOM 3102 C C . SER A 1 399 ? -15.600 -2.729 21.058 1.00 65.25 399 SER A C 1
ATOM 3104 O O . SER A 1 399 ? -16.602 -2.818 21.753 1.00 65.25 399 SER A O 1
ATOM 3106 N N . TYR A 1 400 ? -15.522 -1.931 19.984 1.00 62.28 400 TYR A N 1
ATOM 3107 C CA . TYR A 1 400 ? -16.374 -0.800 19.575 1.00 62.28 400 TYR A CA 1
ATOM 3108 C C . TYR A 1 400 ? -15.898 0.574 20.116 1.00 62.28 400 TYR A C 1
ATOM 3110 O O . TYR A 1 400 ? -15.534 0.675 21.291 1.00 62.28 400 TYR A O 1
ATOM 3118 N N . PRO A 1 401 ? -15.847 1.654 19.299 1.00 60.50 401 PRO A N 1
ATOM 3119 C CA . PRO A 1 401 ? -15.370 2.961 19.754 1.00 60.50 401 PRO A CA 1
ATOM 3120 C C . PRO A 1 401 ? -16.407 3.686 20.631 1.00 60.50 401 PRO A C 1
ATOM 3122 O O . PRO A 1 401 ? -17.316 4.353 20.138 1.00 60.50 401 PRO A O 1
ATOM 3125 N N . SER A 1 402 ? -16.241 3.580 21.951 1.00 56.16 402 SER A N 1
ATOM 3126 C CA . SER A 1 402 ? -17.180 4.075 22.974 1.00 56.16 402 SER A CA 1
ATOM 3127 C C . SER A 1 402 ? -17.437 5.590 22.953 1.00 56.16 402 SER A C 1
ATOM 3129 O O . SER A 1 402 ? -18.517 6.025 23.341 1.00 56.16 402 SER A O 1
ATOM 3131 N N . LEU A 1 403 ? -16.487 6.408 22.479 1.00 54.50 403 LEU A N 1
ATOM 3132 C CA . LEU A 1 403 ? -16.609 7.877 22.481 1.00 54.50 403 LEU A CA 1
ATOM 3133 C C . LEU A 1 403 ? -17.549 8.449 21.412 1.00 54.50 403 LEU A C 1
ATOM 3135 O O . LEU A 1 403 ? -18.014 9.575 21.563 1.00 54.50 403 LEU A O 1
ATOM 3139 N N . ALA A 1 404 ? -17.803 7.723 20.321 1.00 55.56 404 ALA A N 1
ATOM 3140 C CA . ALA A 1 404 ? -18.508 8.270 19.157 1.00 55.56 404 ALA A CA 1
ATOM 3141 C C . ALA A 1 404 ? -20.011 7.935 19.121 1.00 55.56 404 ALA A C 1
ATOM 3143 O O . ALA A 1 404 ? -20.718 8.432 18.245 1.00 55.56 404 ALA A O 1
ATOM 3144 N N . MET A 1 405 ? -20.505 7.112 20.056 1.00 53.47 405 MET A N 1
ATOM 3145 C CA . MET A 1 405 ? -21.862 6.548 19.990 1.00 53.47 405 MET A CA 1
ATOM 3146 C C . MET A 1 405 ? -22.992 7.563 20.167 1.00 53.47 405 MET A C 1
ATOM 3148 O O . MET A 1 405 ? -24.098 7.301 19.714 1.00 53.47 405 MET A O 1
ATOM 3152 N N . ASN A 1 406 ? -22.732 8.721 20.777 1.00 51.47 406 ASN A N 1
ATOM 3153 C CA . ASN A 1 406 ? -23.798 9.689 21.041 1.00 51.47 406 ASN A CA 1
ATOM 3154 C C . ASN A 1 406 ? -24.132 10.597 19.838 1.00 51.47 406 ASN A C 1
ATOM 3156 O O . ASN A 1 406 ? -25.156 11.265 19.892 1.00 51.47 406 ASN A O 1
ATOM 3160 N N . ASP A 1 407 ? -23.312 10.624 18.773 1.00 53.88 407 ASP A N 1
ATOM 3161 C CA . ASP A 1 407 ? -23.390 11.649 17.707 1.00 53.88 407 ASP A CA 1
ATOM 3162 C C . ASP A 1 407 ? -23.143 11.125 16.266 1.00 53.88 407 ASP A C 1
ATOM 3164 O O . ASP A 1 407 ? -22.887 11.930 15.357 1.00 53.88 407 ASP A O 1
ATOM 3168 N N . LYS A 1 408 ? -23.120 9.805 16.014 1.00 63.81 408 LYS A N 1
ATOM 3169 C CA . LYS A 1 408 ? -22.823 9.238 14.676 1.00 63.81 408 LYS A CA 1
ATOM 3170 C C . LYS A 1 408 ? -23.865 8.210 14.240 1.00 63.81 408 LYS A C 1
ATOM 3172 O O . LYS A 1 408 ? -24.223 7.331 15.016 1.00 63.81 408 LYS A O 1
ATOM 3177 N N . ASP A 1 409 ? -24.288 8.304 12.979 1.00 68.56 409 ASP A N 1
ATOM 3178 C CA . ASP A 1 409 ? -25.392 7.519 12.414 1.00 68.56 409 ASP A CA 1
ATOM 3179 C C . ASP A 1 409 ? -24.955 6.110 11.965 1.00 68.56 409 ASP A C 1
ATOM 3181 O O . ASP A 1 409 ? -25.796 5.255 11.681 1.00 68.56 409 ASP A O 1
ATOM 3185 N N . SER A 1 410 ? -23.643 5.838 11.881 1.00 81.88 410 SER A N 1
ATOM 3186 C CA . SER A 1 410 ? -23.122 4.549 11.413 1.00 81.88 410 SER A CA 1
ATOM 3187 C C . SER A 1 410 ? -21.782 4.120 12.033 1.00 81.88 410 SER A C 1
ATOM 3189 O O . SER A 1 410 ? -20.957 4.930 12.457 1.00 81.88 410 SER A O 1
ATOM 3191 N N . GLU A 1 411 ? -21.537 2.806 12.045 1.00 84.00 411 GLU A N 1
ATOM 3192 C CA . GLU A 1 411 ? -20.334 2.181 12.621 1.00 84.00 411 GLU A CA 1
ATOM 3193 C C . GLU A 1 411 ? -19.023 2.678 11.979 1.00 84.00 411 GLU A C 1
ATOM 3195 O O . GLU A 1 411 ? -18.048 2.971 12.676 1.00 84.00 411 GLU A O 1
ATOM 3200 N N . TRP A 1 412 ? -18.984 2.821 10.649 1.00 88.12 412 TRP A N 1
ATOM 3201 C CA . TRP A 1 412 ? -17.773 3.268 9.952 1.00 88.12 412 TRP A CA 1
ATOM 3202 C C . TRP A 1 412 ? -17.411 4.720 10.305 1.00 88.12 412 TRP A C 1
ATOM 3204 O O . TRP A 1 412 ? -16.227 5.051 10.384 1.00 88.12 412 TRP A O 1
ATOM 3214 N N . GLU A 1 413 ? -18.399 5.580 10.574 1.00 88.31 413 GLU A N 1
ATOM 3215 C CA . GLU A 1 413 ? -18.167 6.959 11.021 1.00 88.31 413 GLU A CA 1
ATOM 3216 C C . GLU A 1 413 ? -17.573 7.003 12.427 1.00 88.31 413 GLU A C 1
ATOM 3218 O O . GLU A 1 413 ? -16.700 7.830 12.698 1.00 88.31 413 GLU A O 1
ATOM 3223 N N . ALA A 1 414 ? -18.000 6.093 13.307 1.00 85.62 414 ALA A N 1
ATOM 3224 C CA . ALA A 1 414 ? -17.429 5.954 14.641 1.00 85.62 414 ALA A CA 1
ATOM 3225 C C . ALA A 1 414 ? -15.948 5.543 14.566 1.00 85.62 414 ALA A C 1
ATOM 3227 O O . ALA A 1 414 ? -15.093 6.196 15.169 1.00 85.62 414 ALA A O 1
ATOM 3228 N N . TYR A 1 415 ? -15.614 4.531 13.756 1.00 90.38 415 TYR A N 1
ATOM 3229 C CA . TYR A 1 415 ? -14.218 4.143 13.522 1.00 90.38 415 TYR A CA 1
ATOM 3230 C C . TYR A 1 415 ? -13.395 5.267 12.889 1.00 90.38 415 TYR A C 1
ATOM 3232 O O . TYR A 1 415 ? -12.262 5.522 13.309 1.00 90.38 415 TYR A O 1
ATOM 3240 N N . ARG A 1 416 ? -13.966 5.980 11.914 1.00 91.31 416 ARG A N 1
ATOM 3241 C CA . ARG A 1 416 ? -13.305 7.110 11.262 1.00 91.31 416 ARG A CA 1
ATOM 3242 C C . ARG A 1 416 ? -13.004 8.240 12.244 1.00 91.31 416 ARG A C 1
ATOM 3244 O O . ARG A 1 416 ? -11.895 8.767 12.243 1.00 91.31 416 ARG A O 1
ATOM 3251 N N . TYR A 1 417 ? -13.959 8.582 13.104 1.00 89.75 417 TYR A N 1
ATOM 3252 C CA . TYR A 1 417 ? -13.779 9.594 14.141 1.00 89.75 417 TYR A CA 1
ATOM 3253 C C . TYR A 1 417 ? -12.670 9.213 15.130 1.00 89.75 417 TYR A C 1
ATOM 3255 O O . TYR A 1 417 ? -11.821 10.041 15.472 1.00 89.75 417 TYR A O 1
ATOM 3263 N N . THR A 1 418 ? -12.629 7.949 15.554 1.00 90.38 418 THR A N 1
ATOM 3264 C CA . THR A 1 418 ? -11.554 7.433 16.408 1.00 90.38 418 THR A CA 1
ATOM 3265 C C . THR A 1 418 ? -10.190 7.542 15.741 1.00 90.38 418 THR A C 1
ATOM 3267 O O . THR A 1 418 ? -9.246 8.052 16.347 1.00 90.38 418 THR A O 1
ATOM 3270 N N . GLU A 1 419 ? -10.078 7.099 14.488 1.00 95.19 419 GLU A N 1
ATOM 3271 C CA . GLU A 1 419 ? -8.838 7.194 13.719 1.00 95.19 419 GLU A CA 1
ATOM 3272 C C . GLU A 1 419 ? -8.369 8.652 13.588 1.00 95.19 419 GLU A C 1
ATOM 3274 O O . GLU A 1 419 ? -7.191 8.949 13.796 1.00 95.19 419 GLU A O 1
ATOM 3279 N N . ASP A 1 420 ? -9.290 9.574 13.300 1.00 95.00 420 ASP A N 1
ATOM 3280 C CA . ASP A 1 420 ? -9.003 11.002 13.162 1.00 95.00 420 ASP A CA 1
ATOM 3281 C C . ASP A 1 420 ? -8.551 11.626 14.488 1.00 95.00 420 ASP A C 1
ATOM 3283 O O . ASP A 1 420 ? -7.587 12.390 14.510 1.00 95.00 420 ASP A O 1
ATOM 3287 N N . THR A 1 421 ? -9.171 11.237 15.603 1.00 93.50 421 THR A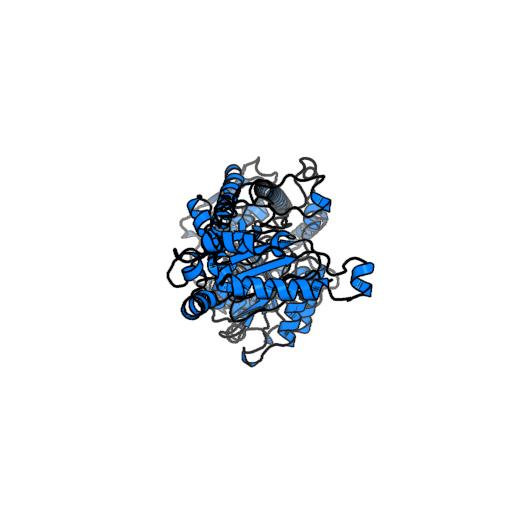 N 1
ATOM 3288 C CA . THR A 1 421 ? -8.810 11.719 16.945 1.00 93.50 421 THR A CA 1
ATOM 3289 C C . THR A 1 421 ? -7.412 11.249 17.351 1.00 93.50 421 THR A C 1
ATOM 3291 O O . THR A 1 421 ? -6.586 12.050 17.797 1.00 93.50 421 THR A O 1
ATOM 3294 N N . ILE A 1 422 ? -7.107 9.960 17.160 1.00 95.81 422 ILE A N 1
ATOM 3295 C CA . ILE A 1 422 ? -5.772 9.406 17.438 1.00 95.81 422 ILE A CA 1
ATOM 3296 C C . ILE A 1 422 ? -4.728 10.067 16.534 1.00 95.81 422 ILE A C 1
ATOM 3298 O O . ILE A 1 422 ? -3.638 10.406 16.998 1.00 95.81 422 ILE A O 1
ATOM 3302 N N . PHE A 1 423 ? -5.056 10.289 15.259 1.00 97.94 423 PHE A N 1
ATOM 3303 C CA . PHE A 1 423 ? -4.180 10.981 14.320 1.00 97.94 423 PHE A CA 1
ATOM 3304 C C . PHE A 1 423 ? -3.861 12.413 14.775 1.00 97.94 423 PHE A C 1
ATOM 3306 O O . PHE A 1 423 ? -2.686 12.780 14.814 1.00 97.94 423 PHE A O 1
ATOM 3313 N N . SER A 1 424 ? -4.862 13.202 15.176 1.00 97.25 424 SER A N 1
ATOM 3314 C CA . SER A 1 424 ? -4.653 14.562 15.692 1.00 97.25 424 SER A CA 1
ATOM 3315 C C . SER A 1 424 ? -3.777 14.574 16.947 1.00 97.25 424 SER A C 1
ATOM 3317 O O . SER A 1 424 ? -2.780 15.295 16.989 1.00 97.25 424 SER A O 1
ATOM 3319 N N . LYS A 1 425 ? -4.050 13.694 17.920 1.00 96.44 425 LYS A N 1
ATOM 3320 C CA . LYS A 1 425 ? -3.215 13.545 19.128 1.00 96.44 425 LYS A CA 1
ATOM 3321 C C . LYS A 1 425 ? -1.779 13.122 18.799 1.00 96.44 425 LYS A C 1
ATOM 3323 O O . LYS A 1 425 ? -0.829 13.551 19.452 1.00 96.44 425 LYS A O 1
ATOM 3328 N N . ALA A 1 426 ? -1.586 12.283 17.780 1.00 98.19 426 ALA A N 1
ATOM 3329 C CA . ALA A 1 426 ? -0.256 11.902 17.311 1.00 98.19 426 ALA A CA 1
ATOM 3330 C C . ALA A 1 426 ? 0.515 13.123 16.776 1.00 98.19 426 ALA A C 1
ATOM 3332 O O . ALA A 1 426 ? 1.680 13.316 17.137 1.00 98.19 426 ALA A O 1
ATOM 3333 N N . GLN A 1 427 ? -0.145 13.988 15.997 1.00 97.69 427 GLN A N 1
ATOM 3334 C CA . GLN A 1 427 ? 0.449 15.230 15.498 1.00 97.69 427 GLN A CA 1
ATOM 3335 C C . GLN A 1 427 ? 0.797 16.207 16.628 1.00 97.69 427 GLN A C 1
ATOM 3337 O O . GLN A 1 427 ? 1.900 16.753 16.629 1.00 97.69 427 GLN A O 1
ATOM 3342 N N . GLU A 1 428 ? -0.089 16.377 17.612 1.00 97.56 428 GLU A N 1
ATOM 3343 C CA . GLU A 1 428 ? 0.155 17.193 18.814 1.00 97.56 428 GLU A CA 1
ATOM 3344 C C . GLU A 1 428 ? 1.363 16.685 19.614 1.00 97.56 428 GLU A C 1
ATOM 3346 O O . GLU A 1 428 ? 2.202 17.468 20.061 1.00 97.56 428 GLU A O 1
ATOM 3351 N N . ASN A 1 429 ? 1.525 15.362 19.701 1.00 97.25 429 ASN A N 1
ATOM 3352 C CA . ASN A 1 429 ? 2.694 14.725 20.308 1.00 97.25 429 ASN A CA 1
ATOM 3353 C C . ASN A 1 429 ? 3.963 14.808 19.437 1.00 97.25 429 ASN A C 1
ATOM 3355 O O . ASN A 1 429 ? 5.027 14.335 19.848 1.00 97.25 429 ASN A O 1
ATOM 3359 N N . GLY A 1 430 ? 3.889 15.403 18.245 1.00 97.25 430 GLY A N 1
ATOM 3360 C CA . GLY A 1 430 ? 5.021 15.607 17.348 1.00 97.25 430 GLY A CA 1
ATOM 3361 C C . GLY A 1 430 ? 5.451 14.342 16.607 1.00 97.25 430 GLY A C 1
ATOM 3362 O O . GLY A 1 430 ? 6.655 14.113 16.451 1.00 97.25 430 GLY A O 1
ATOM 3363 N N . VAL A 1 431 ? 4.501 13.501 16.188 1.00 97.56 431 VAL A N 1
ATOM 3364 C CA . VAL A 1 431 ? 4.732 12.374 15.274 1.00 97.56 431 VAL A CA 1
ATOM 3365 C C . VAL A 1 431 ? 3.675 12.355 14.169 1.00 97.56 431 VAL A C 1
ATOM 3367 O O . VAL A 1 431 ? 2.501 12.625 14.396 1.00 97.56 431 VAL A O 1
ATOM 3370 N N . VAL A 1 432 ? 4.094 12.026 12.948 1.00 96.25 432 VAL A N 1
ATOM 3371 C CA . VAL A 1 432 ? 3.189 11.865 11.807 1.00 96.25 432 VAL A CA 1
ATOM 3372 C C . VAL A 1 432 ? 3.145 10.393 11.421 1.00 96.25 432 VAL A C 1
ATOM 3374 O O . VAL A 1 432 ? 4.174 9.787 11.125 1.00 96.25 432 VAL A O 1
ATOM 3377 N N . VAL A 1 433 ? 1.939 9.836 11.405 1.00 97.69 433 VAL A N 1
ATOM 3378 C CA . VAL A 1 433 ? 1.621 8.491 10.906 1.00 97.69 433 VAL A CA 1
ATOM 3379 C C . VAL A 1 433 ? 0.653 8.608 9.728 1.00 97.69 433 VAL A C 1
ATOM 3381 O O . VAL A 1 433 ? 0.137 9.689 9.456 1.00 97.69 433 VAL A O 1
ATOM 3384 N N . SER A 1 434 ? 0.411 7.528 8.986 1.00 98.50 434 SER A N 1
ATOM 3385 C CA . SER A 1 434 ? -0.627 7.531 7.944 1.00 98.50 434 SER A CA 1
ATOM 3386 C C . SER A 1 434 ? -1.865 6.790 8.434 1.00 98.50 434 SER A C 1
ATOM 3388 O O . SER A 1 434 ? -1.744 5.654 8.891 1.00 98.50 434 SER A O 1
ATOM 3390 N N . LYS A 1 435 ? -3.032 7.427 8.319 1.00 98.44 435 LYS A N 1
ATOM 3391 C CA . LYS A 1 435 ? -4.333 6.821 8.628 1.00 98.44 435 LYS A CA 1
ATOM 3392 C C . LYS A 1 435 ? -4.618 5.663 7.677 1.00 98.44 435 LYS A C 1
ATOM 3394 O O . LYS A 1 435 ? -4.356 5.788 6.480 1.00 98.44 435 LYS A O 1
ATOM 3399 N N . GLY A 1 436 ? -5.130 4.555 8.192 1.00 98.12 436 GLY A N 1
ATOM 3400 C CA . GLY A 1 436 ? -5.466 3.381 7.404 1.00 98.12 436 GLY A CA 1
ATOM 3401 C C . GLY A 1 436 ? -6.592 3.650 6.411 1.00 98.12 436 GLY A C 1
ATOM 3402 O O . GLY A 1 436 ? -6.495 3.238 5.253 1.00 98.12 436 GLY A O 1
ATOM 3403 N N . SER A 1 437 ? -7.579 4.460 6.801 1.00 97.88 437 SER A N 1
ATOM 3404 C CA . SER A 1 437 ? -8.714 4.799 5.939 1.00 97.88 437 SER A CA 1
ATOM 3405 C C . SER A 1 437 ? -8.317 5.569 4.671 1.00 97.88 437 SER A C 1
ATOM 3407 O O . SER A 1 437 ? -9.087 5.608 3.716 1.00 97.88 437 SER A O 1
ATOM 3409 N N . TRP A 1 438 ? -7.137 6.205 4.635 1.00 98.25 438 TRP A N 1
ATOM 3410 C CA . TRP A 1 438 ? -6.642 6.869 3.423 1.00 98.25 438 TRP A CA 1
ATOM 3411 C C . TRP A 1 438 ? -6.356 5.883 2.296 1.00 98.25 438 TRP A C 1
ATOM 3413 O O . TRP A 1 438 ? -6.430 6.261 1.133 1.00 98.25 438 TRP A O 1
ATOM 3423 N N . PHE A 1 439 ? -6.018 4.643 2.637 1.00 98.50 439 PHE A N 1
ATOM 3424 C CA . PHE A 1 439 ? -5.650 3.608 1.679 1.00 98.50 439 PHE A CA 1
ATOM 3425 C C . PHE A 1 439 ? -6.849 2.764 1.240 1.00 98.50 439 PHE A C 1
ATOM 3427 O O . PHE A 1 439 ? -6.706 1.946 0.337 1.00 98.50 439 PHE A O 1
ATOM 3434 N N . MET A 1 440 ? -8.017 2.935 1.863 1.00 98.25 440 MET A N 1
ATOM 3435 C CA . MET A 1 440 ? -9.204 2.146 1.550 1.00 98.25 440 MET A CA 1
ATOM 3436 C C . MET A 1 440 ? -9.774 2.495 0.176 1.00 98.25 440 MET A C 1
ATOM 3438 O O . MET A 1 440 ? -9.942 3.661 -0.174 1.00 98.25 440 MET A O 1
ATOM 3442 N N . THR A 1 441 ? -10.150 1.461 -0.567 1.00 97.56 441 THR A N 1
ATOM 3443 C CA . THR A 1 441 ? -10.920 1.584 -1.816 1.00 97.56 441 THR A CA 1
ATOM 3444 C C . THR A 1 441 ? -12.359 2.044 -1.565 1.00 97.56 441 THR A C 1
ATOM 3446 O O . THR A 1 441 ? -12.923 2.755 -2.394 1.00 97.56 441 THR A O 1
ATOM 3449 N N . ASN A 1 442 ? -12.934 1.683 -0.411 1.00 95.69 442 ASN A N 1
ATOM 3450 C CA . ASN A 1 442 ? -14.238 2.147 0.050 1.00 95.69 442 ASN A CA 1
ATOM 3451 C C . ASN A 1 442 ? -14.237 2.370 1.574 1.00 95.69 442 ASN A C 1
ATOM 3453 O O . ASN A 1 442 ? -14.187 1.420 2.350 1.00 95.69 442 ASN A O 1
ATOM 3457 N N . VAL A 1 443 ? -14.317 3.629 2.015 1.00 93.94 443 VAL A N 1
ATOM 3458 C CA . VAL A 1 443 ? -14.268 3.973 3.448 1.00 93.94 443 VAL A CA 1
ATOM 3459 C C . VAL A 1 443 ? -15.525 3.549 4.217 1.00 93.94 443 VAL A C 1
ATOM 3461 O O . VAL A 1 443 ? -15.450 3.314 5.419 1.00 93.94 443 VAL A O 1
ATOM 3464 N N . THR A 1 444 ? -16.674 3.383 3.553 1.00 93.62 444 THR A N 1
ATOM 3465 C CA . THR A 1 444 ? -17.918 2.962 4.231 1.00 93.62 444 THR A CA 1
ATOM 3466 C C . THR A 1 444 ? -17.872 1.495 4.679 1.00 93.62 444 THR A C 1
ATOM 3468 O O . THR A 1 444 ? -18.697 1.033 5.468 1.00 93.62 444 THR A O 1
ATOM 3471 N N . GLU A 1 445 ? -16.896 0.738 4.178 1.00 93.19 445 GLU A N 1
ATOM 3472 C CA . GLU A 1 445 ? -16.610 -0.643 4.572 1.00 93.19 445 GLU A CA 1
ATOM 3473 C C . GLU A 1 445 ? -15.628 -0.726 5.754 1.00 93.19 445 GLU A C 1
ATOM 3475 O O . GLU A 1 445 ? -15.195 -1.815 6.115 1.00 93.19 445 GLU A O 1
ATOM 3480 N N . MET A 1 446 ? -15.266 0.399 6.384 1.00 91.88 446 MET A N 1
ATOM 3481 C CA . MET A 1 446 ? -14.357 0.411 7.534 1.00 91.88 446 MET A CA 1
ATOM 3482 C C . MET A 1 446 ? -14.976 -0.349 8.716 1.00 91.88 446 MET A C 1
ATOM 3484 O O . MET A 1 446 ? -16.127 -0.109 9.084 1.00 91.88 446 MET A O 1
ATOM 3488 N N . ARG A 1 447 ? -14.209 -1.285 9.291 1.00 88.75 447 ARG A N 1
ATOM 3489 C CA . ARG A 1 447 ? -14.597 -2.140 10.437 1.00 88.75 447 ARG A CA 1
ATOM 3490 C C . ARG A 1 447 ? -13.560 -2.143 11.564 1.00 88.75 447 ARG A C 1
ATOM 3492 O O . ARG A 1 447 ? -13.552 -3.018 12.419 1.00 88.75 447 ARG A O 1
ATOM 3499 N N . GLY A 1 448 ? -12.630 -1.198 11.531 1.00 91.62 448 GLY A N 1
ATOM 3500 C CA . GLY A 1 448 ? -11.527 -1.127 12.477 1.00 91.62 448 GLY A CA 1
ATOM 3501 C C . GLY A 1 448 ? -10.640 0.073 12.200 1.00 91.62 448 GLY A C 1
ATOM 3502 O O . GLY A 1 448 ? -10.776 0.736 11.172 1.00 91.62 448 GLY A O 1
ATOM 3503 N N . VAL A 1 449 ? -9.735 0.353 13.135 1.00 95.00 449 VAL A N 1
ATOM 3504 C CA . VAL A 1 449 ? -8.787 1.466 13.043 1.00 95.00 449 VAL A CA 1
ATOM 3505 C C . VAL A 1 449 ? -7.394 0.910 12.833 1.00 95.00 449 VAL A C 1
ATOM 3507 O O . VAL A 1 449 ? -6.936 0.064 13.602 1.00 95.00 449 VAL A O 1
ATOM 3510 N N . SER A 1 450 ? -6.702 1.434 11.828 1.00 97.31 450 SER A N 1
ATOM 3511 C CA . SER A 1 450 ? -5.345 1.010 11.516 1.00 97.31 450 SER A CA 1
ATOM 3512 C C . SER A 1 450 ? -4.468 2.197 11.148 1.00 97.31 450 SER A C 1
ATOM 3514 O O . SER A 1 450 ? -4.945 3.226 10.675 1.00 97.31 450 SER A O 1
ATOM 3516 N N . PHE A 1 451 ? -3.162 2.053 11.346 1.00 98.62 451 PHE A N 1
ATOM 3517 C CA . PHE A 1 451 ? -2.174 3.059 10.980 1.00 98.62 451 PHE A CA 1
ATOM 3518 C C . PHE A 1 451 ? -0.976 2.413 10.300 1.00 98.62 451 PHE A C 1
ATOM 3520 O O . PHE A 1 451 ? -0.465 1.385 10.744 1.00 98.62 451 PHE A O 1
ATOM 3527 N N . ARG A 1 452 ? -0.463 3.070 9.258 1.00 98.56 452 ARG A N 1
ATOM 3528 C CA . ARG A 1 452 ? 0.809 2.701 8.636 1.00 98.56 452 ARG A CA 1
ATOM 3529 C C . ARG A 1 452 ? 1.940 3.533 9.223 1.00 98.56 452 ARG A C 1
ATOM 3531 O O . ARG A 1 452 ? 1.932 4.765 9.116 1.00 98.56 452 ARG A O 1
ATOM 3538 N N . LEU A 1 453 ? 2.960 2.853 9.734 1.00 98.44 453 LEU A N 1
ATOM 3539 C CA . LEU A 1 453 ? 4.258 3.432 10.064 1.00 98.44 453 LEU A CA 1
ATOM 3540 C C . LEU A 1 453 ? 5.277 3.029 8.997 1.00 98.44 453 LEU A C 1
ATOM 3542 O O . LEU A 1 453 ? 5.232 1.928 8.459 1.00 98.44 453 LEU A O 1
ATOM 3546 N N . THR A 1 454 ? 6.218 3.919 8.688 1.00 97.88 454 THR A N 1
ATOM 3547 C CA . THR A 1 454 ? 7.378 3.586 7.852 1.00 97.88 454 THR A CA 1
ATOM 3548 C C . THR A 1 454 ? 8.652 3.676 8.675 1.00 97.88 454 THR A C 1
ATOM 3550 O O . THR A 1 454 ? 8.817 4.600 9.468 1.00 97.88 454 THR A O 1
ATOM 3553 N N . PHE A 1 455 ? 9.571 2.742 8.453 1.00 96.94 455 PHE A N 1
ATOM 3554 C CA . PHE A 1 455 ? 10.918 2.759 9.033 1.00 96.94 455 PHE A CA 1
ATOM 3555 C C . PHE A 1 455 ? 11.984 3.279 8.044 1.00 96.94 455 PHE A C 1
ATOM 3557 O O . PHE A 1 455 ? 13.180 3.244 8.332 1.00 96.94 455 PHE A O 1
ATOM 3564 N N . ALA A 1 456 ? 11.562 3.813 6.889 1.00 96.00 456 ALA A N 1
ATOM 3565 C CA . ALA A 1 456 ? 12.456 4.327 5.847 1.00 96.00 456 ALA A CA 1
ATOM 3566 C C . ALA A 1 456 ? 12.920 5.775 6.073 1.00 96.00 456 ALA A C 1
ATOM 3568 O O . ALA A 1 456 ? 14.060 6.116 5.781 1.00 96.00 456 ALA A O 1
ATOM 3569 N N . ALA A 1 457 ? 12.012 6.648 6.522 1.00 93.31 457 ALA A N 1
ATOM 3570 C CA . ALA A 1 457 ? 12.185 8.096 6.377 1.00 93.31 457 ALA A CA 1
ATOM 3571 C C . ALA A 1 457 ? 12.951 8.761 7.531 1.00 93.31 457 ALA A C 1
ATOM 3573 O O . ALA A 1 457 ? 13.756 9.660 7.302 1.00 93.31 457 ALA A O 1
ATOM 3574 N N . ALA A 1 458 ? 12.680 8.355 8.773 1.00 93.44 458 ALA A N 1
ATOM 3575 C CA . ALA A 1 458 ? 13.293 8.960 9.953 1.00 93.44 458 ALA A CA 1
ATOM 3576 C C . ALA A 1 458 ? 14.741 8.481 10.155 1.00 93.44 458 ALA A C 1
ATOM 3578 O O . ALA A 1 458 ? 15.110 7.386 9.730 1.00 93.44 458 ALA A O 1
ATOM 3579 N N . GLN A 1 459 ? 15.559 9.275 10.846 1.00 92.38 459 GLN A N 1
ATOM 3580 C CA . GLN A 1 459 ? 16.833 8.796 11.397 1.00 92.38 459 GLN A CA 1
ATOM 3581 C C . GLN A 1 459 ? 16.577 7.732 12.475 1.00 92.38 459 GLN A C 1
ATOM 3583 O O . GLN A 1 459 ? 15.529 7.767 13.124 1.00 92.38 459 GLN A O 1
ATOM 3588 N N . GLU A 1 460 ? 17.513 6.797 12.665 1.00 89.31 460 GLU A N 1
ATOM 3589 C CA . GLU A 1 460 ? 17.338 5.646 13.567 1.00 89.31 460 GLU A CA 1
ATOM 3590 C C . GLU A 1 460 ? 16.985 6.078 14.998 1.00 89.31 460 GLU A C 1
ATOM 3592 O O . GLU A 1 460 ? 16.048 5.548 15.595 1.00 89.31 460 GLU A O 1
ATOM 3597 N N . GLU A 1 461 ? 17.640 7.123 15.508 1.00 88.56 461 GLU A N 1
ATOM 3598 C CA . GLU A 1 461 ? 17.418 7.672 16.850 1.00 88.56 461 GLU A CA 1
ATOM 3599 C C . GLU A 1 461 ? 16.011 8.272 17.016 1.00 88.56 461 GLU A C 1
ATOM 3601 O O . GLU A 1 461 ? 15.482 8.376 18.127 1.00 88.56 461 GLU A O 1
ATOM 3606 N N . GLY A 1 462 ? 15.397 8.688 15.905 1.00 94.12 462 GLY A N 1
ATOM 3607 C CA . GLY A 1 462 ? 14.052 9.250 15.866 1.00 94.12 462 GLY A CA 1
ATOM 3608 C C . GLY A 1 462 ? 12.946 8.196 15.850 1.00 94.12 462 GLY A C 1
ATOM 3609 O O . GLY A 1 462 ? 11.837 8.499 16.288 1.00 94.12 462 GLY A O 1
ATOM 3610 N N . ILE A 1 463 ? 13.229 6.970 15.388 1.00 96.62 463 ILE A N 1
ATOM 3611 C CA . ILE A 1 463 ? 12.222 5.910 15.214 1.00 96.62 463 ILE A CA 1
ATOM 3612 C C . ILE A 1 463 ? 11.586 5.543 16.559 1.00 96.62 463 ILE A C 1
ATOM 3614 O O . ILE A 1 463 ? 10.366 5.614 16.702 1.00 96.62 463 ILE A O 1
ATOM 3618 N N . ALA A 1 464 ? 12.399 5.217 17.568 1.00 95.50 464 ALA A N 1
ATOM 3619 C CA . ALA A 1 464 ? 11.885 4.809 18.876 1.00 95.50 464 ALA A CA 1
ATOM 3620 C C . ALA A 1 464 ? 11.061 5.921 19.548 1.00 95.50 464 ALA A C 1
ATOM 3622 O O . ALA A 1 464 ? 9.962 5.680 20.046 1.00 95.50 464 ALA A O 1
ATOM 3623 N N . ARG A 1 465 ? 11.544 7.167 19.468 1.00 96.69 465 ARG A N 1
ATOM 3624 C CA . ARG A 1 465 ? 10.849 8.349 20.001 1.00 96.69 465 ARG A CA 1
ATOM 3625 C C . ARG A 1 465 ? 9.524 8.621 19.286 1.00 96.69 465 ARG A C 1
ATOM 3627 O O . ARG A 1 465 ? 8.560 9.044 19.919 1.00 96.69 465 ARG A O 1
ATOM 3634 N N . ALA A 1 466 ? 9.465 8.397 17.973 1.00 98.06 466 ALA A N 1
ATOM 3635 C CA . ALA A 1 466 ? 8.235 8.529 17.200 1.00 98.06 466 ALA A CA 1
ATOM 3636 C C . ALA A 1 466 ? 7.185 7.504 17.654 1.00 98.06 466 ALA A C 1
ATOM 3638 O O . ALA A 1 466 ? 6.035 7.874 17.892 1.00 98.06 466 ALA A O 1
ATOM 3639 N N . VAL A 1 467 ? 7.585 6.245 17.855 1.00 98.06 467 VAL A N 1
ATOM 3640 C CA . VAL A 1 467 ? 6.684 5.199 18.362 1.00 98.06 467 VAL A CA 1
ATOM 3641 C C . VAL A 1 467 ? 6.239 5.482 19.793 1.00 98.06 467 VAL A C 1
ATOM 3643 O O . VAL A 1 467 ? 5.063 5.315 20.106 1.00 98.06 467 VAL A O 1
ATOM 3646 N N . GLU A 1 468 ? 7.132 5.976 20.651 1.00 97.81 468 GLU A N 1
ATOM 3647 C CA . GLU A 1 468 ? 6.778 6.405 22.005 1.00 97.81 468 GLU A CA 1
ATOM 3648 C C . GLU A 1 468 ? 5.671 7.474 21.988 1.00 97.81 468 GLU A C 1
ATOM 3650 O O . GLU A 1 468 ? 4.654 7.336 22.673 1.00 97.81 468 GLU A O 1
ATOM 3655 N N . ARG A 1 469 ? 5.840 8.519 21.168 1.00 98.31 469 ARG A N 1
ATOM 3656 C CA . ARG A 1 469 ? 4.858 9.603 20.982 1.00 98.31 469 ARG A CA 1
ATOM 3657 C C . ARG A 1 469 ? 3.532 9.095 20.422 1.00 98.31 469 ARG A C 1
ATOM 3659 O O . ARG A 1 469 ? 2.473 9.534 20.871 1.00 98.31 469 ARG A O 1
ATOM 3666 N N . PHE A 1 470 ? 3.583 8.146 19.490 1.00 98.56 470 PHE A N 1
ATOM 3667 C CA . PHE A 1 470 ? 2.388 7.525 18.928 1.00 98.56 470 PHE A CA 1
ATOM 3668 C C . PHE A 1 470 ? 1.652 6.674 19.975 1.00 98.56 470 PHE A C 1
ATOM 3670 O O . PHE A 1 470 ? 0.445 6.818 20.151 1.00 98.56 470 PHE A O 1
ATOM 3677 N N . GLY A 1 471 ? 2.377 5.882 20.768 1.00 97.81 471 GLY A N 1
ATOM 3678 C CA . GLY A 1 471 ? 1.809 5.129 21.887 1.00 97.81 471 GLY A CA 1
ATOM 3679 C C . GLY A 1 471 ? 1.162 6.026 22.947 1.00 97.81 471 GLY A C 1
ATOM 3680 O O . GLY A 1 471 ? 0.114 5.672 23.486 1.00 97.81 471 GLY A O 1
ATOM 3681 N N . ARG A 1 472 ? 1.736 7.209 23.222 1.00 97.06 472 ARG A N 1
ATOM 3682 C CA . ARG A 1 472 ? 1.111 8.224 24.094 1.00 97.06 472 ARG A CA 1
ATOM 3683 C C . ARG A 1 472 ? -0.192 8.766 23.504 1.00 97.06 472 ARG A C 1
ATOM 3685 O O . ARG A 1 472 ? -1.136 8.963 24.256 1.00 97.06 472 ARG A O 1
ATOM 3692 N N . ALA A 1 473 ? -0.266 8.972 22.188 1.00 96.88 473 ALA A N 1
ATOM 3693 C CA . ALA A 1 473 ? -1.493 9.428 21.530 1.00 96.88 473 ALA A CA 1
ATOM 3694 C C . ALA A 1 473 ? -2.622 8.393 21.648 1.00 96.88 473 ALA A C 1
ATOM 3696 O O . ALA A 1 473 ? -3.746 8.754 21.989 1.00 96.88 473 ALA A O 1
ATOM 3697 N N . ILE A 1 474 ? -2.306 7.107 21.446 1.00 94.62 474 ILE A N 1
ATOM 3698 C CA . ILE A 1 474 ? -3.270 6.010 21.623 1.00 94.62 474 ILE A CA 1
ATOM 3699 C C . ILE A 1 474 ? -3.727 5.928 23.082 1.00 94.62 474 ILE A C 1
ATOM 3701 O O . ILE A 1 474 ? -4.925 5.877 23.330 1.00 94.62 474 ILE A O 1
ATOM 3705 N N . ARG A 1 475 ? -2.804 5.962 24.056 1.00 91.81 475 ARG A N 1
ATOM 3706 C CA . ARG A 1 475 ? -3.171 5.968 25.485 1.00 91.81 475 ARG A CA 1
ATOM 3707 C C . ARG A 1 475 ? -4.050 7.152 25.856 1.00 91.81 475 ARG A C 1
ATOM 3709 O O . ARG A 1 475 ? -5.066 6.935 26.489 1.00 91.81 475 ARG A O 1
ATOM 3716 N N . SER A 1 476 ? -3.711 8.357 25.401 1.00 89.88 476 SER A N 1
ATOM 3717 C CA . SER A 1 476 ? -4.531 9.542 25.664 1.00 89.88 476 SER A CA 1
ATOM 3718 C C . SER A 1 476 ? -5.942 9.397 25.092 1.00 89.88 476 SER A C 1
ATOM 3720 O O . SER A 1 476 ? -6.897 9.757 25.762 1.00 89.88 476 SER A O 1
ATOM 3722 N N . TYR A 1 477 ? -6.098 8.830 23.890 1.00 87.56 477 TYR A N 1
ATOM 3723 C CA . TYR A 1 477 ? -7.428 8.514 23.364 1.00 87.56 477 TYR A CA 1
ATOM 3724 C C . TYR A 1 477 ? -8.166 7.488 24.238 1.00 87.56 477 TYR A C 1
ATOM 3726 O O . TYR A 1 477 ? -9.347 7.659 24.516 1.00 87.56 477 TYR A O 1
ATOM 3734 N N . LEU A 1 478 ? -7.480 6.429 24.675 1.00 83.94 478 LEU A N 1
ATOM 3735 C CA . LEU A 1 478 ? -8.075 5.396 25.524 1.00 83.94 478 LEU A CA 1
ATOM 3736 C C . LEU A 1 478 ? -8.454 5.928 26.913 1.00 83.94 478 LEU A C 1
ATOM 3738 O O . LEU A 1 478 ? -9.486 5.530 27.432 1.00 83.94 478 LEU A O 1
ATOM 3742 N N . GLU A 1 479 ? -7.660 6.823 27.499 1.00 80.31 479 GLU A N 1
ATOM 3743 C CA . GLU A 1 479 ? -7.954 7.510 28.765 1.00 80.31 479 GLU A CA 1
ATOM 3744 C C . GLU A 1 479 ? -9.178 8.420 28.622 1.00 80.31 479 GLU A C 1
ATOM 3746 O O . GLU A 1 479 ? -10.097 8.347 29.437 1.00 80.31 479 GLU A O 1
ATOM 3751 N N . ASP A 1 480 ? -9.248 9.202 27.539 1.00 75.12 480 ASP A N 1
ATOM 3752 C CA . ASP A 1 480 ? -10.435 10.004 27.229 1.00 75.12 480 ASP A CA 1
ATOM 3753 C C . ASP A 1 480 ? -11.676 9.104 27.056 1.00 75.12 480 ASP A C 1
ATOM 3755 O O . ASP A 1 480 ? -12.771 9.466 27.483 1.00 75.12 480 ASP A O 1
ATOM 3759 N N . ALA A 1 481 ? -11.503 7.911 26.469 1.00 66.06 481 ALA A N 1
ATOM 3760 C CA . ALA A 1 481 ? -12.577 6.957 26.190 1.00 66.06 481 ALA A CA 1
ATOM 3761 C C . ALA A 1 481 ? -13.029 6.113 27.389 1.00 66.06 481 ALA A C 1
ATOM 3763 O O . ALA A 1 481 ? -14.191 5.706 27.441 1.00 66.06 481 ALA A O 1
ATOM 3764 N N . ALA A 1 482 ? -12.125 5.816 28.323 1.00 57.25 482 ALA A N 1
ATOM 3765 C CA . ALA A 1 482 ? -12.372 4.973 29.491 1.00 57.25 482 ALA A CA 1
ATOM 3766 C C . ALA A 1 482 ? -12.839 5.770 30.724 1.00 57.25 482 ALA A C 1
ATOM 3768 O O . ALA A 1 482 ? -13.278 5.177 31.711 1.00 57.25 482 ALA A O 1
ATOM 3769 N N . GLY A 1 483 ? -12.752 7.103 30.681 1.00 55.97 483 GLY A N 1
ATOM 3770 C CA . GLY A 1 483 ? -12.834 7.939 31.875 1.00 55.97 483 GLY A CA 1
ATOM 3771 C C . GLY A 1 483 ? -11.541 7.872 32.699 1.00 55.97 483 GLY A C 1
ATOM 3772 O O . GLY A 1 483 ? -10.605 7.144 32.381 1.00 55.97 483 GLY A O 1
ATOM 3773 N N . THR A 1 484 ? -11.468 8.637 33.789 1.00 53.47 484 THR A N 1
ATOM 3774 C CA . THR A 1 484 ? -10.219 8.862 34.547 1.00 53.47 484 THR A CA 1
ATOM 3775 C C . THR A 1 484 ? -9.703 7.644 35.323 1.00 53.47 484 THR A C 1
ATOM 3777 O O . THR A 1 484 ? -8.605 7.690 35.873 1.00 53.47 484 THR A O 1
ATOM 3780 N N . GLY A 1 485 ? -10.486 6.562 35.412 1.00 53.16 485 GLY A N 1
ATOM 3781 C CA . GLY A 1 485 ? -10.199 5.428 36.297 1.00 53.16 485 GLY A CA 1
ATOM 3782 C C . GLY A 1 485 ? -10.334 5.763 37.788 1.00 53.16 485 GLY A C 1
ATOM 3783 O O . GLY A 1 485 ? -10.032 4.921 38.636 1.00 53.16 485 GLY A O 1
ATOM 3784 N N . ASP A 1 486 ? -10.800 6.970 38.120 1.00 63.44 486 ASP A N 1
ATOM 3785 C CA . ASP A 1 486 ? -11.078 7.354 39.495 1.00 63.44 486 ASP A CA 1
ATOM 3786 C C . ASP A 1 486 ? -12.188 6.473 40.070 1.00 63.44 486 ASP A C 1
ATOM 3788 O O . ASP A 1 486 ? -13.202 6.190 39.428 1.00 63.44 486 ASP A O 1
ATOM 3792 N N . ILE A 1 487 ? -12.016 6.061 41.325 1.00 69.00 487 ILE A N 1
ATOM 3793 C CA . ILE A 1 487 ? -13.046 5.325 42.053 1.00 69.00 487 ILE A CA 1
ATOM 3794 C C . ILE A 1 487 ? -14.242 6.264 42.263 1.00 69.00 487 ILE A C 1
ATOM 3796 O O . ILE A 1 487 ? -14.228 7.110 43.156 1.00 69.00 487 ILE A O 1
ATOM 3800 N N . CYS A 1 488 ? -15.296 6.103 41.458 1.00 72.75 488 CYS A N 1
ATOM 3801 C CA . CYS A 1 488 ? -16.521 6.902 41.582 1.00 72.75 488 CYS A CA 1
ATOM 3802 C C . CYS A 1 488 ? -17.341 6.535 42.831 1.00 72.75 488 CYS A C 1
ATOM 3804 O O . CYS A 1 488 ? -18.120 7.347 43.327 1.00 72.75 488 CYS A O 1
ATOM 3806 N N . GLY A 1 489 ? -17.173 5.314 43.349 1.00 78.25 489 GLY A N 1
ATOM 3807 C CA . GLY A 1 489 ? -17.878 4.815 44.523 1.00 78.25 489 GLY A CA 1
ATOM 3808 C C . GLY A 1 489 ? -17.245 3.553 45.092 1.00 78.25 489 GLY A C 1
ATOM 3809 O O . GLY A 1 489 ? -16.489 2.857 44.420 1.00 78.25 489 GLY A O 1
ATOM 3810 N N . SER A 1 490 ? -17.564 3.249 46.347 1.00 82.31 490 SER A N 1
ATOM 3811 C CA . SER A 1 490 ? -17.124 2.022 47.008 1.00 82.31 490 SER A CA 1
ATOM 3812 C C . SER A 1 490 ? -18.282 1.390 47.764 1.00 82.31 490 SER A C 1
ATOM 3814 O O . SER A 1 490 ? -19.177 2.076 48.256 1.00 82.31 490 SER A O 1
ATOM 3816 N N . TYR A 1 491 ? -18.255 0.068 47.851 1.00 87.19 491 TYR A N 1
ATOM 3817 C CA . TYR A 1 491 ? -19.261 -0.721 48.538 1.00 87.19 491 TYR A CA 1
ATOM 3818 C C . TYR A 1 491 ? -18.594 -1.569 49.621 1.00 87.19 491 TYR A C 1
ATOM 3820 O O . TYR A 1 491 ? -17.507 -2.112 49.422 1.00 87.19 491 TYR A O 1
ATOM 3828 N N . GLN A 1 492 ? -19.267 -1.717 50.761 1.00 87.25 492 GLN A N 1
ATOM 3829 C CA . GLN A 1 492 ? -18.880 -2.657 51.808 1.00 87.25 492 GLN A CA 1
ATOM 3830 C C . GLN A 1 492 ? -20.047 -3.579 52.133 1.00 87.25 492 GLN A C 1
ATOM 3832 O O . GLN A 1 492 ? -21.167 -3.111 52.344 1.00 87.25 492 GLN A O 1
ATOM 3837 N N . LYS A 1 493 ? -19.771 -4.886 52.226 1.00 85.56 493 LYS A N 1
ATOM 3838 C CA . LYS A 1 493 ? -20.816 -5.887 52.440 1.00 85.56 493 LYS A CA 1
ATOM 3839 C C . LYS A 1 493 ? -21.463 -5.754 53.805 1.00 85.56 493 LYS A C 1
ATOM 3841 O O . LYS A 1 493 ? -20.806 -6.011 54.808 1.00 85.56 493 LYS A O 1
ATOM 3846 N N . ARG A 1 494 ? -22.742 -5.369 53.855 1.00 86.50 494 ARG A N 1
ATOM 3847 C CA . ARG A 1 494 ? -23.489 -5.238 55.119 1.00 86.50 494 ARG A CA 1
ATOM 3848 C C . ARG A 1 494 ? -24.254 -6.509 55.458 1.00 86.50 494 ARG A C 1
ATOM 3850 O O . ARG A 1 494 ? -24.190 -6.963 56.599 1.00 86.50 494 ARG A O 1
ATOM 3857 N N . ASN A 1 495 ? -24.910 -7.118 54.470 1.00 87.88 495 ASN A N 1
ATOM 3858 C CA . ASN A 1 495 ? -25.661 -8.351 54.675 1.00 87.88 495 ASN A CA 1
ATOM 3859 C C . ASN A 1 495 ? -24.800 -9.562 54.314 1.00 87.88 495 ASN A C 1
ATOM 3861 O O . ASN A 1 495 ? -24.755 -10.007 53.168 1.00 87.88 495 ASN A O 1
ATOM 3865 N N . LEU A 1 496 ? -24.102 -10.103 55.314 1.00 88.44 496 LEU A N 1
ATOM 3866 C CA . LEU A 1 496 ? -23.370 -11.359 55.158 1.00 88.44 496 LEU A CA 1
ATOM 3867 C C . LEU A 1 496 ? -24.343 -12.538 55.136 1.00 88.44 496 LEU A C 1
ATOM 3869 O O . LEU A 1 496 ? -25.118 -12.739 56.087 1.00 88.44 496 LEU A O 1
ATOM 3873 N N . TRP A 1 497 ? -24.244 -13.354 54.088 1.00 87.69 497 TRP A N 1
ATOM 3874 C CA . TRP A 1 497 ? -24.915 -14.645 54.048 1.00 87.69 497 TRP A CA 1
ATOM 3875 C C . TRP A 1 497 ? -24.354 -15.522 55.174 1.00 87.69 497 TRP A C 1
ATOM 3877 O O . TRP A 1 497 ? -23.178 -15.425 55.527 1.00 87.69 497 TRP A O 1
ATOM 3887 N N . HIS A 1 498 ? -25.189 -16.346 55.811 1.00 87.62 498 HIS A N 1
ATOM 3888 C CA . HIS A 1 498 ? -24.785 -17.056 57.030 1.00 87.62 498 HIS A CA 1
ATOM 3889 C C . HIS A 1 498 ? -23.493 -17.901 56.898 1.00 87.62 498 HIS A C 1
ATOM 3891 O O . HIS A 1 498 ? -22.736 -17.903 57.870 1.00 87.62 498 HIS A O 1
ATOM 3897 N N . PRO A 1 499 ? -23.160 -18.537 55.749 1.00 88.12 499 PRO A N 1
ATOM 3898 C CA . PRO A 1 499 ? -21.901 -19.269 55.572 1.00 88.12 499 PRO A CA 1
ATOM 3899 C C . PRO A 1 499 ? -20.672 -18.367 55.434 1.00 88.12 499 PRO A C 1
ATOM 3901 O O . PRO A 1 499 ? -19.553 -18.835 55.599 1.00 88.12 499 PRO A O 1
ATOM 3904 N N . GLU A 1 500 ? -20.858 -17.082 55.133 1.00 88.75 500 GLU A N 1
ATOM 3905 C CA . GLU A 1 500 ? -19.766 -16.120 54.954 1.00 88.75 500 GLU A CA 1
ATOM 3906 C C . GLU A 1 500 ? -19.309 -15.510 56.281 1.00 88.75 500 GLU A C 1
ATOM 3908 O O . GLU A 1 500 ? -18.178 -15.044 56.397 1.00 88.75 500 GLU A O 1
ATOM 3913 N N . ARG A 1 501 ? -20.183 -15.509 57.294 1.00 91.25 501 ARG A N 1
ATOM 3914 C CA . ARG A 1 501 ? -19.940 -14.890 58.608 1.00 91.25 501 ARG A CA 1
ATOM 3915 C C . ARG A 1 501 ? -18.682 -15.387 59.339 1.00 91.25 501 ARG A C 1
ATOM 3917 O O . ARG A 1 501 ? -18.112 -14.585 60.071 1.00 91.25 501 ARG A O 1
ATOM 3924 N N . PRO A 1 502 ? -18.220 -16.644 59.175 1.00 94.56 502 PRO A N 1
ATOM 3925 C CA . PRO A 1 502 ? -16.937 -17.078 59.731 1.00 94.56 502 PRO A CA 1
ATOM 3926 C C . PRO A 1 502 ? -15.710 -16.443 59.058 1.00 94.56 502 PRO A C 1
ATOM 3928 O O . PRO A 1 502 ? -14.637 -16.436 59.655 1.00 94.56 502 PRO A O 1
ATOM 3931 N N . TYR A 1 503 ? -15.848 -15.935 57.830 1.00 91.81 503 TYR A N 1
ATOM 3932 C CA . TYR A 1 503 ? -14.729 -15.492 56.988 1.00 91.81 503 TYR A CA 1
ATOM 3933 C C . TYR A 1 503 ? -14.725 -13.983 56.720 1.00 91.81 503 TYR A C 1
ATOM 3935 O O . TYR A 1 503 ? -13.673 -13.414 56.437 1.00 91.81 503 TYR A O 1
ATOM 3943 N N . LEU A 1 504 ? -15.886 -13.328 56.798 1.00 90.12 504 LEU A N 1
ATOM 3944 C CA . LEU A 1 504 ? -16.064 -11.915 56.468 1.00 90.12 504 LEU A CA 1
ATOM 3945 C C . LEU A 1 504 ? -16.569 -11.110 57.667 1.00 90.12 504 LEU A C 1
ATOM 3947 O O . LEU A 1 504 ? -17.320 -11.599 58.507 1.00 90.12 504 LEU A O 1
ATOM 3951 N N . THR A 1 505 ? -16.198 -9.829 57.702 1.00 90.31 505 THR A N 1
ATOM 3952 C CA . THR A 1 505 ? -16.734 -8.850 58.658 1.00 90.31 505 THR A CA 1
ATOM 3953 C C . THR A 1 505 ? -17.717 -7.927 57.952 1.00 90.31 505 THR A C 1
ATOM 3955 O O . THR A 1 505 ? -17.422 -7.418 56.872 1.00 90.31 505 THR A O 1
ATOM 3958 N N . LEU A 1 506 ? -18.876 -7.691 58.568 1.00 89.38 506 LEU A N 1
ATOM 3959 C CA . LEU A 1 506 ? -19.889 -6.796 58.015 1.00 89.38 506 LEU A CA 1
ATOM 3960 C C . LEU A 1 506 ? -19.430 -5.330 58.038 1.00 89.38 506 LEU A C 1
ATOM 3962 O O . LEU A 1 506 ? -18.904 -4.834 59.038 1.00 89.38 506 LEU A O 1
ATOM 3966 N N . GLY A 1 507 ? -19.672 -4.631 56.934 1.00 86.25 507 GLY A N 1
ATOM 3967 C CA . GLY A 1 507 ? -19.481 -3.194 56.800 1.00 86.25 507 GLY A CA 1
ATOM 3968 C C . GLY A 1 507 ? -20.487 -2.406 57.639 1.00 86.25 507 GLY A C 1
ATOM 3969 O O . GLY A 1 507 ? -21.641 -2.808 57.812 1.00 86.25 507 GLY A O 1
ATOM 3970 N N . ARG A 1 508 ? -20.052 -1.259 58.167 1.00 86.38 508 ARG A N 1
ATOM 3971 C CA . ARG A 1 508 ? -20.901 -0.363 58.978 1.00 86.38 508 ARG A CA 1
ATOM 3972 C C . ARG A 1 508 ? -21.337 0.899 58.242 1.00 86.38 508 ARG A C 1
ATOM 3974 O O . ARG A 1 508 ? -22.260 1.565 58.701 1.00 86.38 508 ARG A O 1
ATOM 3981 N N . ASN A 1 509 ? -20.690 1.214 57.124 1.00 85.25 509 ASN A N 1
ATOM 3982 C CA . ASN A 1 509 ? -20.998 2.403 56.341 1.00 85.25 509 ASN A CA 1
ATOM 3983 C C . ASN A 1 509 ? -22.378 2.275 55.673 1.00 85.25 509 ASN A C 1
ATOM 3985 O O . ASN A 1 509 ? -22.759 1.167 55.287 1.00 85.25 509 ASN A O 1
ATOM 3989 N N . PRO A 1 510 ? -23.141 3.375 55.541 1.00 85.00 510 PRO A N 1
ATOM 3990 C CA . PRO A 1 510 ? -24.382 3.371 54.774 1.00 85.00 510 PRO A CA 1
ATOM 3991 C C . PRO A 1 510 ? -24.107 3.056 53.297 1.00 85.00 510 PRO A C 1
ATOM 3993 O O . PRO A 1 510 ? -23.014 3.315 52.794 1.00 85.00 510 PRO A O 1
ATOM 3996 N N . HIS A 1 511 ? -25.103 2.506 52.598 1.00 90.19 511 HIS A N 1
ATOM 3997 C CA . HIS A 1 511 ? -25.024 2.377 51.145 1.00 90.19 511 HIS A CA 1
ATOM 3998 C C . HIS A 1 511 ? -25.225 3.760 50.526 1.00 90.19 511 HIS A C 1
ATOM 4000 O O . HIS A 1 511 ? -26.240 4.399 50.791 1.00 90.19 511 HIS A O 1
ATOM 4006 N N . LEU A 1 512 ? -24.250 4.211 49.739 1.00 91.94 512 LEU A N 1
ATOM 4007 C CA . LEU A 1 512 ? -24.260 5.511 49.075 1.00 91.94 512 LEU A CA 1
ATOM 4008 C C . LEU A 1 512 ? -24.171 5.316 47.562 1.00 91.94 512 LEU A C 1
ATOM 4010 O O . LEU A 1 512 ? -23.473 4.420 47.083 1.00 91.94 512 LEU A O 1
ATOM 4014 N N . ALA A 1 513 ? -24.878 6.161 46.823 1.00 93.06 513 ALA A N 1
ATOM 4015 C CA . ALA A 1 513 ? -24.857 6.187 45.373 1.00 93.06 513 ALA A CA 1
ATOM 4016 C C . ALA A 1 513 ? -23.673 7.026 44.873 1.00 93.06 513 ALA A C 1
ATOM 4018 O O . ALA A 1 513 ? -23.387 8.109 45.385 1.00 93.06 513 ALA A O 1
ATOM 4019 N N . ALA A 1 514 ? -23.005 6.568 43.825 1.00 90.31 514 ALA A N 1
ATOM 4020 C CA . ALA A 1 514 ? -21.937 7.291 43.152 1.00 90.31 514 ALA A CA 1
ATOM 4021 C C . ALA A 1 514 ? -22.486 8.139 42.005 1.00 90.31 514 ALA A C 1
ATOM 4023 O O . ALA A 1 514 ? -23.425 7.730 41.325 1.00 90.31 514 ALA A O 1
ATOM 4024 N N . GLY A 1 515 ? -21.885 9.303 41.756 1.00 85.81 515 GLY A N 1
ATOM 4025 C CA . GLY A 1 515 ? -22.109 10.020 40.501 1.00 85.81 515 GLY A CA 1
ATOM 4026 C C . GLY A 1 515 ? -21.507 9.240 39.335 1.00 85.81 515 GLY A C 1
ATOM 4027 O O . GLY A 1 515 ? -20.438 8.647 39.474 1.00 85.81 515 GLY A O 1
ATOM 4028 N N . THR A 1 516 ? -22.189 9.240 38.195 1.00 80.12 516 THR A N 1
ATOM 4029 C CA . THR A 1 516 ? -21.682 8.633 36.961 1.00 80.12 516 THR A CA 1
ATOM 4030 C C . THR A 1 516 ? -21.416 9.708 35.901 1.00 80.12 516 THR A C 1
ATOM 4032 O O . THR A 1 516 ? -21.990 10.801 35.976 1.00 80.12 516 THR A O 1
ATOM 4035 N N . PRO A 1 517 ? -20.573 9.421 34.892 1.00 71.44 517 PRO A N 1
ATOM 4036 C CA . PRO A 1 517 ? -20.413 10.298 33.731 1.00 71.44 517 PRO A CA 1
ATOM 4037 C C . PRO A 1 517 ? -21.687 10.421 32.879 1.00 71.44 517 PRO A C 1
ATOM 4039 O O . PRO A 1 517 ? -21.795 11.344 32.073 1.00 71.44 517 PRO A O 1
ATOM 4042 N N . LEU A 1 518 ? -22.643 9.501 33.047 1.00 73.44 518 LEU A N 1
ATOM 4043 C CA . LEU A 1 518 ? -23.890 9.471 32.293 1.00 73.44 518 LEU A CA 1
ATOM 4044 C C . LEU A 1 518 ? -24.828 10.593 32.760 1.00 73.44 518 LEU A C 1
ATOM 4046 O O . LEU A 1 518 ? -24.886 10.925 33.947 1.00 73.44 518 LEU A O 1
ATOM 4050 N N . LYS A 1 519 ? -25.581 11.172 31.823 1.00 74.31 519 LYS A N 1
ATOM 4051 C CA . LYS A 1 519 ? -26.520 12.270 32.081 1.00 74.31 519 LYS A CA 1
ATOM 4052 C C . LYS A 1 519 ? -27.887 11.961 31.487 1.00 74.31 519 LYS A C 1
ATOM 4054 O O . LYS A 1 519 ? -27.966 11.311 30.449 1.00 74.31 519 LYS A O 1
ATOM 4059 N N . ASP A 1 520 ? -28.940 12.438 32.141 1.00 71.44 520 ASP A N 1
ATOM 4060 C CA . ASP A 1 520 ? -30.291 12.417 31.581 1.00 71.44 520 ASP A CA 1
ATOM 4061 C C . ASP A 1 520 ? -30.486 13.505 30.504 1.00 71.44 520 ASP A C 1
ATOM 4063 O O . ASP A 1 520 ? -29.608 14.341 30.264 1.00 71.44 520 ASP A O 1
ATOM 4067 N N . ILE A 1 521 ? -31.664 13.517 29.872 1.00 66.81 521 ILE A N 1
ATOM 4068 C CA . ILE A 1 521 ? -32.038 14.479 28.818 1.00 66.81 521 ILE A CA 1
ATOM 4069 C C . ILE A 1 521 ? -31.994 15.950 29.268 1.00 66.81 521 ILE A C 1
ATOM 4071 O O . ILE A 1 521 ? -31.931 16.850 28.435 1.00 66.81 521 ILE A O 1
ATOM 4075 N N . ASN A 1 522 ? -32.016 16.207 30.578 1.00 70.62 522 ASN A N 1
ATOM 4076 C CA . ASN A 1 522 ? -31.945 17.544 31.165 1.00 70.62 522 ASN A CA 1
ATOM 4077 C C . ASN A 1 522 ? -30.519 17.890 31.629 1.00 70.62 522 ASN A C 1
ATOM 4079 O O . ASN A 1 522 ? -30.299 18.930 32.253 1.00 70.62 522 ASN A O 1
ATOM 4083 N N . GLY A 1 523 ? -29.541 17.026 31.344 1.00 69.62 523 GLY A N 1
ATOM 4084 C CA . GLY A 1 523 ? -28.141 17.203 31.708 1.00 69.62 523 GLY A CA 1
ATOM 4085 C C . GLY A 1 523 ? -27.820 16.888 33.172 1.00 69.62 523 GLY A C 1
ATOM 4086 O O . GLY A 1 523 ? -26.697 17.167 33.606 1.00 69.62 523 GLY A O 1
ATOM 4087 N N . LYS A 1 524 ? -28.755 16.312 33.941 1.00 80.50 524 LYS A N 1
ATOM 4088 C CA . LYS A 1 524 ? -28.508 15.878 35.321 1.00 80.50 524 LYS A CA 1
ATOM 4089 C C . LYS A 1 524 ? -27.699 14.584 35.294 1.00 80.50 524 LYS A C 1
ATOM 4091 O O . LYS A 1 524 ? -28.081 13.618 34.640 1.00 80.50 524 LYS A O 1
ATOM 4096 N N . SER A 1 525 ? -26.589 14.556 36.031 1.00 81.75 525 SER A N 1
ATOM 4097 C CA . SER A 1 525 ? -25.794 13.338 36.197 1.00 81.75 525 SER A CA 1
ATOM 4098 C C . SER A 1 525 ? -26.608 12.241 36.870 1.00 81.75 525 SER A C 1
ATOM 4100 O O . SER A 1 525 ? -27.189 12.453 37.938 1.00 81.75 525 SER A O 1
ATOM 4102 N N . LEU A 1 526 ? -26.595 11.064 36.254 1.00 86.69 526 LEU A N 1
ATOM 4103 C CA . LEU A 1 526 ? -27.189 9.859 36.808 1.00 86.69 526 LEU A CA 1
ATOM 4104 C C . LEU A 1 526 ? -26.340 9.362 37.970 1.00 86.69 526 LEU A C 1
ATOM 4106 O O . LEU A 1 526 ? -25.103 9.407 37.916 1.00 86.69 526 LEU A O 1
ATOM 4110 N N . ARG A 1 527 ? -27.002 8.863 39.014 1.00 92.56 527 ARG A N 1
ATOM 4111 C CA . ARG A 1 527 ? -26.318 8.243 40.153 1.00 92.56 527 ARG A CA 1
ATOM 4112 C C . ARG A 1 527 ? -26.543 6.737 40.171 1.00 92.56 527 ARG A C 1
ATOM 4114 O O . ARG A 1 527 ? -27.667 6.273 39.999 1.00 92.56 527 ARG A O 1
ATOM 4121 N N . ALA A 1 528 ? -25.482 5.978 40.420 1.00 93.38 528 ALA A N 1
ATOM 4122 C CA . ALA A 1 528 ? -25.519 4.522 40.472 1.00 93.38 528 ALA A CA 1
ATOM 4123 C C . ALA A 1 528 ? -25.187 4.005 41.875 1.00 93.38 528 ALA A C 1
ATOM 4125 O O . ALA A 1 528 ? -24.217 4.429 42.500 1.00 93.38 528 ALA A O 1
ATOM 4126 N N . GLY A 1 529 ? -25.991 3.070 42.366 1.00 94.44 529 GLY A N 1
ATOM 4127 C CA . GLY A 1 529 ? -25.731 2.298 43.569 1.00 94.44 529 GLY A CA 1
ATOM 4128 C C . GLY A 1 529 ? -25.182 0.911 43.245 1.00 94.44 529 GLY A C 1
ATOM 4129 O O . GLY A 1 529 ? -25.457 0.352 42.183 1.00 94.44 529 GLY A O 1
ATOM 4130 N N . LEU A 1 530 ? -24.433 0.344 44.187 1.00 94.25 530 LEU A N 1
ATOM 4131 C CA . LEU A 1 530 ? -23.934 -1.027 44.117 1.00 94.25 530 LEU A CA 1
ATOM 4132 C C . LEU A 1 530 ? -24.451 -1.800 45.332 1.00 94.25 530 LEU A C 1
ATOM 4134 O O . LEU A 1 530 ? -24.313 -1.336 46.463 1.00 94.25 530 LEU A O 1
ATOM 4138 N N . LEU A 1 531 ? -25.033 -2.970 45.092 1.00 94.38 531 LEU A N 1
ATOM 4139 C CA . LEU A 1 531 ? -25.326 -3.994 46.099 1.00 94.38 531 LEU A CA 1
ATOM 4140 C C . LEU A 1 531 ? -24.730 -5.315 45.615 1.00 94.38 531 LEU A C 1
ATOM 4142 O O . LEU A 1 531 ? -24.379 -5.426 44.445 1.00 94.38 531 LEU A O 1
ATOM 4146 N N . ILE A 1 532 ? -24.604 -6.325 46.476 1.00 91.75 532 ILE A N 1
ATOM 4147 C CA . ILE A 1 532 ? -24.097 -7.632 46.030 1.00 91.75 532 ILE A CA 1
ATOM 4148 C C . ILE A 1 532 ? -24.936 -8.790 46.550 1.00 91.75 532 ILE A C 1
ATOM 4150 O O . ILE A 1 532 ? -25.269 -8.854 47.735 1.00 91.75 532 ILE A O 1
ATOM 4154 N N . CYS A 1 533 ? -25.188 -9.754 45.662 1.00 89.81 533 CYS A N 1
ATOM 4155 C CA . CYS A 1 533 ? -25.736 -11.076 45.966 1.00 89.81 533 CYS A CA 1
ATOM 4156 C C . CYS A 1 533 ? -26.842 -11.050 47.047 1.00 89.81 533 CYS A C 1
ATOM 4158 O O . CYS A 1 533 ? -27.952 -10.592 46.786 1.00 89.81 533 CYS A O 1
ATOM 4160 N N . TRP A 1 534 ? -26.528 -11.494 48.270 1.00 90.62 534 TRP A N 1
ATOM 4161 C CA . TRP A 1 534 ? -27.460 -11.626 49.392 1.00 90.62 534 TRP A CA 1
ATOM 4162 C C . TRP A 1 534 ? -28.166 -10.326 49.814 1.00 90.62 534 TRP A C 1
ATOM 4164 O O . TRP A 1 534 ? -29.259 -10.397 50.373 1.00 90.62 534 TRP A O 1
ATOM 4174 N N . ASP A 1 535 ? -27.620 -9.145 49.504 1.00 91.56 535 ASP A N 1
ATOM 4175 C CA . ASP A 1 535 ? -28.313 -7.870 49.745 1.00 91.56 535 ASP A CA 1
ATOM 4176 C C . ASP A 1 535 ? -29.665 -7.782 49.036 1.00 91.56 535 ASP A C 1
ATOM 4178 O O . ASP A 1 535 ? -30.566 -7.119 49.542 1.00 91.56 535 ASP A O 1
ATOM 4182 N N . LEU A 1 536 ? -29.822 -8.459 47.891 1.00 92.62 536 LEU A N 1
ATOM 4183 C CA . LEU A 1 536 ? -31.059 -8.466 47.108 1.00 92.62 536 LEU A CA 1
ATOM 4184 C C . LEU A 1 536 ? -32.282 -8.853 47.958 1.00 92.62 536 LEU A C 1
ATOM 4186 O O . LEU A 1 536 ? -33.379 -8.318 47.775 1.00 92.62 536 LEU A O 1
ATOM 4190 N N . THR A 1 537 ? -32.079 -9.759 48.918 1.00 91.12 537 THR A N 1
ATOM 4191 C CA . THR A 1 537 ? -33.143 -10.281 49.786 1.00 91.12 537 THR A CA 1
ATOM 4192 C C . THR A 1 537 ? -33.775 -9.206 50.669 1.00 91.12 537 THR A C 1
ATOM 4194 O O . THR A 1 537 ? -34.961 -9.298 50.989 1.00 91.12 537 THR A O 1
ATOM 4197 N N . PHE A 1 538 ? -33.034 -8.145 50.993 1.00 90.75 538 PHE A N 1
ATOM 4198 C CA . PHE A 1 538 ? -33.420 -7.124 51.961 1.00 90.75 538 PHE A CA 1
ATOM 4199 C C . PHE A 1 538 ? -33.715 -5.784 51.258 1.00 90.75 538 PHE A C 1
ATOM 4201 O O . PHE A 1 538 ? -32.850 -5.248 50.560 1.00 90.75 538 PHE A O 1
ATOM 4208 N N . PRO A 1 539 ? -34.921 -5.201 51.402 1.00 91.88 539 PRO A N 1
ATOM 4209 C CA . PRO A 1 539 ? -35.261 -3.934 50.746 1.00 91.88 539 PRO A CA 1
ATOM 4210 C C . PRO A 1 539 ? -34.455 -2.730 51.259 1.00 91.88 539 PRO A C 1
ATOM 4212 O O . PRO A 1 539 ? -34.362 -1.713 50.576 1.00 91.88 539 PRO A O 1
ATOM 4215 N N . GLU A 1 540 ? -33.874 -2.811 52.453 1.00 89.94 540 GLU A N 1
ATOM 4216 C CA . GLU A 1 540 ? -33.233 -1.693 53.149 1.00 89.94 540 GLU A CA 1
ATOM 4217 C C . GLU A 1 540 ? -32.034 -1.128 52.379 1.00 89.94 540 GLU A C 1
ATOM 4219 O O . GLU A 1 540 ? -31.831 0.087 52.364 1.00 89.94 540 GLU A O 1
ATOM 4224 N N . GLY A 1 541 ? -31.263 -1.985 51.701 1.00 91.50 541 GLY A N 1
ATOM 4225 C CA . GLY A 1 541 ? -30.129 -1.549 50.883 1.00 91.50 541 GLY A CA 1
ATOM 4226 C C . GLY A 1 541 ? -30.564 -0.682 49.701 1.00 91.50 541 GLY A C 1
ATOM 4227 O O . GLY A 1 541 ? -29.967 0.363 49.443 1.00 91.50 541 GLY A O 1
ATOM 4228 N N . PHE A 1 542 ? -31.651 -1.075 49.034 1.00 93.81 542 PHE A N 1
ATOM 4229 C CA . PHE A 1 542 ? -32.231 -0.323 47.921 1.00 93.81 542 PHE A CA 1
ATOM 4230 C C . PHE A 1 542 ? -32.795 1.010 48.393 1.00 93.81 542 PHE A C 1
ATOM 4232 O O . PHE A 1 542 ? -32.492 2.043 47.800 1.00 93.81 542 PHE A O 1
ATOM 4239 N N . ARG A 1 543 ? -33.543 1.000 49.504 1.00 91.00 543 ARG A N 1
ATOM 4240 C CA . ARG A 1 543 ? -34.108 2.222 50.085 1.00 91.00 543 ARG A CA 1
ATOM 4241 C C . ARG A 1 543 ? -33.021 3.226 50.441 1.00 91.00 543 ARG A C 1
ATOM 4243 O O . ARG A 1 543 ? -33.164 4.395 50.108 1.00 91.00 543 ARG A O 1
ATOM 4250 N N . ALA A 1 544 ? -31.926 2.775 51.056 1.00 90.62 544 ALA A N 1
ATOM 4251 C CA . ALA A 1 544 ? -30.799 3.642 51.387 1.00 90.62 544 ALA A CA 1
ATOM 4252 C C . ALA A 1 544 ? -30.174 4.279 50.132 1.00 90.62 544 ALA A C 1
ATOM 4254 O O . ALA A 1 544 ? -29.969 5.491 50.096 1.00 90.62 544 ALA A O 1
ATOM 4255 N N . LEU A 1 545 ? -29.936 3.485 49.082 1.00 94.00 545 LEU A N 1
ATOM 4256 C CA . LEU A 1 545 ? -29.373 3.975 47.821 1.00 94.00 545 LEU A CA 1
ATOM 4257 C C . LEU A 1 545 ? -30.299 4.964 47.108 1.00 94.00 545 LEU A C 1
ATOM 4259 O O . LEU A 1 545 ? -29.842 6.002 46.639 1.00 94.00 545 LEU A O 1
ATOM 4263 N N . VAL A 1 546 ? -31.597 4.672 47.040 1.00 92.62 546 VAL A N 1
ATOM 4264 C CA . VAL A 1 546 ? -32.585 5.549 46.396 1.00 92.62 546 VAL A CA 1
ATOM 4265 C C . VAL A 1 546 ? -32.860 6.807 47.211 1.00 92.62 546 VAL A C 1
ATOM 4267 O O . VAL A 1 546 ? -33.061 7.873 46.631 1.00 92.62 546 VAL A O 1
ATOM 4270 N N . GLN A 1 547 ? -32.803 6.733 48.540 1.00 89.25 547 GLN A N 1
ATOM 4271 C CA . GLN A 1 547 ? -32.871 7.914 49.397 1.00 89.25 547 GLN A CA 1
ATOM 4272 C C . GLN A 1 547 ? -31.664 8.837 49.178 1.00 89.25 547 GLN A C 1
ATOM 4274 O O . GLN A 1 547 ? -31.828 10.056 49.173 1.00 89.25 547 GLN A O 1
ATOM 4279 N N . ASP A 1 548 ? -30.483 8.270 48.916 1.00 91.00 548 ASP A N 1
ATOM 4280 C CA . ASP A 1 548 ? -29.310 9.008 48.428 1.00 91.00 548 ASP A CA 1
ATOM 4281 C C . ASP A 1 548 ? -29.394 9.334 46.919 1.00 91.00 548 ASP A C 1
ATOM 4283 O O . ASP A 1 548 ? -28.501 9.944 46.346 1.00 91.00 548 ASP A O 1
ATOM 4287 N N . GLY A 1 549 ? -30.488 8.994 46.240 1.00 91.75 549 GLY A N 1
ATOM 4288 C CA . GLY A 1 549 ? -30.769 9.414 44.870 1.00 91.75 549 GLY A CA 1
ATOM 4289 C C . GLY A 1 549 ? -30.196 8.521 43.773 1.00 91.75 549 GLY A C 1
ATOM 4290 O O . GLY A 1 549 ? -30.012 9.018 42.668 1.00 91.75 549 GLY A O 1
ATOM 4291 N N . ALA A 1 550 ? -29.911 7.242 44.040 1.00 93.94 550 ALA A N 1
ATOM 4292 C CA . ALA A 1 550 ? -29.553 6.275 42.999 1.00 93.94 550 ALA A CA 1
ATOM 4293 C C . ALA A 1 550 ? -30.676 6.131 41.962 1.00 93.94 550 ALA A C 1
ATOM 4295 O O . ALA A 1 550 ? -31.800 5.794 42.314 1.00 93.94 550 ALA A O 1
ATOM 4296 N N . ASP A 1 551 ? -30.372 6.334 40.687 1.00 93.38 551 ASP A N 1
ATOM 4297 C CA . ASP A 1 551 ? -31.274 6.101 39.551 1.00 93.38 551 ASP A CA 1
ATOM 4298 C C . ASP A 1 551 ? -31.140 4.661 39.024 1.00 93.38 551 ASP A C 1
ATOM 4300 O O . ASP A 1 551 ? -32.110 4.045 38.579 1.00 93.38 551 ASP A O 1
ATOM 4304 N N . LEU A 1 552 ? -29.932 4.109 39.159 1.00 93.50 552 LEU A N 1
ATOM 4305 C CA . LEU A 1 552 ? -29.536 2.765 38.753 1.00 93.50 552 LEU A CA 1
ATOM 4306 C C . LEU A 1 552 ? -28.953 2.011 39.953 1.00 93.50 552 LEU A C 1
ATOM 4308 O O . LEU A 1 552 ? -28.157 2.572 40.702 1.00 93.50 552 LEU A O 1
ATOM 4312 N N . ILE A 1 553 ? -29.293 0.736 40.123 1.00 96.00 553 ILE A N 1
ATOM 4313 C CA . ILE A 1 553 ? -28.687 -0.146 41.125 1.00 96.00 553 ILE A CA 1
ATOM 4314 C C . ILE A 1 553 ? -28.163 -1.395 40.423 1.00 96.00 553 ILE A C 1
ATOM 4316 O O . ILE A 1 553 ? -28.928 -2.159 39.834 1.00 96.00 553 ILE A O 1
ATOM 4320 N N . ILE A 1 554 ? -26.849 -1.594 40.499 1.00 95.19 554 ILE A N 1
ATOM 4321 C CA . ILE A 1 554 ? -26.154 -2.736 39.905 1.00 95.19 554 ILE A CA 1
ATOM 4322 C C . ILE A 1 554 ? -25.896 -3.769 40.997 1.00 95.19 554 ILE A C 1
ATOM 4324 O O . ILE A 1 554 ? -25.501 -3.423 42.114 1.00 95.19 554 ILE A O 1
ATOM 4328 N N . ILE A 1 555 ? -26.130 -5.038 40.675 1.00 95.94 555 ILE A N 1
ATOM 4329 C CA . ILE A 1 555 ? -26.036 -6.145 41.619 1.00 95.94 555 ILE A CA 1
ATOM 4330 C C . ILE A 1 555 ? -25.269 -7.306 40.989 1.00 95.94 555 ILE A C 1
ATOM 4332 O O . ILE A 1 555 ? -25.865 -8.189 40.368 1.00 95.94 555 ILE A O 1
ATOM 4336 N N . PRO A 1 556 ? -23.940 -7.336 41.159 1.00 94.31 556 PRO A N 1
ATOM 4337 C CA . PRO A 1 556 ? -23.147 -8.515 40.867 1.00 94.31 556 PRO A CA 1
ATOM 4338 C C . PRO A 1 556 ? -23.485 -9.641 41.850 1.00 94.31 556 PRO A C 1
ATOM 4340 O O . PRO A 1 556 ? -23.569 -9.430 43.069 1.00 94.31 556 PRO A O 1
ATOM 4343 N N . ALA A 1 557 ? -23.658 -10.852 41.333 1.00 91.62 557 ALA A N 1
ATOM 4344 C CA . ALA A 1 557 ? -23.997 -12.014 42.134 1.00 91.62 557 ALA A CA 1
ATOM 4345 C C . ALA A 1 557 ? -23.340 -13.301 41.624 1.00 91.62 557 ALA A C 1
ATOM 4347 O O . ALA A 1 557 ? -23.040 -13.473 40.443 1.00 91.62 557 ALA A O 1
ATOM 4348 N N . TYR A 1 558 ? -23.165 -14.230 42.559 1.00 89.69 558 TYR A N 1
ATOM 4349 C CA . TYR A 1 558 ? -23.043 -15.650 42.272 1.00 89.69 558 TYR A CA 1
ATOM 4350 C C . TYR A 1 558 ? -24.149 -16.343 43.062 1.00 89.69 558 TYR A C 1
ATOM 4352 O O . TYR A 1 558 ? -24.003 -16.637 44.249 1.00 89.69 558 TYR A O 1
ATOM 4360 N N . TRP A 1 559 ? -25.296 -16.495 42.414 1.00 89.00 559 TRP A N 1
ATOM 4361 C CA . TRP A 1 559 ? -26.510 -17.053 42.984 1.00 89.00 559 TRP A CA 1
ATOM 4362 C C . TRP A 1 559 ? -26.931 -18.258 42.157 1.00 89.00 559 TRP A C 1
ATOM 4364 O O . TRP A 1 559 ? -27.461 -18.112 41.054 1.00 89.00 559 TRP A O 1
ATOM 4374 N N . SER A 1 560 ? -26.653 -19.449 42.687 1.00 86.44 560 SER A N 1
ATOM 4375 C CA . SER A 1 560 ? -26.971 -20.704 42.012 1.00 86.44 560 SER A CA 1
ATOM 4376 C C . SER A 1 560 ? -28.478 -20.870 41.885 1.00 86.44 560 SER A C 1
ATOM 4378 O O . SER A 1 560 ? -29.190 -20.945 42.884 1.00 86.44 560 SER A O 1
ATOM 4380 N N . THR A 1 561 ? -28.948 -20.983 40.650 1.00 81.69 561 THR A N 1
ATOM 4381 C CA . THR A 1 561 ? -30.358 -21.264 40.340 1.00 81.69 561 THR A CA 1
ATOM 4382 C C . THR A 1 561 ? -30.731 -22.731 40.550 1.00 81.69 561 THR A C 1
ATOM 4384 O O . THR A 1 561 ? -31.907 -23.065 40.620 1.00 81.69 561 THR A O 1
ATOM 4387 N N . ALA A 1 562 ? -29.737 -23.609 40.720 1.00 74.81 562 ALA A N 1
ATOM 4388 C CA . ALA A 1 562 ? -29.958 -25.027 40.965 1.00 74.81 562 ALA A CA 1
ATOM 4389 C C . ALA A 1 562 ? -30.407 -25.332 42.407 1.00 74.81 562 ALA A C 1
ATOM 4391 O O . ALA A 1 562 ? -30.933 -26.413 42.638 1.00 74.81 562 ALA A O 1
ATOM 4392 N N . GLY A 1 563 ? -30.206 -24.425 43.371 1.00 69.56 563 GLY A N 1
ATOM 4393 C CA . GLY A 1 563 ? -30.615 -24.609 44.771 1.00 69.56 563 GLY A CA 1
ATOM 4394 C C . GLY A 1 563 ? -30.027 -25.845 45.484 1.00 69.56 563 GLY A C 1
ATOM 4395 O O . GLY A 1 563 ? -29.229 -26.616 44.942 1.00 69.56 563 GLY A O 1
ATOM 4396 N N . GLY A 1 564 ? -30.423 -26.039 46.747 1.00 74.88 564 GLY A N 1
ATOM 4397 C CA . GLY A 1 564 ? -30.170 -27.279 47.495 1.00 74.88 564 GLY A CA 1
ATOM 4398 C C . GLY A 1 564 ? -31.106 -28.412 47.053 1.00 74.88 564 GLY A C 1
ATOM 4399 O O . GLY A 1 564 ? -32.190 -28.155 46.534 1.00 74.88 564 GLY A O 1
ATOM 4400 N N . GLU A 1 565 ? -30.708 -29.674 47.246 1.00 73.50 565 GLU A N 1
ATOM 4401 C CA . GLU A 1 565 ? -31.542 -30.840 46.888 1.00 73.50 565 GLU A CA 1
ATOM 4402 C C . GLU A 1 565 ? -32.908 -30.816 47.600 1.00 73.50 565 GLU A C 1
ATOM 4404 O O . GLU A 1 565 ? -33.935 -31.013 46.956 1.00 73.50 565 GLU A O 1
ATOM 4409 N N . ASP A 1 566 ? -32.932 -30.425 48.876 1.00 84.06 566 ASP A N 1
ATOM 4410 C CA . ASP A 1 566 ? -34.156 -30.303 49.678 1.00 84.06 566 ASP A CA 1
ATOM 4411 C C . ASP A 1 566 ? -35.136 -29.245 49.134 1.00 84.06 566 ASP A C 1
ATOM 4413 O O . ASP A 1 566 ? -36.350 -29.444 49.145 1.00 84.06 566 ASP A O 1
ATOM 4417 N N . ILE A 1 567 ? -34.623 -28.119 48.620 1.00 82.69 567 ILE A N 1
ATOM 4418 C CA . ILE A 1 567 ? -35.445 -27.040 48.045 1.00 82.69 567 ILE A CA 1
ATOM 4419 C C . ILE A 1 567 ? -36.016 -27.487 46.697 1.00 82.69 567 ILE A C 1
ATOM 4421 O O . ILE A 1 567 ? -37.206 -27.302 46.443 1.00 82.69 567 ILE A O 1
ATOM 4425 N N . ARG A 1 568 ? -35.194 -28.140 45.865 1.00 80.44 568 ARG A N 1
ATOM 4426 C CA . ARG A 1 568 ? -35.615 -28.666 44.558 1.00 80.44 568 ARG A CA 1
ATOM 4427 C C . ARG A 1 568 ? -36.726 -29.704 44.660 1.00 80.44 568 ARG A C 1
ATOM 4429 O O . ARG A 1 568 ? -37.581 -29.748 43.782 1.00 80.44 568 ARG A O 1
ATOM 4436 N N . GLN A 1 569 ? -36.735 -30.517 45.718 1.00 86.12 569 GLN A N 1
ATOM 4437 C CA . GLN A 1 569 ? -37.817 -31.478 45.962 1.00 86.12 569 GLN A CA 1
ATOM 4438 C C . GLN A 1 569 ? -39.168 -30.798 46.231 1.00 86.12 569 GLN A C 1
ATOM 4440 O O . GLN A 1 569 ? -40.208 -31.374 45.919 1.00 86.12 569 GLN A O 1
ATOM 4445 N N . LEU A 1 570 ? -39.164 -29.585 46.793 1.00 90.00 570 LEU A N 1
ATOM 4446 C CA . LEU A 1 570 ? -40.379 -28.807 47.042 1.00 90.00 570 LEU A CA 1
ATOM 4447 C C . LEU A 1 570 ? -40.789 -27.983 45.817 1.00 90.00 570 LEU A C 1
ATOM 4449 O O . LEU A 1 570 ? -41.966 -27.946 45.464 1.00 90.00 570 LEU A O 1
ATOM 4453 N N . ASN A 1 571 ? -39.826 -27.315 45.182 1.00 88.50 571 ASN A N 1
ATOM 4454 C CA . ASN A 1 571 ? -40.017 -26.553 43.955 1.00 88.50 571 ASN A CA 1
ATOM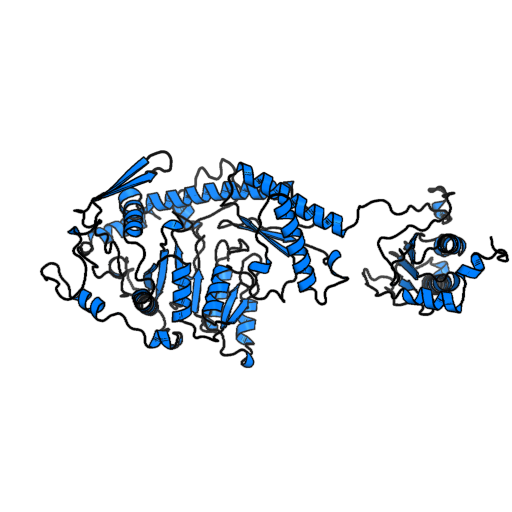 4455 C C . ASN A 1 571 ? -38.688 -26.477 43.183 1.00 88.50 571 ASN A C 1
ATOM 4457 O O . ASN A 1 571 ? -37.743 -25.824 43.627 1.00 88.50 571 ASN A O 1
ATOM 4461 N N . GLY A 1 572 ? -38.640 -27.119 42.012 1.00 84.06 572 GLY A N 1
ATOM 4462 C CA . GLY A 1 572 ? -37.455 -27.157 41.149 1.00 84.06 572 GLY A CA 1
ATOM 4463 C C . GLY A 1 572 ? -36.984 -25.780 40.674 1.00 84.06 572 GLY A C 1
ATOM 4464 O O . GLY A 1 572 ? -35.788 -25.600 40.465 1.00 84.06 572 GLY A O 1
ATOM 4465 N N . ASP A 1 573 ? -37.895 -24.806 40.606 1.00 88.00 573 ASP A N 1
ATOM 4466 C CA . ASP A 1 573 ? -37.637 -23.450 40.113 1.00 88.00 573 ASP A CA 1
ATOM 4467 C C . ASP A 1 573 ? -37.606 -22.403 41.239 1.00 88.00 573 ASP A C 1
ATOM 4469 O O . ASP A 1 573 ? -37.679 -21.202 40.975 1.00 88.00 573 ASP A O 1
ATOM 4473 N N . ALA A 1 574 ? -37.522 -22.822 42.509 1.00 90.25 574 ALA A N 1
ATOM 4474 C CA . ALA A 1 574 ? -37.666 -21.928 43.664 1.00 90.25 574 ALA A CA 1
ATOM 4475 C C . ALA A 1 574 ? -36.759 -20.686 43.599 1.00 90.25 574 ALA A C 1
ATOM 4477 O O . ALA A 1 574 ? -37.218 -19.572 43.849 1.00 90.25 574 ALA A O 1
ATOM 4478 N N . GLU A 1 575 ? -35.491 -20.873 43.228 1.00 89.75 575 GLU A N 1
ATOM 4479 C CA . GLU A 1 575 ? -34.509 -19.788 43.129 1.00 89.75 575 GLU A CA 1
ATOM 4480 C C . GLU A 1 575 ? -34.817 -18.839 41.965 1.00 89.75 575 GLU A C 1
ATOM 4482 O O . GLU A 1 575 ? -34.699 -17.623 42.104 1.00 89.75 575 GLU A O 1
ATOM 4487 N N . ILE A 1 576 ? -35.269 -19.373 40.826 1.00 89.69 576 ILE A N 1
ATOM 4488 C CA . ILE A 1 576 ? -35.655 -18.569 39.660 1.00 89.69 576 ILE A CA 1
ATOM 4489 C C . ILE A 1 576 ? -36.876 -17.716 40.010 1.00 89.69 576 ILE A C 1
ATOM 4491 O O . ILE A 1 576 ? -36.857 -16.506 39.795 1.00 89.69 576 ILE A O 1
ATOM 4495 N N . VAL A 1 577 ? -37.903 -18.325 40.614 1.00 91.50 577 VAL A N 1
ATOM 4496 C CA . VAL A 1 577 ? -39.117 -17.627 41.065 1.00 91.50 577 VAL A CA 1
ATOM 4497 C C . VAL A 1 577 ? -38.777 -16.529 42.071 1.00 91.50 577 VAL A C 1
ATOM 4499 O O . VAL A 1 577 ? -39.318 -15.424 41.984 1.00 91.50 577 VAL A O 1
ATOM 4502 N N . PHE A 1 578 ? -37.872 -16.808 43.014 1.00 93.00 578 PHE A N 1
ATOM 4503 C CA . PHE A 1 578 ? -37.420 -15.823 43.990 1.00 93.00 578 PHE A CA 1
ATOM 4504 C C . PHE A 1 578 ? -36.750 -14.623 43.313 1.00 93.00 578 PHE A C 1
ATOM 4506 O O . PHE A 1 578 ? -37.155 -13.484 43.551 1.00 93.00 578 PHE A O 1
ATOM 4513 N N . LEU A 1 579 ? -35.761 -14.864 42.449 1.00 92.88 579 LEU A N 1
ATOM 4514 C CA . LEU A 1 579 ? -35.030 -13.798 41.765 1.00 92.88 579 LEU A CA 1
ATOM 4515 C C . LEU A 1 579 ? -35.954 -12.965 40.865 1.00 92.88 579 LEU A C 1
ATOM 4517 O O . LEU A 1 579 ? -35.916 -11.737 40.930 1.00 92.88 579 LEU A O 1
ATOM 4521 N N . ASP A 1 580 ? -36.820 -13.614 40.087 1.00 90.62 580 ASP A N 1
ATOM 4522 C CA . ASP A 1 580 ? -37.798 -12.966 39.203 1.00 90.62 580 ASP A CA 1
ATOM 4523 C C . ASP A 1 580 ? -38.729 -12.015 39.974 1.00 90.62 580 ASP A C 1
ATOM 4525 O O . ASP A 1 580 ? -38.877 -10.833 39.634 1.00 90.62 580 ASP A O 1
ATOM 4529 N N . SER A 1 581 ? -39.276 -12.515 41.084 1.00 94.12 581 SER A N 1
ATOM 4530 C CA . SER A 1 581 ? -40.202 -11.771 41.937 1.00 94.12 581 SER A CA 1
ATOM 4531 C C . SER A 1 581 ? -39.513 -10.597 42.625 1.00 94.12 581 SER A C 1
ATOM 4533 O O . SER A 1 581 ? -40.025 -9.475 42.621 1.00 94.12 581 SER A O 1
ATOM 4535 N N . VAL A 1 582 ? -38.342 -10.834 43.224 1.00 95.62 582 VAL A N 1
ATOM 4536 C CA . VAL A 1 582 ? -37.659 -9.822 44.033 1.00 95.62 582 VAL A CA 1
ATOM 4537 C C . VAL A 1 582 ? -37.074 -8.723 43.156 1.00 95.62 582 VAL A C 1
ATOM 4539 O O . VAL A 1 582 ? -37.238 -7.558 43.496 1.00 95.62 582 VAL A O 1
ATOM 4542 N N . LEU A 1 583 ? -36.453 -9.037 42.017 1.00 95.56 583 LEU A N 1
ATOM 4543 C CA . LEU A 1 583 ? -35.908 -8.007 41.121 1.00 95.56 583 LEU A CA 1
ATOM 4544 C C . LEU A 1 583 ? -37.001 -7.061 40.615 1.00 95.56 583 LEU A C 1
ATOM 4546 O O . LEU A 1 583 ? -36.833 -5.839 40.657 1.00 95.56 583 LEU A O 1
ATOM 4550 N N . THR A 1 584 ? -38.147 -7.621 40.226 1.00 95.31 584 THR A N 1
ATOM 4551 C CA . THR A 1 584 ? -39.320 -6.849 39.803 1.00 95.31 584 THR A CA 1
ATOM 4552 C C . THR A 1 584 ? -39.862 -5.994 40.939 1.00 95.31 584 THR A C 1
ATOM 4554 O O . THR A 1 584 ? -40.027 -4.784 40.773 1.00 95.31 584 THR A O 1
ATOM 4557 N N . ALA A 1 585 ? -40.063 -6.580 42.122 1.00 95.69 585 ALA A N 1
ATOM 4558 C CA . ALA A 1 585 ? -40.519 -5.834 43.289 1.00 95.69 585 ALA A CA 1
ATOM 4559 C C . ALA A 1 585 ? -39.561 -4.684 43.635 1.00 95.69 585 ALA A C 1
ATOM 4561 O O . ALA A 1 585 ? -40.006 -3.558 43.839 1.00 95.69 585 ALA A O 1
ATOM 4562 N N . ARG A 1 586 ? -38.242 -4.919 43.631 1.00 95.81 586 ARG A N 1
ATOM 4563 C CA . ARG A 1 586 ? -37.244 -3.895 43.975 1.00 95.81 586 ARG A CA 1
ATOM 4564 C C . ARG A 1 586 ? -37.217 -2.740 42.983 1.00 95.81 586 ARG A C 1
ATOM 4566 O O . ARG A 1 586 ? -37.103 -1.600 43.432 1.00 95.81 586 ARG A O 1
ATOM 4573 N N . ALA A 1 587 ? -37.363 -3.002 41.685 1.00 95.25 587 ALA A N 1
ATOM 4574 C CA . ALA A 1 587 ? -37.436 -1.941 40.682 1.00 95.25 587 ALA A CA 1
ATOM 4575 C C . ALA A 1 587 ? -38.668 -1.043 40.895 1.00 95.25 587 ALA A C 1
ATOM 4577 O O . ALA A 1 587 ? -38.553 0.184 40.896 1.00 95.25 587 ALA A O 1
ATOM 4578 N N . PHE A 1 588 ? -39.834 -1.648 41.150 1.00 94.00 588 PHE A N 1
ATOM 4579 C CA . PHE A 1 588 ? -41.088 -0.922 41.371 1.00 94.00 588 PHE A CA 1
ATOM 4580 C C . PHE A 1 588 ? -41.107 -0.169 42.706 1.00 94.00 588 PHE A C 1
ATOM 4582 O O . PHE A 1 588 ? -41.412 1.020 42.731 1.00 94.00 588 PHE A O 1
ATOM 4589 N N . GLU A 1 589 ? -40.749 -0.831 43.809 1.00 92.12 589 GLU A N 1
ATOM 4590 C CA . GLU A 1 589 ? -40.784 -0.261 45.164 1.00 92.12 589 GLU A CA 1
ATOM 4591 C C . GLU A 1 589 ? -39.829 0.917 45.356 1.00 92.12 589 GLU A C 1
ATOM 4593 O O . GLU A 1 589 ? -40.036 1.717 46.262 1.00 92.12 589 GLU A O 1
ATOM 4598 N N . ASN A 1 590 ? -38.772 1.007 44.548 1.00 92.00 590 ASN A N 1
ATOM 4599 C CA . ASN A 1 590 ? -37.735 2.025 44.702 1.00 92.00 590 ASN A CA 1
ATOM 4600 C C . ASN A 1 590 ? -37.688 3.009 43.526 1.00 92.00 590 ASN A C 1
ATOM 4602 O O . ASN A 1 590 ? -36.875 3.931 43.534 1.00 92.00 590 ASN A O 1
ATOM 4606 N N . ASN A 1 591 ? -38.551 2.836 42.519 1.00 93.81 591 ASN A N 1
ATOM 4607 C CA . ASN A 1 591 ? -38.522 3.620 41.287 1.00 93.81 591 ASN A CA 1
ATOM 4608 C C . ASN A 1 591 ? -37.087 3.762 40.735 1.00 93.81 591 ASN A C 1
ATOM 4610 O O . ASN A 1 591 ? -36.564 4.870 40.616 1.00 93.81 591 ASN A O 1
ATOM 4614 N N . ALA A 1 592 ? -36.399 2.642 40.521 1.00 94.62 592 ALA A N 1
ATOM 4615 C CA . ALA A 1 592 ? -35.004 2.610 40.083 1.00 94.62 592 ALA A CA 1
ATOM 4616 C C . ALA A 1 592 ? -34.781 1.465 39.095 1.00 94.62 592 ALA A C 1
ATOM 4618 O O . ALA A 1 592 ? -35.439 0.426 39.185 1.00 94.62 592 ALA A O 1
ATOM 4619 N N . VAL A 1 593 ? -33.831 1.640 38.178 1.00 95.50 593 VAL A N 1
ATOM 4620 C CA . VAL A 1 593 ? -33.408 0.550 37.293 1.00 95.50 593 VAL A CA 1
ATOM 4621 C C . VAL A 1 593 ? -32.575 -0.438 38.100 1.00 95.50 593 VAL A C 1
ATOM 4623 O O . VAL A 1 593 ? -31.623 -0.046 38.775 1.00 95.50 593 VAL A O 1
ATOM 4626 N N . VAL A 1 594 ? -32.916 -1.722 38.026 1.00 96.69 594 VAL A N 1
ATOM 4627 C CA . VAL A 1 594 ? -32.189 -2.803 38.696 1.00 96.69 594 VAL A CA 1
ATOM 4628 C C . VAL A 1 594 ? -31.499 -3.660 37.647 1.00 96.69 594 VAL A C 1
ATOM 4630 O O . VAL A 1 594 ? -32.153 -4.269 36.799 1.00 96.69 594 VAL A O 1
ATOM 4633 N N . VAL A 1 595 ? -30.172 -3.721 37.725 1.00 95.31 595 VAL A N 1
ATOM 4634 C CA . VAL A 1 595 ? -29.327 -4.542 36.852 1.00 95.31 595 VAL A CA 1
ATOM 4635 C C . VAL A 1 595 ? -28.715 -5.652 37.689 1.00 95.31 595 VAL A C 1
ATOM 4637 O O . VAL A 1 595 ? -27.855 -5.404 38.532 1.00 95.31 595 VAL A O 1
ATOM 4640 N N . PHE A 1 596 ? -29.169 -6.880 37.470 1.00 95.44 596 PHE A N 1
ATOM 4641 C CA . PHE A 1 596 ? -28.695 -8.063 38.174 1.00 95.44 596 PHE A CA 1
ATOM 4642 C C . PHE A 1 596 ? -27.810 -8.894 37.249 1.00 95.44 596 PHE A C 1
ATOM 4644 O O . PHE A 1 596 ? -28.292 -9.480 36.280 1.00 95.44 596 PHE A O 1
ATOM 4651 N N . CYS A 1 597 ? -26.515 -8.933 37.560 1.00 92.62 597 CYS A N 1
ATOM 4652 C CA . CYS A 1 597 ? -25.507 -9.657 36.790 1.00 92.62 597 CYS A CA 1
ATOM 4653 C C . CYS A 1 597 ? -25.054 -10.869 37.600 1.00 92.62 597 CYS A C 1
ATOM 4655 O O . CYS A 1 597 ? -24.303 -10.730 38.567 1.00 92.62 597 CYS A O 1
ATOM 4657 N N . ASN A 1 598 ? -25.521 -12.052 37.223 1.00 91.19 598 ASN A N 1
ATOM 4658 C CA . ASN A 1 598 ? -25.374 -13.261 38.012 1.00 91.19 598 ASN A CA 1
ATOM 4659 C C . ASN A 1 598 ? -24.655 -14.367 37.246 1.00 91.19 598 ASN A C 1
ATOM 4661 O O . ASN A 1 598 ? -25.209 -14.969 36.329 1.00 91.19 598 ASN A O 1
ATOM 4665 N N . ALA A 1 599 ? -23.466 -14.721 37.722 1.00 86.06 599 ALA A N 1
ATOM 4666 C CA . ALA A 1 599 ? -22.710 -15.850 37.190 1.00 86.06 599 ALA A CA 1
ATOM 4667 C C . ALA A 1 599 ? -23.330 -17.222 37.540 1.00 86.06 599 ALA A C 1
ATOM 4669 O O . ALA A 1 599 ? -22.930 -18.238 36.987 1.00 86.06 599 ALA A O 1
ATOM 4670 N N . GLY A 1 600 ? -24.300 -17.279 38.462 1.00 80.75 600 GLY A N 1
ATOM 4671 C CA . GLY A 1 600 ? -25.005 -18.509 38.847 1.00 80.75 600 GLY A CA 1
ATOM 4672 C C . GLY A 1 600 ? -26.233 -18.856 37.990 1.00 80.75 600 GLY A C 1
ATOM 4673 O O . GLY A 1 600 ? -26.958 -19.804 38.316 1.00 80.75 600 GLY A O 1
ATOM 4674 N N . GLY A 1 601 ? -26.490 -18.094 36.920 1.00 81.12 601 GLY A N 1
ATOM 4675 C CA . GLY A 1 601 ? -27.432 -18.464 35.865 1.00 81.12 601 GLY A CA 1
ATOM 4676 C C . GLY A 1 601 ? -28.335 -17.327 35.392 1.00 81.12 601 GLY A C 1
ATOM 4677 O O . GLY A 1 601 ? -28.265 -16.935 34.240 1.00 81.12 601 GLY A O 1
ATOM 4678 N N . LEU A 1 602 ? -29.198 -16.796 36.261 1.00 87.88 602 LEU A N 1
ATOM 4679 C CA . LEU A 1 602 ? -30.202 -15.808 35.845 1.00 87.88 602 LEU A CA 1
ATOM 4680 C C . LEU A 1 602 ? -29.672 -14.372 35.955 1.00 87.88 602 LEU A C 1
ATOM 4682 O O . LEU A 1 602 ? -29.582 -13.860 37.072 1.00 87.88 602 LEU A O 1
ATOM 4686 N N . SER A 1 603 ? -29.403 -13.715 34.823 1.00 91.81 603 SER A N 1
ATOM 4687 C CA . SER A 1 603 ? -29.075 -12.275 34.748 1.00 91.81 603 SER A CA 1
ATOM 4688 C C . SER A 1 603 ? -30.191 -11.482 34.069 1.00 91.81 603 SER A C 1
ATOM 4690 O O . SER A 1 603 ? -30.861 -12.005 33.179 1.00 91.81 603 SER A O 1
ATOM 4692 N N . ARG A 1 604 ? -30.417 -10.226 34.480 1.00 92.19 604 ARG A N 1
ATOM 4693 C CA . ARG A 1 604 ? -31.559 -9.428 34.003 1.00 92.19 604 ARG A CA 1
ATOM 4694 C C . ARG A 1 604 ? -31.431 -7.926 34.266 1.00 92.19 604 ARG A C 1
ATOM 4696 O O . ARG A 1 604 ? -30.927 -7.509 35.307 1.00 92.19 604 ARG A O 1
ATOM 4703 N N . VAL A 1 605 ? -32.034 -7.132 33.377 1.00 95.50 605 VAL A N 1
ATOM 4704 C CA . VAL A 1 605 ? -32.343 -5.708 33.586 1.00 95.50 605 VAL A CA 1
ATOM 4705 C C . VAL A 1 605 ? -33.844 -5.521 33.817 1.00 95.50 605 VAL A C 1
ATOM 4707 O O . VAL A 1 605 ? -34.670 -6.049 33.068 1.00 95.50 605 VAL A O 1
ATOM 4710 N N . THR A 1 606 ? -34.200 -4.785 34.871 1.00 96.12 606 THR A N 1
ATOM 4711 C CA . THR A 1 606 ? -35.592 -4.549 35.284 1.00 96.12 606 THR A CA 1
ATOM 4712 C C . THR A 1 606 ? -35.828 -3.071 35.564 1.00 96.12 606 THR A C 1
ATOM 4714 O O . THR A 1 606 ? -35.037 -2.440 36.264 1.00 96.12 606 THR A O 1
ATOM 4717 N N . LEU A 1 607 ? -36.922 -2.519 35.042 1.00 95.56 607 LEU A N 1
ATOM 4718 C CA . LEU A 1 607 ? -37.301 -1.116 35.206 1.00 95.56 607 LEU A CA 1
ATOM 4719 C C . LEU A 1 607 ? -38.643 -0.998 35.940 1.00 95.56 607 LEU A C 1
ATOM 4721 O O . LEU A 1 607 ? -39.482 -1.904 35.847 1.00 95.56 607 LEU A O 1
ATOM 4725 N N . PRO A 1 608 ? -38.896 0.124 36.638 1.00 92.75 608 PRO A N 1
ATOM 4726 C CA . PRO A 1 608 ? -40.238 0.425 37.116 1.00 92.75 608 PRO A CA 1
ATOM 4727 C C . PRO A 1 608 ? -41.191 0.562 35.923 1.00 92.75 608 PRO A C 1
ATOM 4729 O O . PRO A 1 608 ? -40.776 0.947 34.831 1.00 92.75 608 PRO A O 1
ATOM 4732 N N . ILE A 1 609 ? -42.475 0.261 36.133 1.00 92.12 609 ILE A N 1
ATOM 4733 C CA . ILE A 1 609 ? -43.543 0.252 35.112 1.00 92.12 609 ILE A CA 1
ATOM 4734 C C . ILE A 1 609 ? -43.393 -0.870 34.076 1.00 92.12 609 ILE A C 1
ATOM 4736 O O . ILE A 1 609 ? -44.341 -1.627 33.881 1.00 92.12 609 ILE A O 1
ATOM 4740 N N . LEU A 1 610 ? -42.239 -0.979 33.418 1.00 92.75 610 LEU A N 1
ATOM 4741 C CA . LEU A 1 610 ? -42.021 -1.901 32.299 1.00 92.75 610 LEU A CA 1
ATOM 4742 C C . LEU A 1 610 ? -41.709 -3.333 32.747 1.00 92.75 610 LEU A C 1
ATOM 4744 O O . LEU A 1 610 ? -41.980 -4.274 32.007 1.00 92.75 610 LEU A O 1
ATOM 4748 N N . GLY A 1 611 ? -41.167 -3.518 33.954 1.00 93.62 611 GLY A N 1
ATOM 4749 C CA . GLY A 1 611 ? -40.709 -4.828 34.408 1.00 93.62 611 GLY A CA 1
ATOM 4750 C C . GLY A 1 611 ? -39.403 -5.231 33.726 1.00 93.62 611 GLY A C 1
ATOM 4751 O O . GLY A 1 611 ? -38.511 -4.403 33.535 1.00 93.62 611 GLY A O 1
ATOM 4752 N N . SER A 1 612 ? -39.248 -6.520 33.428 1.00 93.44 612 SER A N 1
ATOM 4753 C CA . SER A 1 612 ? -38.036 -7.039 32.790 1.00 93.44 612 SER A CA 1
ATOM 4754 C C . SER A 1 612 ? -37.967 -6.654 31.311 1.00 93.44 612 SER A C 1
ATOM 4756 O O . SER A 1 612 ? -38.932 -6.867 30.583 1.00 93.44 612 SER A O 1
ATOM 4758 N N . LEU A 1 613 ? -36.806 -6.168 30.855 1.00 91.31 613 LEU A N 1
ATOM 4759 C CA . LEU A 1 613 ? -36.527 -5.980 29.420 1.00 91.31 613 LEU A CA 1
ATOM 4760 C C . LEU A 1 613 ? -36.027 -7.252 28.720 1.00 91.31 613 LEU A C 1
ATOM 4762 O O . LEU A 1 613 ? -35.927 -7.284 27.499 1.00 91.31 613 LEU A O 1
ATOM 4766 N N . GLY A 1 614 ? -35.700 -8.287 29.489 1.00 86.00 614 GLY A N 1
ATOM 4767 C CA . GLY A 1 614 ? -35.108 -9.533 29.016 1.00 86.00 614 GLY A CA 1
ATOM 4768 C C . GLY A 1 614 ? -34.277 -10.207 30.106 1.00 86.00 614 GLY A C 1
ATOM 4769 O O . GLY A 1 614 ? -34.046 -9.642 31.182 1.00 86.00 614 GLY A O 1
ATOM 4770 N N . SER A 1 615 ? -33.854 -11.443 29.861 1.00 85.69 615 SER A N 1
ATOM 4771 C CA . SER A 1 615 ? -32.999 -12.194 30.782 1.00 85.69 615 SER A CA 1
ATOM 4772 C C . SER A 1 615 ? -32.149 -13.211 30.060 1.00 85.69 615 SER A C 1
ATOM 4774 O O . SER A 1 615 ? -32.643 -13.888 29.164 1.00 85.69 615 SER A O 1
ATOM 4776 N N . ILE A 1 616 ? -30.946 -13.409 30.585 1.00 86.19 616 ILE A N 1
ATOM 4777 C CA . ILE A 1 616 ? -30.098 -14.541 30.236 1.00 86.19 616 ILE A CA 1
ATOM 4778 C C . ILE A 1 616 ? -30.542 -15.722 31.108 1.00 86.19 616 ILE A C 1
ATOM 4780 O O . ILE A 1 616 ? -30.553 -15.582 32.341 1.00 86.19 616 ILE A O 1
ATOM 4784 N N . PRO A 1 617 ? -30.983 -16.842 30.510 1.00 79.19 617 PRO A N 1
ATOM 4785 C CA . PRO A 1 617 ? -31.429 -18.002 31.260 1.00 79.19 617 PRO A CA 1
ATOM 4786 C C . PRO A 1 617 ? -30.250 -18.708 31.951 1.00 79.19 617 PRO A C 1
ATOM 4788 O O . PRO A 1 617 ? -29.093 -18.546 31.563 1.00 79.19 617 PRO A O 1
ATOM 4791 N N . PRO A 1 618 ? -30.528 -19.532 32.976 1.00 74.00 618 PRO A N 1
ATOM 4792 C CA . PRO A 1 618 ? -29.498 -20.336 33.614 1.00 74.00 618 PRO A CA 1
ATOM 4793 C C . PRO A 1 618 ? -28.749 -21.247 32.634 1.00 74.00 618 PRO A C 1
ATOM 4795 O O . PRO A 1 618 ? -29.358 -21.800 31.724 1.00 74.00 618 PRO A O 1
ATOM 4798 N N . PHE A 1 619 ? -27.458 -21.476 32.904 1.00 70.56 619 PHE A N 1
ATOM 4799 C CA . PHE A 1 619 ? -26.570 -22.401 32.174 1.00 70.56 619 PHE A CA 1
ATOM 4800 C C . PHE A 1 619 ? -26.092 -21.944 30.786 1.00 70.56 619 PHE A C 1
ATOM 4802 O O . PHE A 1 619 ? -25.460 -22.732 30.083 1.00 70.56 619 PHE A O 1
ATOM 4809 N N . GLU A 1 620 ? -26.321 -20.683 30.419 1.00 67.38 620 GLU A N 1
ATOM 4810 C CA . GLU A 1 620 ? -25.750 -20.071 29.218 1.00 67.38 620 GLU A CA 1
ATOM 4811 C C . GLU A 1 620 ? -24.691 -19.023 29.590 1.00 67.38 620 GLU A C 1
ATOM 4813 O O . GLU A 1 620 ? -24.989 -18.013 30.228 1.00 67.38 620 GLU A O 1
ATOM 4818 N N . ASP A 1 621 ? -23.444 -19.252 29.164 1.00 74.38 621 ASP A N 1
ATOM 4819 C CA . ASP A 1 621 ? -22.395 -18.231 29.205 1.00 74.38 621 ASP A CA 1
ATOM 4820 C C . ASP A 1 621 ? -22.645 -17.245 28.058 1.00 74.38 621 ASP A C 1
ATOM 4822 O O . ASP A 1 621 ? -22.220 -17.461 26.921 1.00 74.38 621 ASP A O 1
ATOM 4826 N N . ASN A 1 622 ? -23.379 -16.174 28.351 1.00 77.50 622 ASN A N 1
ATOM 4827 C CA . ASN A 1 622 ? -23.770 -15.171 27.368 1.00 77.50 622 ASN A CA 1
ATOM 4828 C C . ASN A 1 622 ? -23.577 -13.745 27.911 1.00 77.50 622 ASN A C 1
ATOM 4830 O O . ASN A 1 622 ? -23.549 -13.509 29.121 1.00 77.50 622 ASN A O 1
ATOM 4834 N N . VAL A 1 623 ? -23.459 -12.780 27.002 1.00 80.50 623 VAL A N 1
ATOM 4835 C CA . VAL A 1 623 ? -23.485 -11.346 27.294 1.00 80.50 623 VAL A CA 1
ATOM 4836 C C . VAL A 1 623 ? -24.552 -10.724 26.410 1.00 80.50 623 VAL A C 1
ATOM 4838 O O . VAL A 1 623 ? -24.432 -10.732 25.188 1.00 80.50 623 VAL A O 1
ATOM 4841 N N . GLU A 1 624 ? -25.579 -10.153 27.031 1.00 78.25 624 GLU A N 1
ATOM 4842 C CA . GLU A 1 624 ? -26.638 -9.431 26.330 1.00 78.25 624 GLU A CA 1
ATOM 4843 C C . GLU A 1 624 ? -26.555 -7.933 26.612 1.00 78.25 624 GLU A C 1
ATOM 4845 O O . GLU A 1 624 ? -26.244 -7.500 27.725 1.00 78.25 624 GLU A O 1
ATOM 4850 N N . VAL A 1 625 ? -26.842 -7.142 25.580 1.00 83.62 625 VAL A N 1
ATOM 4851 C CA . VAL A 1 625 ? -26.900 -5.682 25.651 1.00 83.62 625 VAL A CA 1
ATOM 4852 C C . VAL A 1 625 ? -28.363 -5.267 25.580 1.00 83.62 625 VAL A C 1
ATOM 4854 O O . VAL A 1 625 ? -29.071 -5.640 24.648 1.00 83.62 625 VAL A O 1
ATOM 4857 N N . PHE A 1 626 ? -28.804 -4.481 26.561 1.00 82.31 626 PHE A N 1
ATOM 4858 C CA . PHE A 1 626 ? -30.163 -3.948 26.627 1.00 82.31 626 PHE A CA 1
ATOM 4859 C C . PHE A 1 626 ? -30.135 -2.433 26.441 1.00 82.31 626 PHE A C 1
ATOM 4861 O O . PHE A 1 626 ? -29.372 -1.740 27.117 1.00 82.31 626 PHE A O 1
ATOM 4868 N N . GLU A 1 627 ? -31.002 -1.915 25.575 1.00 83.88 627 GLU A N 1
ATOM 4869 C CA . GLU A 1 627 ? -31.286 -0.482 25.521 1.00 83.88 627 GLU A CA 1
ATOM 4870 C C . GLU A 1 627 ? -32.229 -0.105 26.668 1.00 83.88 627 GLU A C 1
ATOM 4872 O O . GLU A 1 627 ? -33.294 -0.700 26.842 1.00 83.88 627 GLU A O 1
ATOM 4877 N N . VAL A 1 628 ? -31.822 0.870 27.481 1.00 84.69 628 VAL A N 1
ATOM 4878 C CA . VAL A 1 628 ? -32.542 1.283 28.692 1.00 84.69 628 VAL A CA 1
ATOM 4879 C C . VAL A 1 628 ? -32.994 2.729 28.530 1.00 84.69 628 VAL A C 1
ATOM 4881 O O . VAL A 1 628 ? -32.181 3.648 28.612 1.00 84.69 628 VAL A O 1
ATOM 4884 N N . ASP A 1 629 ? -34.299 2.935 28.353 1.00 85.81 629 ASP A N 1
ATOM 4885 C CA . ASP A 1 629 ? -34.895 4.271 28.380 1.00 85.81 629 ASP A CA 1
ATOM 4886 C C . ASP A 1 629 ? -35.107 4.732 29.829 1.00 85.81 629 ASP A C 1
ATOM 4888 O O . ASP A 1 629 ? -35.977 4.241 30.554 1.00 85.81 629 ASP A O 1
ATOM 4892 N N . LEU A 1 630 ? -34.289 5.691 30.261 1.00 86.50 630 LEU A N 1
ATOM 4893 C CA . LEU A 1 630 ? -34.333 6.237 31.615 1.00 86.50 630 LEU A CA 1
ATOM 4894 C C . LEU A 1 630 ? -35.462 7.252 31.827 1.00 86.50 630 LEU A C 1
ATOM 4896 O O . LEU A 1 630 ? -35.750 7.583 32.981 1.00 86.50 630 LEU A O 1
ATOM 4900 N N . ASP A 1 631 ? -36.153 7.703 30.774 1.00 87.12 631 ASP A N 1
ATOM 4901 C CA . ASP A 1 631 ? -37.321 8.578 30.924 1.00 87.12 631 ASP A CA 1
ATOM 4902 C C . ASP A 1 631 ? -38.457 7.879 31.688 1.00 87.12 631 ASP A C 1
ATOM 4904 O O . ASP A 1 631 ? -39.261 8.528 32.364 1.00 87.12 631 ASP A O 1
ATOM 4908 N N . VAL A 1 632 ? -38.466 6.539 31.710 1.00 89.69 632 VAL A N 1
ATOM 4909 C CA . VAL A 1 632 ? -39.403 5.764 32.532 1.00 89.69 632 VAL A CA 1
ATOM 4910 C C . VAL A 1 632 ? -39.320 6.125 34.018 1.00 89.69 632 VAL A C 1
ATOM 4912 O O . VAL A 1 632 ? -40.346 6.127 34.697 1.00 89.69 632 VAL A O 1
ATOM 4915 N N . LEU A 1 633 ? -38.134 6.481 34.532 1.00 90.50 633 LEU A N 1
ATOM 4916 C CA . LEU A 1 633 ? -37.958 6.877 35.932 1.00 90.50 633 LEU A CA 1
ATOM 4917 C C . LEU A 1 633 ? -38.676 8.198 36.222 1.00 90.50 633 LEU A C 1
ATOM 4919 O O . LEU A 1 633 ? -39.297 8.344 37.277 1.00 90.50 633 LEU A O 1
ATOM 4923 N N . ARG A 1 634 ? -38.639 9.144 35.270 1.00 89.00 634 ARG A N 1
ATOM 4924 C CA . ARG A 1 634 ? -39.388 10.406 35.346 1.00 89.00 634 ARG A CA 1
ATOM 4925 C C . ARG A 1 634 ? -40.887 10.127 35.335 1.00 89.00 634 ARG A C 1
ATOM 4927 O O . ARG A 1 634 ? -41.596 10.625 36.207 1.00 89.00 634 ARG A O 1
ATOM 4934 N N . VAL A 1 635 ? -41.360 9.301 34.398 1.00 90.25 635 VAL A N 1
ATOM 4935 C CA . VAL A 1 635 ? -42.782 8.923 34.302 1.00 90.25 635 VAL A CA 1
ATOM 4936 C C . VAL A 1 635 ? -43.270 8.265 35.596 1.00 90.25 635 VAL A C 1
ATOM 4938 O O . VAL A 1 635 ? -44.322 8.628 36.128 1.00 90.25 635 VAL A O 1
ATOM 4941 N N . ALA A 1 636 ? -42.496 7.325 36.135 1.00 90.94 636 ALA A N 1
ATOM 4942 C CA . ALA A 1 636 ? -42.800 6.652 37.389 1.00 90.94 636 ALA A CA 1
ATOM 4943 C C . ALA A 1 636 ? -42.777 7.612 38.586 1.00 90.94 636 ALA A C 1
ATOM 4945 O O . ALA A 1 636 ? -43.669 7.542 39.434 1.00 90.94 636 ALA A O 1
ATOM 4946 N N . GLU A 1 637 ? -41.839 8.559 38.640 1.00 89.94 637 GLU A N 1
ATOM 4947 C CA . GLU A 1 637 ? -41.784 9.533 39.735 1.00 89.94 637 GLU A CA 1
ATOM 4948 C C . GLU A 1 637 ? -42.960 10.516 39.681 1.00 89.94 637 GLU A C 1
ATOM 4950 O O . GLU A 1 637 ? -43.567 10.812 40.709 1.00 89.94 637 GLU A O 1
ATOM 4955 N N . GLU A 1 638 ? -43.352 10.974 38.490 1.00 90.38 638 GLU A N 1
ATOM 4956 C CA . GLU A 1 638 ? -44.521 11.843 38.304 1.00 90.38 638 GLU A CA 1
ATOM 4957 C C . GLU A 1 638 ? -45.823 11.171 38.756 1.00 90.38 638 GLU A C 1
ATOM 4959 O O . GLU A 1 638 ? -46.728 11.844 39.273 1.00 90.38 638 GLU A O 1
ATOM 4964 N N . ARG A 1 639 ? -45.919 9.847 38.575 1.00 92.12 639 ARG A N 1
ATOM 4965 C CA . ARG A 1 639 ? -47.132 9.075 38.855 1.00 92.12 639 ARG A CA 1
ATOM 4966 C C . ARG A 1 639 ? -47.211 8.549 40.281 1.00 92.12 639 ARG A C 1
ATOM 4968 O O . ARG A 1 639 ? -48.257 8.705 40.907 1.00 92.12 639 ARG A O 1
ATOM 4975 N N . TYR A 1 640 ? -46.141 7.931 40.772 1.00 91.12 640 TYR A N 1
ATOM 4976 C CA . TYR A 1 640 ? -46.132 7.233 42.059 1.00 91.12 640 TYR A CA 1
ATOM 4977 C C . TYR A 1 640 ? -45.514 8.053 43.186 1.00 91.12 640 TYR A C 1
ATOM 4979 O O . TYR A 1 640 ? -45.886 7.841 44.333 1.00 91.12 640 TYR A O 1
ATOM 4987 N N . LYS A 1 641 ? -44.607 8.994 42.879 1.00 90.38 641 LYS A N 1
ATOM 4988 C CA . LYS A 1 641 ? -43.974 9.904 43.854 1.00 90.38 641 LYS A CA 1
ATOM 4989 C C . LYS A 1 641 ? -43.297 9.196 45.037 1.00 90.38 641 LYS A C 1
ATOM 4991 O O . LYS A 1 641 ? -43.174 9.770 46.116 1.00 90.38 641 LYS A O 1
ATOM 4996 N N . ILE A 1 642 ? -42.837 7.960 44.830 1.00 88.81 642 ILE A N 1
ATOM 4997 C CA . ILE A 1 642 ? -42.262 7.106 45.879 1.00 88.81 642 ILE A CA 1
ATOM 4998 C C . ILE A 1 642 ? -41.071 7.795 46.546 1.00 88.81 642 ILE A C 1
ATOM 5000 O O . ILE A 1 642 ? -40.988 7.856 47.774 1.00 88.81 642 ILE A O 1
ATOM 5004 N N . ARG A 1 643 ? -40.154 8.356 45.749 1.00 88.56 643 ARG A 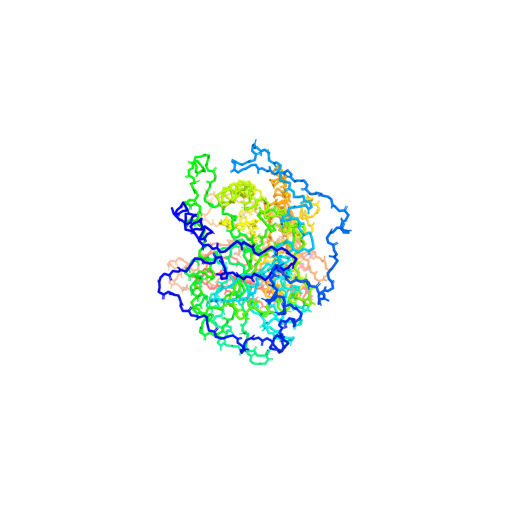N 1
ATOM 5005 C CA . ARG A 1 643 ? -38.953 9.008 46.285 1.00 88.56 643 ARG A CA 1
ATOM 5006 C C . ARG A 1 643 ? -39.316 10.275 47.048 1.00 88.56 643 ARG A C 1
ATOM 5008 O O . ARG A 1 643 ? -38.744 10.537 48.107 1.00 88.56 643 ARG A O 1
ATOM 5015 N N . LYS A 1 644 ? -40.291 11.039 46.545 1.00 88.38 644 LYS A N 1
ATOM 5016 C CA . LYS A 1 644 ? -40.827 12.212 47.246 1.00 88.38 644 LYS A CA 1
ATOM 5017 C C . LYS A 1 644 ? -41.434 11.843 48.604 1.00 88.38 644 LYS A C 1
ATOM 5019 O O . LYS A 1 644 ? -41.179 12.547 49.581 1.00 88.38 644 LYS A O 1
ATOM 5024 N N . ASP A 1 645 ? -42.189 10.751 48.681 1.00 89.12 645 ASP A N 1
ATOM 5025 C CA . ASP A 1 645 ? -42.798 10.293 49.933 1.00 89.12 645 ASP A CA 1
ATOM 5026 C C . ASP A 1 645 ? -41.736 9.849 50.946 1.00 89.12 645 ASP A C 1
ATOM 5028 O O . ASP A 1 645 ? -41.809 10.252 52.108 1.00 89.12 645 ASP A O 1
ATOM 5032 N N . MET A 1 646 ? -40.697 9.127 50.505 1.00 85.94 646 MET A N 1
ATOM 5033 C CA . MET A 1 646 ? -39.556 8.733 51.349 1.00 85.94 646 MET A CA 1
ATOM 5034 C C . MET A 1 646 ? -38.784 9.928 51.932 1.00 85.94 646 MET A C 1
ATOM 5036 O O . MET A 1 646 ? -38.201 9.829 53.011 1.00 85.94 646 MET A O 1
ATOM 5040 N N . GLN A 1 647 ? -38.769 11.062 51.229 1.00 84.06 647 GLN A N 1
ATOM 5041 C CA . GLN A 1 647 ? -38.130 12.300 51.688 1.00 84.06 647 GLN A CA 1
ATOM 5042 C C . GLN A 1 647 ? -39.035 13.149 52.595 1.00 84.06 647 GLN A C 1
ATOM 5044 O O . GLN A 1 647 ? -38.566 14.116 53.200 1.00 84.06 647 GLN A O 1
ATOM 5049 N N . SER A 1 648 ? -40.326 12.823 52.697 1.00 86.69 648 SER A N 1
ATOM 5050 C CA . SER A 1 648 ? -41.277 13.596 53.492 1.00 86.69 648 SER A CA 1
ATOM 5051 C C . SER A 1 648 ? -41.035 13.443 55.001 1.00 86.69 648 SER A C 1
ATOM 5053 O O . SER A 1 648 ? -40.568 12.414 55.493 1.00 86.69 648 SER A O 1
ATOM 5055 N N . LEU A 1 649 ? -41.406 14.469 55.774 1.00 81.62 649 LEU A N 1
ATOM 5056 C CA . LEU A 1 649 ? -41.373 14.407 57.243 1.00 81.62 649 LEU A CA 1
ATOM 5057 C C . LEU A 1 649 ? -42.362 13.379 57.814 1.00 81.62 649 LEU A C 1
ATOM 5059 O O . LEU A 1 649 ? -42.190 12.941 58.949 1.00 81.62 649 LEU A O 1
ATOM 5063 N N . GLU A 1 650 ? -43.368 12.998 57.026 1.00 86.31 650 GLU A N 1
ATOM 5064 C CA . GLU A 1 650 ? -44.415 12.045 57.391 1.00 86.31 650 GLU A CA 1
ATOM 5065 C C . GLU A 1 650 ? -44.002 10.587 57.141 1.00 86.31 650 GLU A C 1
ATOM 5067 O O . GLU A 1 650 ? -44.705 9.677 57.583 1.00 86.31 650 GLU A O 1
ATOM 5072 N N . TRP A 1 651 ? -42.850 10.343 56.500 1.00 84.69 651 TRP A N 1
ATOM 5073 C CA . TRP A 1 651 ? -42.322 9.000 56.273 1.00 84.69 651 TRP A CA 1
ATOM 5074 C C . TRP A 1 651 ? -41.998 8.285 57.592 1.00 84.69 651 TRP A C 1
ATOM 5076 O O . TRP A 1 651 ? -41.119 8.707 58.351 1.00 84.69 651 TRP A O 1
ATOM 5086 N N . GLN A 1 652 ? -42.700 7.179 57.852 1.00 84.06 652 GLN A N 1
ATOM 5087 C CA . GLN A 1 652 ? -42.634 6.440 59.121 1.00 84.06 652 GLN A CA 1
ATOM 5088 C C . GLN A 1 652 ? -41.586 5.311 59.145 1.00 84.06 652 GLN A C 1
ATOM 5090 O O . GLN A 1 652 ? -41.356 4.726 60.199 1.00 84.06 652 GLN A O 1
ATOM 5095 N N . TYR A 1 653 ? -40.940 4.992 58.017 1.00 77.88 653 TYR A N 1
ATOM 5096 C CA . TYR A 1 653 ? -40.020 3.849 57.887 1.00 77.88 653 TYR A CA 1
ATOM 5097 C C . TYR A 1 653 ? -38.558 4.306 57.759 1.00 77.88 653 TYR A C 1
ATOM 5099 O O . TYR A 1 653 ? -37.917 4.054 56.735 1.00 77.88 653 TYR A O 1
ATOM 5107 N N . LYS A 1 654 ? -38.075 5.059 58.755 1.00 64.56 654 LYS A N 1
ATOM 5108 C CA . LYS A 1 654 ? -36.707 5.606 58.797 1.00 64.56 654 LYS A CA 1
ATOM 5109 C C . LYS A 1 654 ? -35.667 4.606 59.279 1.00 64.56 654 LYS A C 1
ATOM 5111 O O . LYS A 1 654 ? -35.985 3.836 60.212 1.00 64.56 654 LYS A O 1
#

pLDDT: mean 87.92, std 11.92, range [41.56, 98.88]

Foldseek 3Di:
DVVVVVVLQVVLVVPADDDDFDDDAAAACVSRDDADPPGADAFDDCLVQWDPVLNPFAADPLVVVNNPDDPPDDDPSDPDDDLVPPPDFKDWDWDAFLVDDPDIDIQMAGSVDSLNSQNQRPDDHAFDDRKTKDKALAPLRVLLLVCNGGHAALEEEEEAQFADLSNLVSCVVRNYAYDHAYADLQTGDLVSVLVCQVPPDCVSPDRHQEYEFAQACGVFALHHHAPVRLVSNVVSCVVNVHAYEHEHAFQLQFQDDDPDVPVLVDDDLVNSVVPGHQDNVNVCSNQRYWYWYDCCLQPHVVLSITMIMTTNVSVRSSQSVCVVPVNHGRSVSSSVCCSPDPVGNDPSSSSVSSSVNNVVLNVLLVLLVVLLVVQADPVFWDWDRRRIGWKTKIWGDDPAQQPCVVPDPDRLVSQVVLQVQLQVQLVVLPAHWAWSCSRGSDSSPDDTTMIMDGSPPDDSVVSSVSSNSSSVSVVVSVCVRVDVPDPQDDDFAADDDPVCVVPDDHDDDQFEWGFDPDADPVRHTATETEDEAVCLVPLRNLLRHVLNPHQAYEYEYAQAQCDDPVVCVVPRRVSVVVCLVSLQCSQQLRLHWYWYHYPNAWTFIQHHPVGTPDIGGGPDPDDDDDDDDSVSSVVSCVPVVNSVQSPDPPDPPD